Protein AF-A0A8D8I0P1-F1 (afdb_monomer)

Structure (mmCIF, N/CA/C/O backbone):
data_AF-A0A8D8I0P1-F1
#
_entry.id   AF-A0A8D8I0P1-F1
#
loop_
_atom_site.group_PDB
_atom_site.id
_atom_site.type_symbol
_atom_site.label_atom_id
_atom_site.label_alt_id
_atom_site.label_comp_id
_atom_site.label_asym_id
_atom_site.label_entity_id
_atom_site.label_seq_id
_atom_site.pdbx_PDB_ins_code
_atom_site.Cartn_x
_atom_site.Cartn_y
_atom_site.Cartn_z
_atom_site.occupancy
_atom_site.B_iso_or_equiv
_atom_site.auth_seq_id
_atom_site.auth_comp_id
_atom_site.auth_asym_id
_atom_site.auth_atom_id
_atom_site.pdbx_PDB_model_num
ATOM 1 N N . THR A 1 1 ? 0.233 -8.979 -21.780 1.00 25.86 1 THR A N 1
ATOM 2 C CA . THR A 1 1 ? 0.618 -10.343 -22.190 1.00 25.86 1 THR A CA 1
ATOM 3 C C . THR A 1 1 ? 2.067 -10.313 -22.618 1.00 25.86 1 THR A C 1
ATOM 5 O O . THR A 1 1 ? 2.357 -9.641 -23.595 1.00 25.86 1 THR A O 1
ATOM 8 N N . PHE A 1 2 ? 2.980 -10.930 -21.865 1.00 21.83 2 PHE A N 1
ATOM 9 C CA . PHE A 1 2 ? 4.389 -11.030 -22.264 1.00 21.83 2 PHE A CA 1
ATOM 10 C C . PHE A 1 2 ? 4.598 -12.356 -22.991 1.00 21.83 2 PHE A C 1
ATOM 12 O O . PHE A 1 2 ? 4.348 -13.410 -22.410 1.00 21.83 2 PHE A O 1
ATOM 19 N N . LEU A 1 3 ? 5.030 -12.300 -24.251 1.00 21.77 3 LEU A N 1
ATOM 20 C CA . LEU A 1 3 ? 5.411 -13.486 -25.008 1.00 21.77 3 LEU A CA 1
ATOM 21 C C . LEU A 1 3 ? 6.916 -13.708 -24.818 1.00 21.77 3 LEU A C 1
ATOM 23 O O . LEU A 1 3 ? 7.730 -13.036 -25.446 1.00 21.77 3 LEU A O 1
ATOM 27 N N . HIS A 1 4 ? 7.284 -14.612 -23.913 1.00 23.53 4 HIS A N 1
ATOM 28 C CA . HIS A 1 4 ? 8.675 -15.023 -23.736 1.00 23.53 4 HIS A CA 1
ATOM 29 C C . HIS A 1 4 ? 8.948 -16.181 -24.701 1.00 23.53 4 HIS A C 1
ATOM 31 O O . HIS A 1 4 ? 8.500 -17.302 -24.467 1.00 23.53 4 HIS A O 1
ATOM 37 N N . ILE A 1 5 ? 9.654 -15.915 -25.801 1.00 24.59 5 ILE A N 1
ATOM 38 C CA . ILE A 1 5 ? 10.192 -16.980 -26.654 1.00 24.59 5 ILE A CA 1
ATOM 39 C C . ILE A 1 5 ? 11.556 -17.345 -26.078 1.00 24.59 5 ILE A C 1
ATOM 41 O O . ILE A 1 5 ? 12.474 -16.530 -26.084 1.00 24.59 5 ILE A O 1
ATOM 45 N N . GLN A 1 6 ? 11.665 -18.552 -25.530 1.00 25.36 6 GLN A N 1
ATOM 46 C CA . GLN A 1 6 ? 12.906 -19.092 -24.988 1.00 25.36 6 GLN A CA 1
ATOM 47 C C . GLN A 1 6 ? 13.306 -20.290 -25.852 1.00 25.36 6 GLN A C 1
ATOM 49 O O . GLN A 1 6 ? 12.566 -21.272 -25.933 1.00 25.36 6 GLN A O 1
ATOM 54 N N . ALA A 1 7 ? 14.443 -20.187 -26.543 1.00 25.34 7 ALA A N 1
ATOM 55 C CA . ALA A 1 7 ? 14.997 -21.304 -27.300 1.00 25.34 7 ALA A CA 1
ATOM 56 C C . ALA A 1 7 ? 15.425 -22.425 -26.337 1.00 25.34 7 ALA A C 1
ATOM 58 O O . ALA A 1 7 ? 15.881 -22.162 -25.223 1.00 25.34 7 ALA A O 1
ATOM 59 N N . GLN A 1 8 ? 15.233 -23.679 -26.749 1.00 23.50 8 GLN A N 1
ATOM 60 C CA . GLN A 1 8 ? 15.464 -24.841 -25.893 1.00 23.50 8 GLN A CA 1
ATOM 61 C C . GLN A 1 8 ? 16.955 -25.037 -25.599 1.00 23.50 8 GLN A C 1
ATOM 63 O O . GLN A 1 8 ? 17.758 -25.166 -26.520 1.00 23.50 8 GLN A O 1
ATOM 68 N N . SER A 1 9 ? 17.306 -25.167 -24.320 1.00 24.61 9 SER A N 1
ATOM 69 C CA . SER A 1 9 ? 18.590 -25.716 -23.881 1.00 24.61 9 SER A CA 1
ATOM 70 C C . SER A 1 9 ? 18.365 -26.966 -23.024 1.00 24.61 9 SER A C 1
ATOM 72 O O . SER A 1 9 ? 17.527 -27.010 -22.121 1.00 24.61 9 SER A O 1
ATOM 74 N N . THR A 1 10 ? 19.081 -28.032 -23.377 1.00 22.92 10 THR A N 1
ATOM 75 C CA . THR A 1 10 ? 18.874 -29.390 -22.856 1.00 22.92 10 THR A CA 1
ATOM 76 C C . THR A 1 10 ? 19.375 -29.510 -21.418 1.00 22.92 10 THR A C 1
ATOM 78 O O . THR A 1 10 ? 20.553 -29.288 -21.144 1.00 22.92 10 THR A O 1
ATOM 81 N N . VAL A 1 11 ? 18.503 -29.918 -20.491 1.00 22.47 11 VAL A N 1
ATOM 82 C CA . VAL A 1 11 ? 18.870 -30.120 -19.080 1.00 22.47 11 VAL A CA 1
ATOM 83 C C . VAL A 1 11 ? 19.621 -31.441 -18.904 1.00 22.47 11 VAL A C 1
ATOM 85 O O . VAL A 1 11 ? 19.011 -32.510 -18.841 1.00 22.47 11 VAL A O 1
ATOM 88 N N . ILE A 1 12 ? 20.943 -31.367 -18.744 1.00 22.14 12 ILE A N 1
ATOM 89 C CA . ILE A 1 12 ? 21.748 -32.481 -18.229 1.00 22.14 12 ILE A CA 1
ATOM 90 C C . ILE A 1 12 ? 21.640 -32.480 -16.699 1.00 22.14 12 ILE A C 1
ATOM 92 O O . ILE A 1 12 ? 22.060 -31.536 -16.030 1.00 22.14 12 ILE A O 1
ATOM 96 N N . LYS A 1 13 ? 21.066 -33.545 -16.130 1.00 20.58 13 LYS A N 1
ATOM 97 C CA . LYS A 1 13 ? 21.048 -33.768 -14.678 1.00 20.58 13 LYS A CA 1
ATOM 98 C C . LYS A 1 13 ? 22.396 -34.318 -14.216 1.00 20.58 13 LYS A C 1
ATOM 100 O O . LYS A 1 13 ? 22.807 -35.368 -14.697 1.00 20.58 13 LYS A O 1
ATOM 105 N N . PHE A 1 14 ? 22.979 -33.710 -13.186 1.00 21.94 14 PHE A N 1
ATOM 106 C CA . PHE A 1 14 ? 23.920 -34.391 -12.295 1.00 21.94 14 PHE A CA 1
ATOM 107 C C . PHE A 1 14 ? 23.321 -34.516 -10.896 1.00 21.94 14 PHE A C 1
ATOM 109 O O . PHE A 1 14 ? 22.614 -33.628 -10.423 1.00 21.94 14 PHE A O 1
ATOM 116 N N . ASN A 1 15 ? 23.563 -35.663 -10.265 1.00 22.02 15 ASN A N 1
ATOM 117 C CA . ASN A 1 15 ? 22.986 -36.039 -8.982 1.00 22.02 15 ASN A CA 1
ATOM 118 C C . ASN A 1 15 ? 23.996 -36.900 -8.215 1.00 22.02 15 ASN A C 1
ATOM 120 O O . ASN A 1 15 ? 24.141 -38.079 -8.528 1.00 22.02 15 ASN A O 1
ATOM 124 N N . SER A 1 16 ? 24.678 -36.328 -7.222 1.00 24.98 16 SER A N 1
ATOM 125 C CA . SER A 1 16 ? 25.421 -37.100 -6.217 1.00 24.98 16 SER A CA 1
ATOM 126 C C . SER A 1 16 ? 25.769 -36.253 -4.993 1.00 24.98 16 SER A C 1
ATOM 128 O O . SER A 1 16 ? 26.389 -35.197 -5.095 1.00 24.98 16 SER A O 1
ATOM 130 N N . SER A 1 17 ? 25.388 -36.771 -3.832 1.00 22.34 17 SER A N 1
ATOM 131 C CA . SER A 1 17 ? 25.804 -36.367 -2.486 1.00 22.34 17 SER A CA 1
ATOM 132 C C . SER A 1 17 ? 27.313 -36.468 -2.241 1.00 22.34 17 SER A C 1
ATOM 134 O O . SER A 1 17 ? 27.934 -37.373 -2.793 1.00 22.34 17 SER A O 1
ATOM 136 N N . LEU A 1 18 ? 27.840 -35.709 -1.269 1.00 24.84 18 LEU A N 1
ATOM 137 C CA . LEU A 1 18 ? 28.897 -36.172 -0.348 1.00 24.84 18 LEU A CA 1
ATOM 138 C C . LEU A 1 18 ? 28.937 -35.328 0.948 1.00 24.84 18 LEU A C 1
ATOM 140 O O . LEU A 1 18 ? 28.372 -34.238 1.005 1.00 24.84 18 LEU A O 1
ATOM 144 N N . HIS A 1 19 ? 29.531 -35.880 2.011 1.00 23.05 19 HIS A N 1
ATOM 145 C CA . HIS A 1 19 ? 29.572 -35.343 3.384 1.00 23.05 19 HIS A CA 1
ATOM 146 C C . HIS A 1 19 ? 30.983 -34.838 3.770 1.00 23.05 19 HIS A C 1
ATOM 148 O O . HIS A 1 19 ? 31.965 -35.391 3.295 1.00 23.05 19 HIS A O 1
ATOM 154 N N . SER A 1 20 ? 31.027 -33.864 4.694 1.00 23.23 20 SER A N 1
ATOM 155 C CA . SER A 1 20 ? 32.020 -33.621 5.776 1.00 23.23 20 SER A CA 1
ATOM 156 C C . SER A 1 20 ? 33.544 -33.781 5.547 1.00 23.23 20 SER A C 1
ATOM 158 O O . SER A 1 20 ? 33.985 -34.887 5.267 1.00 23.23 20 SER A O 1
ATOM 160 N N . TYR A 1 21 ? 34.358 -32.748 5.879 1.00 22.83 21 TYR A N 1
ATOM 161 C CA . TYR A 1 21 ? 35.331 -32.727 7.020 1.00 22.83 21 TYR A CA 1
ATOM 162 C C . TYR A 1 21 ? 36.442 -31.614 6.991 1.00 22.83 21 TYR A C 1
ATOM 164 O O . TYR A 1 21 ? 36.912 -31.222 5.934 1.00 22.83 21 TYR A O 1
ATOM 172 N N . PHE A 1 22 ? 36.867 -31.176 8.199 1.00 22.25 22 PHE A N 1
ATOM 173 C CA . PHE A 1 22 ? 38.141 -30.544 8.679 1.00 22.25 22 PHE A CA 1
ATOM 174 C C . PHE A 1 22 ? 38.808 -29.257 8.062 1.00 22.25 22 PHE A C 1
ATOM 176 O O . PHE A 1 22 ? 39.552 -29.318 7.095 1.00 22.25 22 PHE A O 1
ATOM 183 N N . THR A 1 23 ? 38.670 -28.117 8.776 1.00 21.75 23 THR A N 1
ATOM 184 C CA . THR A 1 23 ? 39.693 -27.417 9.634 1.00 21.75 23 THR A CA 1
ATOM 185 C C . THR A 1 23 ? 41.040 -26.803 9.122 1.00 21.75 23 THR A C 1
ATOM 187 O O . THR A 1 23 ? 42.012 -27.514 8.913 1.00 21.75 23 THR A O 1
ATOM 190 N N . VAL A 1 24 ? 41.117 -25.451 9.213 1.00 22.03 24 VAL A N 1
ATOM 191 C CA . VAL A 1 24 ? 42.207 -24.515 9.683 1.00 22.03 24 VAL A CA 1
ATOM 192 C C . VAL A 1 24 ? 43.581 -24.360 8.981 1.00 22.03 24 VAL A C 1
ATOM 194 O O . VAL A 1 24 ? 44.411 -25.258 9.008 1.00 22.03 24 VAL A O 1
ATOM 197 N N . LEU A 1 25 ? 43.874 -23.102 8.585 1.00 22.36 25 LEU A N 1
ATOM 198 C CA . LEU A 1 25 ? 45.082 -22.249 8.822 1.00 22.36 25 LEU A CA 1
ATOM 199 C C . LEU A 1 25 ? 44.837 -20.883 8.109 1.00 22.36 25 LEU A C 1
ATOM 201 O O . LEU A 1 25 ? 44.125 -20.871 7.113 1.00 22.36 25 LEU A O 1
ATOM 205 N N . GLY A 1 26 ? 45.323 -19.691 8.493 1.00 20.45 26 GLY A N 1
ATOM 206 C CA . GLY A 1 26 ? 46.114 -19.212 9.640 1.00 20.45 26 GLY A CA 1
ATOM 207 C C . GLY A 1 26 ? 46.966 -17.975 9.247 1.00 20.45 26 GLY A C 1
ATOM 208 O O . GLY A 1 26 ? 47.559 -18.010 8.177 1.00 20.45 26 GLY A O 1
ATOM 209 N N . HIS A 1 27 ? 47.081 -16.947 10.117 1.00 23.41 27 HIS A N 1
ATOM 210 C CA . HIS A 1 27 ? 47.967 -15.743 10.017 1.00 23.41 27 HIS A CA 1
ATOM 211 C C . HIS A 1 27 ? 47.604 -14.617 9.006 1.00 23.41 27 HIS A C 1
ATOM 213 O O . HIS A 1 27 ? 47.076 -14.893 7.939 1.00 23.41 27 HIS A O 1
ATOM 219 N N . MET A 1 28 ? 47.896 -13.318 9.235 1.00 21.41 28 MET A N 1
ATOM 220 C CA . MET A 1 28 ? 48.115 -12.511 10.467 1.00 21.41 28 MET A CA 1
ATOM 221 C C . MET A 1 28 ? 48.076 -10.998 10.127 1.00 21.41 28 MET A C 1
ATOM 223 O O . MET A 1 28 ? 48.542 -10.635 9.055 1.00 21.41 28 MET A O 1
ATOM 227 N N . PHE A 1 29 ? 47.603 -10.145 11.054 1.00 23.00 29 PHE A N 1
ATOM 228 C CA . PHE A 1 29 ? 48.226 -8.890 11.562 1.00 23.00 29 PHE A CA 1
ATOM 229 C C . PHE A 1 29 ? 47.199 -7.858 12.094 1.00 23.00 29 PHE A C 1
ATOM 231 O O . PHE A 1 29 ? 46.253 -7.469 11.419 1.00 23.00 29 PHE A O 1
ATOM 238 N N . ALA A 1 30 ? 47.449 -7.407 13.327 1.00 21.27 30 ALA A N 1
ATOM 239 C CA . ALA A 1 30 ? 46.939 -6.190 13.989 1.00 21.27 30 ALA A CA 1
ATOM 240 C C . ALA A 1 30 ? 48.189 -5.299 14.303 1.00 21.27 30 ALA A C 1
ATOM 242 O O . ALA A 1 30 ? 49.251 -5.689 13.804 1.00 21.27 30 ALA A O 1
ATOM 243 N N . PRO A 1 31 ? 48.207 -4.197 15.107 1.00 31.72 31 PRO A N 1
ATOM 244 C CA . PRO A 1 31 ? 47.252 -3.618 16.086 1.00 31.72 31 PRO A CA 1
ATOM 245 C C . PRO A 1 31 ? 46.871 -2.144 15.731 1.00 31.72 31 PRO A C 1
ATOM 247 O O . PRO A 1 31 ? 47.189 -1.714 14.632 1.00 31.72 31 PRO A O 1
ATOM 250 N N . THR A 1 32 ? 46.121 -1.315 16.479 1.00 22.42 32 THR A N 1
ATOM 251 C CA . THR A 1 32 ? 46.120 -0.850 17.898 1.00 22.42 32 THR A CA 1
ATOM 252 C C . THR A 1 32 ? 44.710 -0.281 18.257 1.00 22.42 32 THR A C 1
ATOM 254 O O . THR A 1 32 ? 43.859 -0.219 17.380 1.00 22.42 32 THR A O 1
ATOM 257 N N . GLU A 1 33 ? 44.301 0.115 19.477 1.00 23.31 33 GLU A N 1
ATOM 258 C CA . GLU A 1 33 ? 44.959 0.317 20.784 1.00 23.31 33 GLU A CA 1
ATOM 259 C C . GLU A 1 33 ? 43.987 0.058 21.978 1.00 23.31 33 GLU A C 1
ATOM 261 O O . GLU A 1 33 ? 42.860 -0.395 21.788 1.00 23.31 33 GLU A O 1
ATOM 266 N N . ARG A 1 34 ? 44.428 0.274 23.230 1.00 23.17 34 ARG A N 1
ATOM 267 C CA . ARG A 1 34 ? 43.769 -0.174 24.483 1.00 23.17 34 ARG A CA 1
ATOM 268 C C . ARG A 1 34 ? 42.999 0.947 25.206 1.00 23.17 34 ARG A C 1
ATOM 270 O O . ARG A 1 34 ? 43.507 2.057 25.276 1.00 23.17 34 ARG A O 1
ATOM 277 N N . ASN A 1 35 ? 41.948 0.602 25.967 1.00 23.92 35 ASN A N 1
ATOM 278 C CA . ASN A 1 35 ? 42.048 0.612 27.444 1.00 23.92 35 ASN A CA 1
ATOM 279 C C . ASN A 1 35 ? 40.880 -0.074 28.182 1.00 23.92 35 ASN A C 1
ATOM 281 O O . ASN A 1 35 ? 39.794 -0.256 27.642 1.00 23.92 35 ASN A O 1
ATOM 285 N N . ARG A 1 36 ? 41.155 -0.513 29.420 1.00 22.45 36 ARG A N 1
ATOM 286 C CA . ARG A 1 36 ? 40.263 -1.277 30.315 1.00 22.45 36 ARG A CA 1
ATOM 287 C C . ARG A 1 36 ? 39.860 -0.440 31.531 1.00 22.45 36 ARG A C 1
ATOM 289 O O . ARG A 1 36 ? 40.709 0.287 32.035 1.00 22.45 36 ARG A O 1
ATOM 296 N N . THR A 1 37 ? 38.724 -0.784 32.144 1.00 23.38 37 THR A N 1
ATOM 297 C CA . THR A 1 37 ? 38.655 -0.867 33.616 1.00 23.38 37 THR A CA 1
ATOM 298 C C . THR A 1 37 ? 37.691 -1.961 34.088 1.00 23.38 37 THR A C 1
ATOM 300 O O . THR A 1 37 ? 36.516 -1.984 33.736 1.00 23.38 37 THR A O 1
ATOM 303 N N . THR A 1 38 ? 38.221 -2.889 34.884 1.00 21.56 38 THR A N 1
ATOM 304 C CA . THR A 1 38 ? 37.504 -3.785 35.814 1.00 21.56 38 THR A CA 1
ATOM 305 C C . THR A 1 38 ? 37.083 -2.973 37.068 1.00 21.56 38 THR A C 1
ATOM 307 O O . THR A 1 38 ? 37.458 -1.811 37.163 1.00 21.56 38 THR A O 1
ATOM 310 N N . GLN A 1 39 ? 36.339 -3.428 38.084 1.00 22.75 39 GLN A N 1
ATOM 311 C CA . GLN A 1 39 ? 36.074 -4.762 38.643 1.00 22.75 39 GLN A CA 1
ATOM 312 C C . GLN A 1 39 ? 34.949 -4.631 39.703 1.00 22.75 39 GLN A C 1
ATOM 314 O O . GLN A 1 39 ? 34.885 -3.587 40.346 1.00 22.75 39 GLN A O 1
ATOM 319 N N . ASN A 1 40 ? 34.130 -5.663 39.954 1.00 22.47 40 ASN A N 1
ATOM 320 C CA . ASN A 1 40 ? 33.977 -6.262 41.299 1.00 22.47 40 ASN A CA 1
ATOM 321 C C . ASN A 1 40 ? 32.930 -7.385 41.361 1.00 22.47 40 ASN A C 1
ATOM 323 O O . ASN A 1 40 ? 31.904 -7.364 40.688 1.00 22.47 40 ASN A O 1
ATOM 327 N N . ILE A 1 41 ? 33.233 -8.373 42.204 1.00 22.77 41 ILE A N 1
ATOM 328 C CA . ILE A 1 41 ? 32.459 -9.584 42.494 1.00 22.77 41 ILE A CA 1
ATOM 329 C C . ILE A 1 41 ? 32.363 -9.679 44.017 1.00 22.77 41 ILE A C 1
ATOM 331 O O . ILE A 1 41 ? 33.403 -9.561 44.660 1.00 22.77 41 ILE A O 1
ATOM 335 N N . GLN A 1 42 ? 31.193 -9.999 44.584 1.00 22.20 42 GLN A N 1
ATOM 336 C CA . GLN A 1 42 ? 31.128 -10.941 45.712 1.00 22.20 42 GLN A CA 1
ATOM 337 C C . GLN A 1 42 ? 29.718 -11.491 45.973 1.00 22.20 42 GLN A C 1
ATOM 339 O O . GLN A 1 42 ? 28.719 -10.787 45.871 1.00 22.20 42 GLN A O 1
ATOM 344 N N . PHE A 1 43 ? 29.683 -12.780 46.315 1.00 24.75 43 PHE A N 1
ATOM 345 C CA . PHE A 1 43 ? 28.529 -13.536 46.805 1.00 24.75 43 PHE A CA 1
ATOM 346 C C . PHE A 1 43 ? 28.635 -13.720 48.324 1.00 24.75 43 PHE A C 1
ATOM 348 O O . PHE A 1 43 ? 29.742 -13.814 48.847 1.00 24.75 43 PHE A O 1
ATOM 355 N N . ASN A 1 44 ? 27.493 -13.904 48.993 1.00 22.66 44 ASN A N 1
ATOM 356 C CA . ASN A 1 44 ? 27.353 -14.618 50.269 1.00 22.66 44 ASN A CA 1
ATOM 357 C C . ASN A 1 44 ? 25.866 -14.993 50.485 1.00 22.66 44 ASN A C 1
ATOM 359 O O . ASN A 1 44 ? 25.013 -14.182 50.143 1.00 22.66 44 ASN A O 1
ATOM 363 N N . SER A 1 45 ? 25.460 -16.113 51.097 1.00 23.16 45 SER A N 1
ATOM 364 C CA . SER A 1 45 ? 25.942 -17.515 51.077 1.00 23.16 45 SER A CA 1
ATOM 365 C C . SER A 1 45 ? 24.980 -18.390 51.925 1.00 23.16 45 SER A C 1
ATOM 367 O O . SER A 1 45 ? 24.493 -17.892 52.929 1.00 23.16 45 SER A O 1
ATOM 369 N N . ILE A 1 46 ? 24.785 -19.685 51.572 1.00 24.02 46 ILE A N 1
ATOM 370 C CA . ILE A 1 46 ? 24.518 -20.837 52.500 1.00 24.02 46 ILE A CA 1
ATOM 371 C C . ILE A 1 46 ? 23.174 -20.811 53.307 1.00 24.02 46 ILE A C 1
ATOM 373 O O . ILE A 1 46 ? 22.801 -19.799 53.869 1.00 24.02 46 ILE A O 1
ATOM 377 N N . SER A 1 47 ? 22.367 -21.867 53.529 1.00 23.41 47 SER A N 1
ATOM 378 C CA . SER A 1 47 ? 22.273 -23.306 53.156 1.00 23.41 47 SER A CA 1
ATOM 379 C C . SER A 1 47 ? 20.857 -23.819 53.559 1.00 23.41 47 SER A C 1
ATOM 381 O O . SER A 1 47 ? 20.240 -23.224 54.437 1.00 23.41 47 SER A O 1
ATOM 383 N N . HIS A 1 48 ? 20.252 -24.858 52.967 1.00 24.41 48 HIS A N 1
ATOM 384 C CA . HIS A 1 48 ? 20.472 -26.277 53.316 1.00 24.41 48 HIS A CA 1
ATOM 385 C C . HIS A 1 48 ? 19.871 -27.242 52.269 1.00 24.41 48 HIS A C 1
ATOM 387 O O . HIS A 1 48 ? 18.795 -27.009 51.726 1.00 24.41 48 HIS A O 1
ATOM 393 N N . HIS A 1 49 ? 20.538 -28.383 52.092 1.00 24.98 49 HIS A N 1
ATOM 394 C CA . HIS A 1 49 ? 20.054 -29.622 51.460 1.00 24.98 49 HIS A CA 1
ATOM 395 C C . HIS A 1 49 ? 20.240 -30.754 52.504 1.00 24.98 49 HIS A C 1
ATOM 397 O O . HIS A 1 49 ? 21.084 -30.580 53.388 1.00 24.98 49 HIS A O 1
ATOM 403 N N . PRO A 1 50 ? 19.494 -31.882 52.464 1.00 32.59 50 PRO A N 1
ATOM 404 C CA . PRO A 1 50 ? 19.892 -32.970 51.561 1.00 32.59 50 PRO A CA 1
ATOM 405 C C . PRO A 1 50 ? 18.757 -33.853 50.984 1.00 32.59 50 PRO A C 1
ATOM 407 O O . PRO A 1 50 ? 17.589 -33.790 51.350 1.00 32.59 50 PRO A O 1
ATOM 410 N N . THR A 1 51 ? 19.177 -34.700 50.048 1.00 24.38 51 THR A N 1
ATOM 411 C CA . THR A 1 51 ? 18.503 -35.826 49.371 1.00 24.38 51 THR A CA 1
ATOM 412 C C . THR A 1 51 ? 17.936 -36.927 50.285 1.00 24.38 51 THR A C 1
ATOM 414 O O . THR A 1 51 ? 18.606 -37.272 51.254 1.00 24.38 51 THR A O 1
ATOM 417 N N . CYS A 1 52 ? 16.869 -37.638 49.863 1.00 20.69 52 CYS A N 1
ATOM 418 C CA . CYS A 1 52 ? 16.990 -39.039 49.389 1.00 20.69 52 CYS A CA 1
ATOM 419 C C . CYS A 1 52 ? 15.721 -39.623 48.706 1.00 20.69 52 CYS A C 1
ATOM 421 O O . CYS A 1 52 ? 14.623 -39.091 48.787 1.00 20.69 52 CYS A O 1
ATOM 423 N N . LEU A 1 53 ? 15.961 -40.738 48.017 1.00 22.83 53 LEU A N 1
ATOM 424 C CA . LEU A 1 53 ? 15.183 -41.562 47.084 1.00 22.83 53 LEU A CA 1
ATOM 425 C C . LEU A 1 53 ? 13.926 -42.324 47.591 1.00 22.83 53 LEU A C 1
ATOM 427 O O . LEU A 1 53 ? 13.778 -42.612 48.772 1.00 22.83 53 LEU A O 1
ATOM 431 N N . LEU A 1 54 ? 13.169 -42.830 46.594 1.00 22.09 54 LEU A N 1
ATOM 432 C CA . LEU A 1 54 ? 12.301 -44.035 46.567 1.00 22.09 54 LEU A CA 1
ATOM 433 C C . LEU A 1 54 ? 10.913 -44.018 47.252 1.00 22.09 54 LEU A C 1
ATOM 435 O O . LEU A 1 54 ? 10.788 -44.247 48.450 1.00 22.09 54 LEU A O 1
ATOM 439 N N . ARG A 1 55 ? 9.853 -44.090 46.425 1.00 22.86 55 ARG A N 1
ATOM 440 C CA . ARG A 1 55 ? 9.223 -45.387 46.066 1.00 22.86 55 ARG A CA 1
ATOM 441 C C . ARG A 1 55 ? 8.254 -45.281 44.881 1.00 22.86 55 ARG A C 1
ATOM 443 O O . ARG A 1 55 ? 7.271 -44.552 44.925 1.00 22.86 55 ARG A O 1
ATOM 450 N N . SER A 1 56 ? 8.497 -46.098 43.861 1.00 22.59 56 SER A N 1
ATOM 451 C CA . SER A 1 56 ? 7.471 -46.553 42.923 1.00 22.59 56 SER A CA 1
ATOM 452 C C . SER A 1 56 ? 6.673 -47.706 43.542 1.00 22.59 56 SER A C 1
ATOM 454 O O . SER A 1 56 ? 7.189 -48.453 44.376 1.00 22.59 56 SER A O 1
ATOM 456 N N . THR A 1 57 ? 5.432 -47.904 43.096 1.00 24.23 57 THR A N 1
ATOM 457 C CA . THR A 1 57 ? 4.777 -49.216 43.169 1.00 24.23 57 THR A CA 1
ATOM 458 C C . THR A 1 57 ? 4.552 -49.713 41.750 1.00 24.23 57 THR A C 1
ATOM 460 O O . THR A 1 57 ? 3.849 -49.095 40.958 1.00 24.23 57 THR A O 1
ATOM 463 N N . ALA A 1 58 ? 5.198 -50.826 41.424 1.00 22.42 58 ALA A N 1
ATOM 464 C CA . ALA A 1 58 ? 4.916 -51.608 40.234 1.00 22.42 58 ALA A CA 1
ATOM 465 C C . ALA A 1 58 ? 4.297 -52.932 40.683 1.00 22.42 58 ALA A C 1
ATOM 467 O O . ALA A 1 58 ? 4.739 -53.511 41.675 1.00 22.42 58 ALA A O 1
ATOM 468 N N . TRP A 1 59 ? 3.325 -53.428 39.925 1.00 21.08 59 TRP A N 1
ATOM 469 C CA . TRP A 1 59 ? 3.023 -54.853 39.880 1.00 21.08 59 TRP A CA 1
ATOM 470 C C . TRP A 1 59 ? 3.201 -55.309 38.438 1.00 21.08 59 TRP A C 1
ATOM 472 O O . TRP A 1 59 ? 2.520 -54.839 37.530 1.00 21.08 59 TRP A O 1
ATOM 482 N N . SER A 1 60 ? 4.172 -56.195 38.251 1.00 20.00 60 SER A N 1
ATOM 483 C CA . SER A 1 60 ? 4.476 -56.882 37.004 1.00 20.00 60 SER A CA 1
ATOM 484 C C . SER A 1 60 ? 4.445 -58.372 37.305 1.00 20.00 60 SER A C 1
ATOM 486 O O . SER A 1 60 ? 5.101 -58.816 38.248 1.00 20.00 60 SER A O 1
ATOM 488 N N . VAL A 1 61 ? 3.706 -59.134 36.504 1.00 21.58 61 VAL A N 1
ATOM 489 C CA . VAL A 1 61 ? 3.930 -60.571 36.338 1.00 21.58 61 VAL A CA 1
ATOM 490 C C . VAL A 1 61 ? 3.945 -60.843 34.840 1.00 21.58 61 VAL A C 1
ATOM 492 O O . VAL A 1 61 ? 3.139 -60.304 34.082 1.00 21.58 61 VAL A O 1
ATOM 495 N N . GLU A 1 62 ? 4.921 -61.633 34.418 1.00 22.36 62 GLU A N 1
ATOM 496 C CA . GLU A 1 62 ? 5.378 -61.726 33.039 1.00 22.36 62 GLU A CA 1
ATOM 497 C C . GLU A 1 62 ? 4.988 -63.072 32.388 1.00 22.36 62 GLU A C 1
ATOM 499 O O . GLU A 1 62 ? 4.741 -64.072 33.062 1.00 22.36 62 GLU A O 1
ATOM 504 N N . THR A 1 63 ? 5.088 -63.106 31.055 1.00 22.58 63 THR A N 1
ATOM 505 C CA . THR A 1 63 ? 5.335 -64.272 30.177 1.00 22.58 63 THR A CA 1
ATOM 506 C C . THR A 1 63 ? 4.175 -64.953 29.422 1.00 22.58 63 THR A C 1
ATOM 508 O O . THR A 1 63 ? 3.085 -65.202 29.924 1.00 22.58 63 THR A O 1
ATOM 511 N N . LYS A 1 64 ? 4.552 -65.367 28.195 1.00 22.14 64 LYS A N 1
ATOM 512 C CA . LYS A 1 64 ? 4.008 -66.429 27.315 1.00 22.14 64 LYS A CA 1
ATOM 513 C C . LYS A 1 64 ? 2.777 -66.150 26.432 1.00 22.14 64 LYS A C 1
ATOM 515 O O . LYS A 1 64 ? 1.635 -66.459 26.744 1.00 22.14 64 LYS A O 1
ATOM 520 N N . THR A 1 65 ? 3.106 -65.705 25.216 1.00 22.92 65 THR A N 1
ATOM 521 C CA . THR A 1 65 ? 2.682 -66.292 23.924 1.00 22.92 65 THR A CA 1
ATOM 522 C C . THR A 1 65 ? 1.488 -67.262 23.894 1.00 22.92 65 THR A C 1
ATOM 524 O O . THR A 1 65 ? 1.588 -68.397 24.354 1.00 22.92 65 THR A O 1
ATOM 527 N N . ARG A 1 66 ? 0.481 -66.924 23.071 1.00 22.59 66 ARG A N 1
ATOM 528 C CA . ARG A 1 66 ? -0.167 -67.871 22.135 1.00 22.59 66 ARG A CA 1
ATOM 529 C C . ARG A 1 66 ? -0.874 -67.143 20.984 1.00 22.59 66 ARG A C 1
ATOM 531 O O . ARG A 1 66 ? -1.751 -66.318 21.208 1.00 22.59 66 ARG A O 1
ATOM 538 N N . ARG A 1 67 ? -0.523 -67.495 19.740 1.00 21.78 67 ARG A N 1
ATOM 539 C CA . ARG A 1 67 ? -1.402 -67.281 18.576 1.00 21.78 67 ARG A CA 1
ATOM 540 C C . ARG A 1 67 ? -2.570 -68.259 18.689 1.00 21.78 67 ARG A C 1
ATOM 542 O O . ARG A 1 67 ? -2.322 -69.441 18.917 1.00 21.78 67 ARG A O 1
ATOM 549 N N . ILE A 1 68 ? -3.794 -67.810 18.427 1.00 23.44 68 ILE A N 1
ATOM 550 C CA . ILE A 1 68 ? -4.909 -68.693 18.069 1.00 23.44 68 ILE A CA 1
ATOM 551 C C . ILE A 1 68 ? -5.569 -68.118 16.815 1.00 23.44 68 ILE A C 1
ATOM 553 O O . ILE A 1 68 ? -6.027 -66.979 16.807 1.00 23.44 68 ILE A O 1
ATOM 557 N N . TYR A 1 69 ? -5.575 -68.911 15.745 1.00 21.28 69 TYR A N 1
ATOM 558 C CA . TYR A 1 69 ? -6.395 -68.670 14.561 1.00 21.28 69 TYR A CA 1
ATOM 559 C C . TYR A 1 69 ? -7.842 -69.055 14.869 1.00 21.28 69 TYR A C 1
ATOM 561 O O . TYR A 1 69 ? -8.060 -70.124 15.429 1.00 21.28 69 TYR A O 1
ATOM 569 N N . TYR A 1 70 ? -8.816 -68.282 14.385 1.00 22.25 70 TYR A N 1
ATOM 570 C CA . TYR A 1 70 ? -10.117 -68.841 14.014 1.00 22.25 70 TYR A CA 1
ATOM 571 C C . TYR A 1 70 ? -10.672 -68.153 12.765 1.00 22.25 70 TYR A C 1
ATOM 573 O O . TYR A 1 70 ? -10.765 -66.930 12.687 1.00 22.25 70 TYR A O 1
ATOM 581 N N . GLN A 1 71 ? -11.036 -68.969 11.777 1.00 20.91 71 GLN A N 1
ATOM 582 C CA . GLN A 1 71 ? -11.596 -68.561 10.492 1.00 20.91 71 GLN A CA 1
ATOM 583 C C . GLN A 1 71 ? -12.742 -69.523 10.148 1.00 20.91 71 GLN A C 1
ATOM 585 O O . GLN A 1 71 ? -12.477 -70.628 9.685 1.00 20.91 71 GLN A O 1
ATOM 590 N N . ALA A 1 72 ? -14.008 -69.125 10.337 1.00 22.44 72 ALA A N 1
ATOM 591 C CA . ALA A 1 72 ? -15.153 -69.846 9.762 1.00 22.44 72 ALA A CA 1
ATOM 592 C C . ALA A 1 72 ? -16.468 -69.029 9.715 1.00 22.44 72 ALA A C 1
ATOM 594 O O . ALA A 1 72 ? -17.087 -68.751 10.732 1.00 22.44 72 ALA A O 1
ATOM 595 N N . LYS A 1 73 ? -16.904 -68.720 8.486 1.00 23.25 73 LYS A N 1
ATOM 596 C CA . LYS A 1 73 ? -18.261 -68.951 7.930 1.00 23.25 73 LYS A CA 1
ATOM 597 C C . LYS A 1 73 ? -19.526 -68.559 8.751 1.00 23.25 73 LYS A C 1
ATOM 599 O O . LYS A 1 73 ? -20.061 -69.365 9.496 1.00 23.25 73 LYS A O 1
ATOM 604 N N . ARG A 1 74 ? -20.057 -67.359 8.439 1.00 24.66 74 ARG A N 1
ATOM 605 C CA . ARG A 1 74 ? -21.415 -67.017 7.897 1.00 24.66 74 ARG A CA 1
ATOM 606 C C . ARG A 1 74 ? -22.600 -68.017 8.038 1.00 24.66 74 ARG A C 1
ATOM 608 O O . ARG A 1 74 ? -22.374 -69.204 7.829 1.00 24.66 74 ARG A O 1
ATOM 615 N N . PRO A 1 75 ? -23.870 -67.538 7.917 1.00 38.25 75 PRO A N 1
ATOM 616 C CA . PRO A 1 75 ? -24.463 -66.230 8.266 1.00 38.25 75 PRO A CA 1
ATOM 617 C C . PRO A 1 75 ? -25.745 -66.503 9.127 1.00 38.25 75 PRO A C 1
ATOM 619 O O . PRO A 1 75 ? -25.513 -67.123 10.160 1.00 38.25 75 PRO A O 1
ATOM 622 N N . PRO A 1 76 ? -27.046 -66.217 8.804 1.00 35.16 76 PRO A N 1
ATOM 623 C CA . PRO A 1 76 ? -27.751 -65.271 7.901 1.00 35.16 76 PRO A CA 1
ATOM 624 C C . PRO A 1 76 ? -28.356 -64.040 8.638 1.00 35.16 76 PRO A C 1
ATOM 626 O O . PRO A 1 76 ? -28.287 -63.952 9.856 1.00 35.16 76 PRO A O 1
ATOM 629 N N . GLY A 1 77 ? -28.985 -63.096 7.909 1.00 24.70 77 GLY A N 1
ATOM 630 C CA . GLY A 1 77 ? -29.721 -61.959 8.515 1.00 24.70 77 GLY A CA 1
ATOM 631 C C . GLY A 1 77 ? -29.934 -60.718 7.624 1.00 24.70 77 GLY A C 1
ATOM 632 O O . GLY A 1 77 ? -29.582 -59.623 8.031 1.00 24.70 77 GLY A O 1
ATOM 633 N N . LYS A 1 78 ? -30.441 -60.906 6.392 1.00 23.22 78 LYS A N 1
ATOM 634 C CA . LYS A 1 78 ? -30.851 -59.899 5.371 1.00 23.22 78 LYS A CA 1
ATOM 635 C C . LYS A 1 78 ? -30.428 -58.417 5.559 1.00 23.22 78 LYS A C 1
ATOM 637 O O . LYS A 1 78 ? -31.089 -57.657 6.257 1.00 23.22 78 LYS A O 1
ATOM 642 N N . VAL A 1 79 ? -29.497 -57.964 4.713 1.00 20.59 79 VAL A N 1
ATOM 643 C CA . VAL A 1 79 ? -29.426 -56.570 4.221 1.00 20.59 79 VAL A CA 1
ATOM 644 C C . VAL A 1 79 ? -29.722 -56.590 2.720 1.00 20.59 79 VAL A C 1
ATOM 646 O O . VAL A 1 79 ? -29.219 -57.463 2.012 1.00 20.59 79 VAL A O 1
ATOM 649 N N . SER A 1 80 ? -30.539 -55.653 2.232 1.00 20.08 80 SER A N 1
ATOM 650 C CA . SER A 1 80 ? -30.855 -55.506 0.804 1.00 20.08 80 SER A CA 1
ATOM 651 C C . SER A 1 80 ? -30.309 -54.188 0.252 1.00 20.08 80 SER A C 1
ATOM 653 O O . SER A 1 80 ? -30.283 -53.177 0.945 1.00 20.08 80 SER A O 1
ATOM 655 N N . VAL A 1 81 ? -29.828 -54.233 -0.990 1.00 19.94 81 VAL A N 1
ATOM 656 C CA . VAL A 1 81 ? -29.099 -53.162 -1.686 1.00 19.94 81 VAL A CA 1
ATOM 657 C C . VAL A 1 81 ? -29.765 -52.938 -3.042 1.00 19.94 81 VAL A C 1
ATOM 659 O O . VAL A 1 81 ? -30.040 -53.938 -3.708 1.00 19.94 81 VAL A O 1
ATOM 662 N N . LYS A 1 82 ? -29.933 -51.679 -3.494 1.00 19.67 82 LYS A N 1
ATOM 663 C CA . LYS A 1 82 ? -29.544 -51.222 -4.854 1.00 19.67 82 LYS A CA 1
ATOM 664 C C . LYS A 1 82 ? -29.843 -49.744 -5.155 1.00 19.67 82 LYS A C 1
ATOM 666 O O . LYS A 1 82 ? -30.740 -49.137 -4.589 1.00 19.67 82 LYS A O 1
ATOM 671 N N . PHE A 1 83 ? -29.045 -49.221 -6.087 1.00 22.97 83 PHE A N 1
ATOM 672 C CA . PHE A 1 83 ? -29.051 -47.867 -6.652 1.00 22.97 83 PHE A CA 1
ATOM 673 C C . PHE A 1 83 ? -30.047 -47.703 -7.814 1.00 22.97 83 PHE A C 1
ATOM 675 O O . PHE A 1 83 ? -30.314 -48.677 -8.524 1.00 22.97 83 PHE A O 1
ATOM 682 N N . ARG A 1 84 ? -30.418 -46.449 -8.131 1.00 19.88 84 ARG A N 1
ATOM 683 C CA . ARG A 1 84 ? -30.532 -45.970 -9.527 1.00 19.88 84 ARG A CA 1
ATOM 684 C C . ARG A 1 84 ? -30.514 -44.437 -9.646 1.00 19.88 84 ARG A C 1
ATOM 686 O O . ARG A 1 84 ? -31.117 -43.753 -8.831 1.00 19.88 84 ARG A O 1
ATOM 693 N N . GLU A 1 85 ? -29.860 -43.927 -10.690 1.00 24.34 85 GLU A N 1
ATOM 694 C CA . GLU A 1 85 ? -29.924 -42.524 -11.138 1.00 24.34 85 GLU A CA 1
ATOM 695 C C . GLU A 1 85 ? -31.133 -42.260 -12.052 1.00 24.34 85 GLU A C 1
ATOM 697 O O . GLU A 1 85 ? -31.538 -43.157 -12.801 1.00 24.34 85 GLU A O 1
ATOM 702 N N . ARG A 1 86 ? -31.597 -40.998 -12.107 1.00 20.27 86 ARG A N 1
ATOM 703 C CA . ARG A 1 86 ? -31.791 -40.244 -13.368 1.00 20.27 86 ARG A CA 1
ATOM 704 C C . ARG A 1 86 ? -32.038 -38.743 -13.133 1.00 20.27 86 ARG A C 1
ATOM 706 O O . ARG A 1 86 ? -32.518 -38.341 -12.081 1.00 20.27 86 ARG A O 1
ATOM 713 N N . GLN A 1 87 ? -31.685 -37.942 -14.140 1.00 24.45 87 GLN A N 1
ATOM 714 C CA . GLN A 1 87 ? -31.883 -36.487 -14.227 1.00 24.45 87 GLN A CA 1
ATOM 715 C C . GLN A 1 87 ? -33.337 -36.114 -14.573 1.00 24.45 87 GLN A C 1
ATOM 717 O O . GLN A 1 87 ? -33.983 -36.893 -15.267 1.00 24.45 87 GLN A O 1
ATOM 722 N N . THR A 1 88 ? -33.755 -34.879 -14.250 1.00 21.28 88 THR A N 1
ATOM 723 C CA . THR A 1 88 ? -34.401 -33.927 -15.196 1.00 21.28 88 THR A CA 1
ATOM 724 C C . THR A 1 88 ? -34.464 -32.508 -14.607 1.00 21.28 88 THR A C 1
ATOM 726 O O . THR A 1 88 ? -34.565 -32.345 -13.395 1.00 21.28 88 THR A O 1
ATOM 729 N N . VAL A 1 89 ? -34.426 -31.495 -15.479 1.00 22.27 89 VAL A N 1
ATOM 730 C CA . VAL A 1 89 ? -34.624 -30.055 -15.188 1.00 22.27 89 VAL A CA 1
ATOM 731 C C . VAL A 1 89 ? -36.064 -29.664 -15.570 1.00 22.27 89 VAL A C 1
ATOM 733 O O . VAL A 1 89 ? -36.635 -30.314 -16.449 1.00 22.27 89 VAL A O 1
ATOM 736 N N . PRO A 1 90 ? -36.653 -28.611 -14.975 1.00 22.55 90 PRO A N 1
ATOM 737 C CA . PRO A 1 90 ? -37.224 -27.578 -15.849 1.00 22.55 90 PRO A CA 1
ATOM 738 C C . PRO A 1 90 ? -36.937 -26.127 -15.411 1.00 22.55 90 PRO A C 1
ATOM 740 O O . PRO A 1 90 ? -36.623 -25.831 -14.262 1.00 22.55 90 PRO A O 1
ATOM 743 N N . VAL A 1 91 ? -37.072 -25.230 -16.387 1.00 21.89 91 VAL A N 1
ATOM 744 C CA . VAL A 1 91 ? -37.025 -23.759 -16.302 1.00 21.89 91 VAL A CA 1
ATOM 745 C C . VAL A 1 91 ? -38.466 -23.229 -16.353 1.00 21.89 91 VAL A C 1
ATOM 747 O O . VAL A 1 91 ? -39.235 -23.825 -17.099 1.00 21.89 91 VAL A O 1
ATOM 750 N N . LEU A 1 92 ? -38.819 -22.128 -15.656 1.00 21.62 92 LEU A N 1
ATOM 751 C CA . LEU A 1 92 ? -39.649 -21.014 -16.190 1.00 21.62 92 LEU A CA 1
ATOM 752 C C . LEU A 1 92 ? -39.900 -19.844 -15.189 1.00 21.62 92 LEU A C 1
ATOM 754 O O . LEU A 1 92 ? -40.273 -20.074 -14.047 1.00 21.62 92 LEU A O 1
ATOM 758 N N . LEU A 1 93 ? -39.717 -18.619 -15.708 1.00 21.42 93 LEU A N 1
ATOM 759 C CA . LEU A 1 93 ? -40.435 -17.325 -15.547 1.00 21.42 93 LEU A CA 1
ATOM 760 C C . LEU A 1 93 ? -40.989 -16.769 -14.199 1.00 21.42 93 LEU A C 1
ATOM 762 O O . LEU A 1 93 ? -41.806 -17.382 -13.529 1.00 21.42 93 LEU A O 1
ATOM 766 N N . GLU A 1 94 ? -40.596 -15.503 -13.954 1.00 21.19 94 GLU A N 1
ATOM 767 C CA . GLU A 1 94 ? -41.369 -14.277 -13.597 1.00 21.19 94 GLU A CA 1
ATOM 768 C C . GLU A 1 94 ? -42.546 -14.260 -12.586 1.00 21.19 94 GLU A C 1
ATOM 770 O O . GLU A 1 94 ? -43.449 -15.086 -12.622 1.00 21.19 94 GLU A O 1
ATOM 775 N N . GLY A 1 95 ? -42.641 -13.154 -11.818 1.00 21.52 95 GLY A N 1
ATOM 776 C CA . GLY A 1 95 ? -43.935 -12.591 -11.370 1.00 21.52 95 GLY A CA 1
ATOM 777 C C . GLY A 1 95 ? -44.070 -12.197 -9.885 1.00 21.52 95 GLY A C 1
ATOM 778 O O . GLY A 1 95 ? -44.061 -13.043 -9.001 1.00 21.52 95 GLY A O 1
ATOM 779 N N . ILE A 1 96 ? -44.284 -10.902 -9.617 1.00 24.55 96 ILE A N 1
ATOM 780 C CA . ILE A 1 96 ? -44.708 -10.297 -8.327 1.00 24.55 96 ILE A CA 1
ATOM 781 C C . ILE A 1 96 ? -46.257 -10.193 -8.361 1.00 24.55 96 ILE A C 1
ATOM 783 O O . ILE A 1 96 ? -46.747 -9.771 -9.412 1.00 24.55 96 ILE A O 1
ATOM 787 N N . PRO A 1 97 ? -47.051 -10.565 -7.315 1.00 27.20 97 PRO A N 1
ATOM 788 C CA . PRO A 1 97 ? -47.304 -9.644 -6.187 1.00 27.20 97 PRO A CA 1
ATOM 789 C C . PRO A 1 97 ? -47.607 -10.217 -4.772 1.00 27.20 97 PRO A C 1
ATOM 791 O O . PRO A 1 97 ? -48.292 -11.212 -4.582 1.00 27.20 97 PRO A O 1
ATOM 794 N N . THR A 1 98 ? -47.107 -9.462 -3.786 1.00 22.20 98 THR A N 1
ATOM 795 C CA . THR A 1 98 ? -47.628 -9.076 -2.449 1.00 22.20 98 THR A CA 1
ATOM 796 C C . THR A 1 98 ? -48.754 -9.830 -1.691 1.00 22.20 98 THR A C 1
ATOM 798 O O . THR A 1 98 ? -49.802 -10.137 -2.239 1.00 22.20 98 THR A O 1
ATOM 801 N N . VAL A 1 99 ? -48.596 -9.803 -0.346 1.00 20.22 99 VAL A N 1
ATOM 802 C CA . VAL A 1 99 ? -49.614 -9.646 0.744 1.00 20.22 99 VAL A CA 1
ATOM 803 C C . VAL A 1 99 ? -50.032 -10.869 1.611 1.00 20.22 99 VAL A C 1
ATOM 805 O O . VAL A 1 99 ? -50.826 -11.708 1.217 1.00 20.22 99 VAL A O 1
ATOM 808 N N . TRP A 1 100 ? -49.519 -10.847 2.859 1.00 20.95 100 TRP A N 1
ATOM 809 C CA . TRP A 1 100 ? -50.080 -11.257 4.173 1.00 20.95 100 TRP A CA 1
ATOM 810 C C . TRP A 1 100 ? -50.891 -12.565 4.358 1.00 20.95 100 TRP A C 1
ATOM 812 O O . TRP A 1 100 ? -52.028 -12.656 3.912 1.00 20.95 100 TRP A O 1
ATOM 822 N N . LEU A 1 101 ? -50.436 -13.439 5.278 1.00 20.20 101 LEU A N 1
ATOM 823 C CA . LEU A 1 101 ? -51.033 -13.610 6.629 1.00 20.20 101 LEU A CA 1
ATOM 824 C C . LEU A 1 101 ? -50.239 -14.600 7.517 1.00 20.20 101 LEU A C 1
ATOM 826 O O . LEU A 1 101 ? -49.350 -15.305 7.050 1.00 20.20 101 LEU A O 1
ATOM 830 N N . VAL A 1 102 ? -50.530 -14.597 8.824 1.00 20.38 102 VAL A N 1
ATOM 831 C CA . VAL A 1 102 ? -49.809 -15.318 9.897 1.00 20.38 102 VAL A CA 1
ATOM 832 C C . VAL A 1 102 ? -50.698 -16.424 10.499 1.00 20.38 102 VAL A C 1
ATOM 834 O O . VAL A 1 102 ? -51.921 -16.316 10.431 1.00 20.38 102 VAL A O 1
ATOM 837 N N . SER A 1 103 ? -50.080 -17.377 11.222 1.00 21.67 103 SER A N 1
ATOM 838 C CA . SER A 1 103 ? -50.654 -18.204 12.319 1.00 21.67 103 SER A CA 1
ATOM 839 C C . SER A 1 103 ? -50.958 -19.700 11.977 1.00 21.67 103 SER A C 1
ATOM 841 O O . SER A 1 103 ? -50.719 -20.100 10.841 1.00 21.67 103 SER A O 1
ATOM 843 N N . PRO A 1 104 ? -51.256 -20.602 12.952 1.00 29.81 104 PRO A N 1
ATOM 844 C CA . PRO A 1 104 ? -50.201 -21.467 13.523 1.00 29.81 104 PRO A CA 1
ATOM 845 C C . PRO A 1 104 ? -50.610 -22.949 13.781 1.00 29.81 104 PRO A C 1
ATOM 847 O O . PRO A 1 104 ? -51.790 -23.277 13.741 1.00 29.81 104 PRO A O 1
ATOM 850 N N . ALA A 1 105 ? -49.660 -23.820 14.174 1.00 23.05 105 ALA A N 1
ATOM 851 C CA . ALA A 1 105 ? -49.833 -24.858 15.225 1.00 23.05 105 ALA A CA 1
ATOM 852 C C . ALA A 1 105 ? -48.502 -25.621 15.500 1.00 23.05 105 ALA A C 1
ATOM 854 O O . ALA A 1 105 ? -47.856 -26.028 14.543 1.00 23.05 105 ALA A O 1
ATOM 855 N N . THR A 1 106 ? -47.926 -25.663 16.721 1.00 24.80 106 THR A N 1
ATOM 856 C CA . THR A 1 106 ? -48.161 -26.609 17.865 1.00 24.80 106 THR A CA 1
ATOM 857 C C . THR A 1 106 ? -47.575 -28.033 17.592 1.00 24.80 106 THR A C 1
ATOM 859 O O . THR A 1 106 ? -47.610 -28.473 16.455 1.00 24.80 106 THR A O 1
ATOM 862 N N . ILE A 1 107 ? -46.980 -28.847 18.493 1.00 24.78 107 ILE A N 1
ATOM 863 C CA . ILE A 1 107 ? -46.979 -29.016 19.974 1.00 24.78 107 ILE A CA 1
ATOM 864 C C . ILE A 1 107 ? -45.630 -29.680 20.417 1.00 24.78 107 ILE A C 1
ATOM 866 O O . ILE A 1 107 ? -45.103 -30.482 19.654 1.00 24.78 107 ILE A O 1
ATOM 870 N N . LEU A 1 108 ? -44.959 -29.373 21.547 1.00 26.06 108 LEU A N 1
ATOM 871 C CA . LEU A 1 108 ? -45.003 -29.965 22.924 1.00 26.06 108 LEU A CA 1
ATOM 872 C C . LEU A 1 108 ? -43.730 -29.443 23.674 1.00 26.06 108 LEU A C 1
ATOM 874 O O . LEU A 1 108 ? -42.727 -29.225 23.004 1.00 26.06 108 LEU A O 1
ATOM 878 N N . ARG A 1 109 ? -43.607 -29.271 25.006 1.00 24.64 109 ARG A N 1
ATOM 879 C CA . ARG A 1 109 ? -44.498 -29.481 26.171 1.00 24.64 109 ARG A CA 1
ATOM 880 C C . ARG A 1 109 ? -44.022 -28.659 27.397 1.00 24.64 109 ARG A C 1
ATOM 882 O O . ARG A 1 109 ? -42.835 -28.398 27.533 1.00 24.64 109 ARG A O 1
ATOM 889 N N . ASN A 1 110 ? -44.946 -28.441 28.340 1.00 24.20 110 ASN A N 1
ATOM 890 C CA . ASN A 1 110 ? -44.743 -28.212 29.785 1.00 24.20 110 ASN A CA 1
ATOM 891 C C . ASN A 1 110 ? -44.076 -26.909 30.287 1.00 24.20 110 ASN A C 1
ATOM 893 O O . ASN A 1 110 ? -42.919 -26.912 30.695 1.00 24.20 110 ASN A O 1
ATOM 897 N N . GLN A 1 111 ? -44.905 -25.889 30.528 1.00 26.62 111 GLN A N 1
ATOM 898 C CA . GLN A 1 111 ? -45.066 -25.319 31.878 1.00 26.62 111 GLN A CA 1
ATOM 899 C C . GLN A 1 111 ? -46.509 -24.807 32.040 1.00 26.62 111 GLN A C 1
ATOM 901 O O . GLN A 1 111 ? -47.038 -24.165 31.135 1.00 26.62 111 GLN A O 1
ATOM 906 N N . GLN A 1 112 ? -47.167 -25.137 33.156 1.00 22.48 112 GLN A N 1
ATOM 907 C CA . GLN A 1 112 ? -48.480 -24.582 33.506 1.00 22.48 112 GLN A CA 1
ATOM 908 C C . GLN A 1 112 ? -48.300 -23.197 34.129 1.00 22.48 112 GLN A C 1
ATOM 910 O O . GLN A 1 112 ? -47.517 -23.047 35.065 1.00 22.48 112 GLN A O 1
ATOM 915 N N . VAL A 1 113 ? -49.085 -22.225 33.668 1.00 23.09 113 VAL A N 1
ATOM 916 C CA . VAL A 1 113 ? -49.407 -21.007 34.419 1.00 23.09 113 VAL A CA 1
ATOM 917 C C . VAL A 1 113 ? -50.905 -20.777 34.257 1.00 23.09 113 VAL A C 1
ATOM 919 O O . VAL A 1 113 ? -51.381 -20.546 33.147 1.00 23.09 113 VAL A O 1
ATOM 922 N N . GLU A 1 114 ? -51.653 -20.878 35.353 1.00 21.91 114 GLU A N 1
ATOM 923 C CA . GLU A 1 114 ? -53.045 -20.434 35.394 1.00 21.91 114 GLU A CA 1
ATOM 924 C C . GLU A 1 114 ? -53.087 -18.902 35.398 1.00 21.91 114 GLU A C 1
ATOM 926 O O . GLU A 1 114 ? -52.373 -18.254 36.163 1.00 21.91 114 GLU A O 1
ATOM 931 N N . LEU A 1 115 ? -53.944 -18.318 34.560 1.00 21.64 115 LEU A N 1
ATOM 932 C CA . LEU A 1 115 ? -54.251 -16.889 34.580 1.00 21.64 115 LEU A CA 1
ATOM 933 C C . LEU A 1 115 ? -55.705 -16.696 35.009 1.00 21.64 115 LEU A C 1
ATOM 935 O O . LEU A 1 115 ? -56.619 -16.703 34.187 1.00 21.64 115 LEU A O 1
ATOM 939 N N . LEU A 1 116 ? -55.905 -16.499 36.312 1.00 22.36 116 LEU A N 1
ATOM 940 C CA . LEU A 1 116 ? -57.148 -15.960 36.853 1.00 22.36 116 LEU A CA 1
ATOM 941 C C . LEU A 1 116 ? -57.114 -14.432 36.736 1.00 22.36 116 LEU A C 1
ATOM 943 O O . LEU A 1 116 ? -56.353 -13.765 37.432 1.00 22.36 116 LEU A O 1
ATOM 947 N N . PHE A 1 117 ? -57.963 -13.877 35.873 1.00 21.12 117 PHE A N 1
ATOM 948 C CA . PHE A 1 117 ? -58.294 -12.454 35.905 1.00 21.12 117 PHE A CA 1
ATOM 949 C C . PHE A 1 117 ? -59.496 -12.232 36.820 1.00 21.12 117 PHE A C 1
ATOM 951 O O . PHE A 1 117 ? -60.537 -12.859 36.629 1.00 21.12 117 PHE A O 1
ATOM 958 N N . ASN A 1 118 ? -59.399 -11.268 37.734 1.00 24.06 118 ASN A N 1
ATOM 959 C CA . ASN A 1 118 ? -60.583 -10.605 38.267 1.00 24.06 118 ASN A CA 1
ATOM 960 C C . ASN A 1 118 ? -60.339 -9.096 38.420 1.00 24.06 118 ASN A C 1
ATOM 962 O O . ASN A 1 118 ? -59.197 -8.645 38.511 1.00 24.06 118 ASN A O 1
ATOM 966 N N . LYS A 1 119 ? -61.420 -8.318 38.366 1.00 29.34 119 LYS A N 1
ATOM 967 C CA . LYS A 1 119 ? -61.412 -6.855 38.464 1.00 29.34 119 LYS A CA 1
ATOM 968 C C . LYS A 1 119 ? -61.522 -6.392 39.925 1.00 29.34 119 LYS A C 1
ATOM 970 O O . LYS A 1 119 ? -61.939 -7.148 40.790 1.00 29.34 119 LYS A O 1
ATOM 975 N N . GLU A 1 120 ? -61.283 -5.087 40.083 1.00 26.98 120 GLU A N 1
ATOM 976 C CA . GLU A 1 120 ? -61.698 -4.187 41.177 1.00 26.98 120 GLU A CA 1
ATOM 977 C C . GLU A 1 120 ? -60.660 -3.789 42.253 1.00 26.98 120 GLU A C 1
ATOM 979 O O . GLU A 1 120 ? -60.051 -4.613 42.918 1.00 26.98 120 GLU A O 1
ATOM 984 N N . LYS A 1 121 ? -60.538 -2.454 42.383 1.00 24.62 121 LYS A N 1
ATOM 985 C CA . LYS A 1 121 ? -60.239 -1.591 43.548 1.00 24.62 121 LYS A CA 1
ATOM 986 C C . LYS A 1 121 ? -59.102 -1.923 44.543 1.00 24.62 121 LYS A C 1
ATOM 988 O O . LYS A 1 121 ? -59.135 -2.901 45.268 1.00 24.62 121 LYS A O 1
ATOM 993 N N . LEU A 1 122 ? -58.208 -0.928 44.663 1.00 25.36 122 LEU A N 1
ATOM 994 C CA . LEU A 1 122 ? -57.730 -0.279 45.904 1.00 25.36 122 LEU A CA 1
ATOM 995 C C . LEU A 1 122 ? -57.649 -1.122 47.195 1.00 25.36 122 LEU A C 1
ATOM 997 O O . LEU A 1 122 ? -58.674 -1.346 47.823 1.00 25.36 122 LEU A O 1
ATOM 1001 N N . GLU A 1 123 ? -56.427 -1.350 47.696 1.00 22.80 123 GLU A N 1
ATOM 1002 C CA . GLU A 1 123 ? -55.960 -0.780 48.980 1.00 22.80 123 GLU A CA 1
ATOM 1003 C C . GLU A 1 123 ? -54.452 -1.018 49.216 1.00 22.80 123 GLU A C 1
ATOM 1005 O O . GLU A 1 123 ? -53.836 -1.891 48.605 1.00 22.80 123 GLU A O 1
ATOM 1010 N N . PHE A 1 124 ? -53.837 -0.200 50.078 1.00 24.97 124 PHE A N 1
ATOM 1011 C CA . PHE A 1 124 ? -52.416 -0.282 50.443 1.00 24.97 124 PHE A CA 1
ATOM 1012 C C . PHE A 1 124 ? -52.277 -0.990 51.800 1.00 24.97 124 PHE A C 1
ATOM 1014 O O . PHE A 1 124 ? -52.713 -0.454 52.816 1.00 24.97 124 PHE A O 1
ATOM 1021 N N . VAL A 1 125 ? -51.625 -2.158 51.843 1.00 24.73 125 VAL A N 1
ATOM 1022 C CA . VAL A 1 125 ? -51.320 -2.873 53.098 1.00 24.73 125 VAL A CA 1
ATOM 1023 C C . VAL A 1 125 ? -49.834 -3.259 53.124 1.00 24.73 125 VAL A C 1
ATOM 1025 O O . VAL A 1 125 ? -49.395 -4.022 52.260 1.00 24.73 125 VAL A O 1
ATOM 1028 N N . PRO A 1 126 ? -49.025 -2.768 54.083 1.00 24.28 126 PRO A N 1
ATOM 1029 C CA . PRO A 1 126 ? -47.609 -3.112 54.163 1.00 24.28 126 PRO A CA 1
ATOM 1030 C C . PRO A 1 126 ? -47.414 -4.480 54.836 1.00 24.28 126 PRO A C 1
ATOM 1032 O O . PRO A 1 126 ? -47.392 -4.592 56.060 1.00 24.28 126 PRO A O 1
ATOM 1035 N N . ALA A 1 127 ? -47.239 -5.534 54.036 1.00 25.72 127 ALA A N 1
ATOM 1036 C CA . ALA A 1 127 ? -46.888 -6.864 54.534 1.00 25.72 127 ALA A CA 1
ATOM 1037 C C . ALA A 1 127 ? -45.365 -7.011 54.729 1.00 25.72 127 ALA A C 1
ATOM 1039 O O . ALA A 1 127 ? -44.583 -6.955 53.779 1.00 25.72 127 ALA A O 1
ATOM 1040 N N . THR A 1 128 ? -44.936 -7.233 55.972 1.00 30.33 128 THR A N 1
ATOM 1041 C CA . THR A 1 128 ? -43.523 -7.335 56.369 1.00 30.33 128 THR A CA 1
ATOM 1042 C C . THR A 1 128 ? -42.873 -8.638 55.874 1.00 30.33 128 THR A C 1
ATOM 1044 O O . THR A 1 128 ? -43.064 -9.702 56.465 1.00 30.33 128 THR A O 1
ATOM 1047 N N . ILE A 1 129 ? -42.058 -8.575 54.816 1.00 29.33 129 ILE A N 1
ATOM 1048 C CA . ILE A 1 129 ? -41.341 -9.746 54.278 1.00 29.33 129 ILE A CA 1
ATOM 1049 C C . ILE A 1 129 ? -39.995 -9.942 54.996 1.00 29.33 129 ILE A C 1
ATOM 1051 O O . ILE A 1 129 ? -39.147 -9.051 55.032 1.00 29.33 129 ILE A O 1
ATOM 1055 N N . LYS A 1 130 ? -39.780 -11.143 55.553 1.00 28.91 130 LYS A N 1
ATOM 1056 C CA . LYS A 1 130 ? -38.510 -11.557 56.180 1.00 28.91 130 LYS A CA 1
ATOM 1057 C C . LYS A 1 130 ? -37.421 -11.806 55.116 1.00 28.91 130 LYS A C 1
ATOM 1059 O O . LYS A 1 130 ? -37.725 -12.395 54.079 1.00 28.91 130 LYS A O 1
ATOM 1064 N N . PRO A 1 131 ? -36.146 -11.457 55.368 1.00 30.48 131 PRO A N 1
ATOM 1065 C CA . PRO A 1 131 ? -35.098 -11.546 54.354 1.00 30.48 131 PRO A CA 1
ATOM 1066 C C . PRO A 1 131 ? -34.555 -12.975 54.193 1.00 30.48 131 PRO A C 1
ATOM 1068 O O . PRO A 1 131 ? -33.825 -13.466 55.054 1.00 30.48 131 PRO A O 1
ATOM 1071 N N . ARG A 1 132 ? -34.831 -13.625 53.054 1.00 32.34 132 ARG A N 1
ATOM 1072 C CA . ARG A 1 132 ? -34.034 -14.758 52.541 1.00 32.34 132 ARG A CA 1
ATOM 1073 C C . ARG A 1 132 ? -33.924 -14.716 51.011 1.00 32.34 132 ARG A C 1
ATOM 1075 O O . ARG A 1 132 ? -34.893 -14.418 50.330 1.00 32.34 132 ARG A O 1
ATOM 1082 N N . ALA A 1 133 ? -32.734 -15.070 50.516 1.00 28.89 133 ALA A N 1
ATOM 1083 C CA . ALA A 1 133 ? -32.380 -15.280 49.105 1.00 28.89 133 ALA A CA 1
ATOM 1084 C C . ALA A 1 133 ? -32.454 -14.062 48.151 1.00 28.89 133 ALA A C 1
ATOM 1086 O O . ALA A 1 133 ? -33.190 -14.070 47.166 1.00 28.89 133 ALA A O 1
ATOM 1087 N N . ILE A 1 134 ? -31.553 -13.084 48.330 1.00 32.25 134 ILE A N 1
ATOM 1088 C CA . ILE A 1 134 ? -31.123 -12.216 47.214 1.00 32.25 134 ILE A CA 1
ATOM 1089 C C . ILE A 1 134 ? -30.244 -13.058 46.272 1.00 32.25 134 ILE A C 1
ATOM 1091 O O . ILE A 1 134 ? -29.019 -13.068 46.374 1.00 32.25 134 ILE A O 1
ATOM 1095 N N . SER A 1 135 ? -30.875 -13.800 45.360 1.00 32.31 135 SER A N 1
ATOM 1096 C CA . SER A 1 135 ? -30.187 -14.535 44.292 1.00 32.31 135 SER A CA 1
ATOM 1097 C C . SER A 1 135 ? -30.186 -13.723 42.996 1.00 32.31 135 SER A C 1
ATOM 1099 O O . SER A 1 135 ? -31.029 -13.879 42.126 1.00 32.31 135 SER A O 1
ATOM 1101 N N . CYS A 1 136 ? -29.210 -12.817 42.905 1.00 30.81 136 CYS A N 1
ATOM 1102 C CA . CYS A 1 136 ? -28.665 -12.258 41.664 1.00 30.81 136 CYS A CA 1
ATOM 1103 C C . CYS A 1 136 ? -29.660 -12.011 40.503 1.00 30.81 136 CYS A C 1
ATOM 1105 O O . CYS A 1 136 ? -29.468 -12.502 39.389 1.00 30.81 136 CYS A O 1
ATOM 1107 N N . LEU A 1 137 ? -30.646 -11.131 40.716 1.00 28.36 137 LEU A N 1
ATOM 1108 C CA . LEU A 1 137 ? -31.190 -10.318 39.623 1.00 28.36 137 LEU A CA 1
ATOM 1109 C C . LEU A 1 137 ? -30.074 -9.382 39.144 1.00 28.36 137 LEU A C 1
ATOM 1111 O O . LEU A 1 137 ? -29.967 -8.226 39.555 1.00 28.36 137 LEU A O 1
ATOM 1115 N N . ARG A 1 138 ? -29.180 -9.918 38.307 1.00 30.42 138 ARG A N 1
ATOM 1116 C CA . ARG A 1 138 ? -28.126 -9.152 37.650 1.00 30.42 138 ARG A CA 1
ATOM 1117 C C . ARG A 1 138 ? -28.799 -8.291 36.590 1.00 30.42 138 ARG A C 1
ATOM 1119 O O . ARG A 1 138 ? -28.883 -8.673 35.427 1.00 30.42 138 ARG A O 1
ATOM 1126 N N . VAL A 1 139 ? -29.299 -7.131 37.014 1.00 27.72 139 VAL A N 1
ATOM 1127 C CA . VAL A 1 139 ? -29.659 -6.045 36.105 1.00 27.72 139 VAL A CA 1
ATOM 1128 C C . VAL A 1 139 ? -28.388 -5.711 35.339 1.00 27.72 139 VAL A C 1
ATOM 1130 O O . VAL A 1 139 ? -27.485 -5.051 35.853 1.00 27.72 139 VAL A O 1
ATOM 1133 N N . CYS A 1 140 ? -28.291 -6.237 34.121 1.00 31.89 140 CYS A N 1
ATOM 1134 C CA . CYS A 1 140 ? -27.249 -5.881 33.180 1.00 31.89 140 CYS A CA 1
ATOM 1135 C C . CYS A 1 140 ? -27.503 -4.440 32.743 1.00 31.89 140 CYS A C 1
ATOM 1137 O O . CYS A 1 140 ? -28.056 -4.196 31.673 1.00 31.89 140 CYS A O 1
ATOM 1139 N N . TYR A 1 141 ? -27.077 -3.487 33.577 1.00 34.47 141 TYR A N 1
ATOM 1140 C CA . TYR A 1 141 ? -26.704 -2.168 33.097 1.00 34.47 141 TYR A CA 1
ATOM 1141 C C . TYR A 1 141 ? -25.728 -2.405 31.950 1.00 34.47 141 TYR A C 1
ATOM 1143 O O . TYR A 1 141 ? -24.600 -2.861 32.166 1.00 34.47 141 TYR A O 1
ATOM 1151 N N . ALA A 1 142 ? -26.190 -2.159 30.725 1.00 42.41 142 ALA A N 1
ATOM 1152 C CA . ALA A 1 142 ? -25.304 -2.064 29.587 1.00 42.41 142 ALA A CA 1
ATOM 1153 C C . ALA A 1 142 ? -24.314 -0.954 29.935 1.00 42.41 142 ALA A C 1
ATOM 1155 O O . ALA A 1 142 ? -24.714 0.204 30.072 1.00 42.41 142 ALA A O 1
ATOM 1156 N N . ARG A 1 143 ? -23.047 -1.318 30.163 1.00 52.41 143 ARG A N 1
ATOM 1157 C CA . ARG A 1 143 ? -21.993 -0.322 30.323 1.00 52.41 143 ARG A CA 1
ATOM 1158 C C . ARG A 1 143 ? -21.961 0.462 29.020 1.00 52.41 143 ARG A C 1
ATOM 1160 O O . ARG A 1 143 ? -21.695 -0.087 27.955 1.00 52.41 143 ARG A O 1
ATOM 1167 N N . THR A 1 144 ? -22.355 1.723 29.106 1.00 55.81 144 THR A N 1
ATOM 1168 C CA . THR A 1 144 ? -22.148 2.691 28.038 1.00 55.81 144 THR A CA 1
ATOM 1169 C C . THR A 1 144 ? -20.649 2.861 27.873 1.00 55.81 144 THR A C 1
ATOM 1171 O O . THR A 1 144 ? -19.975 3.046 28.889 1.00 55.81 144 THR A O 1
ATOM 1174 N N . MET A 1 145 ? -20.153 2.821 26.632 1.00 69.00 145 MET A N 1
ATOM 1175 C CA . MET A 1 145 ? -18.743 3.062 26.321 1.00 69.00 145 MET A CA 1
ATOM 1176 C C . MET A 1 145 ? -18.191 4.225 27.141 1.00 69.00 145 MET A C 1
ATOM 1178 O O . MET A 1 145 ? -18.763 5.319 27.123 1.00 69.00 145 MET A O 1
ATOM 1182 N N . ASP A 1 146 ? -17.074 3.984 27.820 1.00 79.44 146 ASP A N 1
ATOM 1183 C CA . ASP A 1 146 ? -16.371 4.990 28.605 1.00 79.44 146 ASP A CA 1
ATOM 1184 C C . ASP A 1 146 ? -15.821 6.079 27.667 1.00 79.44 146 ASP A C 1
ATOM 1186 O O . ASP A 1 146 ? -14.758 5.944 27.058 1.00 79.44 146 ASP A O 1
ATOM 1190 N N . GLN A 1 147 ? -16.597 7.155 27.509 1.00 78.81 147 GLN A N 1
ATOM 1191 C CA . GLN A 1 147 ? -16.266 8.276 26.627 1.00 78.81 147 GLN A CA 1
ATOM 1192 C C . GLN A 1 147 ? -14.967 8.969 27.048 1.00 78.81 147 GLN A C 1
ATOM 1194 O O . GLN A 1 147 ? -14.255 9.491 26.191 1.00 78.81 147 GLN A O 1
ATOM 1199 N N . THR A 1 148 ? -14.625 8.936 28.339 1.00 88.12 148 THR A N 1
ATOM 1200 C CA . THR A 1 148 ? -13.362 9.477 28.847 1.00 88.12 148 THR A CA 1
ATOM 1201 C C . THR A 1 148 ? -12.200 8.650 28.309 1.00 88.12 148 THR A C 1
ATOM 1203 O O . THR A 1 148 ? -11.343 9.203 27.624 1.00 88.12 148 THR A O 1
ATOM 1206 N N . LYS A 1 149 ? -12.228 7.319 28.473 1.00 90.81 149 LYS A N 1
ATOM 1207 C CA . LYS A 1 149 ? -11.202 6.425 27.898 1.00 90.81 149 LYS A CA 1
ATOM 1208 C C . LYS A 1 149 ? -11.125 6.490 26.377 1.00 90.81 149 LYS A C 1
ATOM 1210 O O . LYS A 1 149 ? -10.039 6.382 25.814 1.00 90.81 149 LYS A O 1
ATOM 1215 N N . LEU A 1 150 ? -12.260 6.664 25.698 1.00 88.62 150 LEU A N 1
ATOM 1216 C CA . LEU A 1 150 ? -12.292 6.808 24.243 1.00 88.62 150 LEU A CA 1
ATOM 1217 C C . LEU A 1 150 ? -11.574 8.094 23.796 1.00 88.62 150 LEU A C 1
ATOM 1219 O O . LEU A 1 150 ? -10.777 8.055 22.857 1.00 88.62 150 LEU A O 1
ATOM 1223 N N . LYS A 1 151 ? -11.804 9.222 24.487 1.00 90.62 151 LYS A N 1
ATOM 1224 C CA . LYS A 1 151 ? -11.065 10.475 24.260 1.00 90.62 151 LYS A CA 1
ATOM 1225 C C . LYS A 1 151 ? -9.582 10.338 24.620 1.00 90.62 151 LYS A C 1
ATOM 1227 O O . LYS A 1 151 ? -8.739 10.708 23.808 1.00 90.62 151 LYS A O 1
ATOM 1232 N N . GLU A 1 152 ? -9.256 9.759 25.776 1.00 95.81 152 GLU A N 1
ATOM 1233 C CA . GLU A 1 152 ? -7.875 9.512 26.219 1.00 95.81 152 GLU A CA 1
ATOM 1234 C C . GLU A 1 152 ? -7.094 8.657 25.216 1.00 95.81 152 GLU A C 1
ATOM 1236 O O . GLU A 1 152 ? -5.975 9.018 24.855 1.00 95.81 152 GLU A O 1
ATOM 1241 N N . LEU A 1 153 ? -7.686 7.577 24.689 1.00 96.06 153 LEU A N 1
ATOM 1242 C CA . LEU A 1 153 ? -7.062 6.773 23.637 1.00 96.06 153 LEU A CA 1
ATOM 1243 C C . LEU A 1 153 ? -6.848 7.591 22.353 1.00 96.06 153 LEU A C 1
ATOM 1245 O O . LEU A 1 153 ? -5.782 7.492 21.749 1.00 96.06 153 LEU A O 1
ATOM 1249 N N . GLY A 1 154 ? -7.812 8.425 21.952 1.00 93.44 154 GLY A N 1
ATOM 1250 C CA . GLY A 1 154 ? -7.667 9.328 20.803 1.00 93.44 154 GLY A CA 1
ATOM 1251 C C . GLY A 1 154 ? -6.486 10.298 20.950 1.00 93.44 154 GLY A C 1
ATOM 1252 O O . GLY A 1 154 ? -5.682 10.440 20.026 1.00 93.44 154 GLY A O 1
ATOM 1253 N N . LEU A 1 155 ? -6.324 10.902 22.133 1.00 95.81 155 LEU A N 1
ATOM 1254 C CA . LEU A 1 155 ? -5.166 11.741 22.465 1.00 95.81 155 LEU A CA 1
ATOM 1255 C C . LEU A 1 155 ? -3.866 10.927 22.474 1.00 95.81 155 LEU A C 1
ATOM 1257 O O . LEU A 1 155 ? -2.863 11.346 21.893 1.00 95.81 155 LEU A O 1
ATOM 1261 N N . ARG A 1 156 ? -3.887 9.732 23.067 1.00 96.94 156 ARG A N 1
ATOM 1262 C CA . ARG A 1 156 ? -2.714 8.863 23.179 1.00 96.94 156 ARG A CA 1
ATOM 1263 C C . ARG A 1 156 ? -2.206 8.386 21.818 1.00 96.94 156 ARG A C 1
ATOM 1265 O O . ARG A 1 156 ? -0.997 8.346 21.603 1.00 96.94 156 ARG A O 1
ATOM 1272 N N . LEU A 1 157 ? -3.109 8.086 20.880 1.00 96.62 157 LEU A N 1
ATOM 1273 C CA . LEU A 1 157 ? -2.777 7.758 19.488 1.00 96.62 157 LEU A CA 1
ATOM 1274 C C . LEU A 1 157 ? -2.065 8.919 18.772 1.00 96.62 157 LEU A C 1
ATOM 1276 O O . LEU A 1 157 ? -1.174 8.681 17.956 1.00 96.62 157 LEU A O 1
ATOM 1280 N N . PHE A 1 158 ? -2.408 10.170 19.086 1.00 95.38 158 PHE A N 1
ATOM 1281 C CA . PHE A 1 158 ? -1.693 11.338 18.571 1.00 95.38 158 PHE A CA 1
ATOM 1282 C C . PHE A 1 158 ? -0.294 11.479 19.198 1.00 95.38 158 PHE A C 1
ATOM 1284 O O . PHE A 1 158 ? 0.686 11.617 18.468 1.00 95.38 158 PHE A O 1
ATOM 1291 N N . GLU A 1 159 ? -0.166 11.346 20.523 1.00 95.81 159 GLU A N 1
ATOM 1292 C CA . GLU A 1 159 ? 1.124 11.432 21.237 1.00 95.81 159 GLU A CA 1
ATOM 1293 C C . GLU A 1 159 ? 2.168 10.421 20.742 1.00 95.81 159 GLU A C 1
ATOM 1295 O O . GLU A 1 159 ? 3.330 10.768 20.528 1.00 95.81 159 GLU A O 1
ATOM 1300 N N . ILE A 1 160 ? 1.760 9.169 20.510 1.00 96.06 160 ILE A N 1
ATOM 1301 C CA . ILE A 1 160 ? 2.648 8.120 19.978 1.00 96.06 160 ILE A CA 1
ATOM 1302 C C . ILE A 1 160 ? 2.882 8.243 18.463 1.00 96.06 160 ILE A C 1
ATOM 1304 O O . ILE A 1 160 ? 3.472 7.355 17.850 1.00 96.06 160 ILE A O 1
ATOM 1308 N N . ASN A 1 161 ? 2.433 9.341 17.845 1.00 93.81 161 ASN A N 1
ATOM 1309 C CA . ASN A 1 161 ? 2.531 9.609 16.413 1.00 93.81 161 ASN A CA 1
ATOM 1310 C C . ASN A 1 161 ? 1.812 8.564 15.529 1.00 93.81 161 ASN A C 1
ATOM 1312 O O . ASN A 1 161 ? 2.197 8.361 14.376 1.00 93.81 161 ASN A O 1
ATOM 1316 N N . ALA A 1 162 ? 0.756 7.913 16.027 1.00 93.88 162 ALA A N 1
ATOM 1317 C CA . ALA A 1 162 ? -0.104 7.047 15.214 1.00 93.88 162 ALA A CA 1
ATOM 1318 C C . ALA A 1 162 ? -1.074 7.857 14.329 1.00 93.88 162 ALA A C 1
ATOM 1320 O O . ALA A 1 162 ? -1.555 7.346 13.319 1.00 93.88 162 ALA A O 1
ATOM 1321 N N . PHE A 1 163 ? -1.319 9.126 14.665 1.00 91.56 163 PHE A N 1
ATOM 1322 C CA . PHE A 1 163 ? -2.025 10.108 13.839 1.00 91.56 163 PHE A CA 1
ATOM 1323 C C . PHE A 1 163 ? -1.138 11.347 13.650 1.00 91.56 163 PHE A C 1
ATOM 1325 O O . PHE A 1 163 ? -0.594 11.869 14.620 1.00 91.56 163 PHE A O 1
ATOM 1332 N N . LYS A 1 164 ? -0.944 11.790 12.401 1.00 89.19 164 LYS A N 1
ATOM 1333 C CA . LYS A 1 164 ? -0.006 12.861 12.024 1.00 89.19 164 LYS A CA 1
ATOM 1334 C C . LYS A 1 164 ? -0.656 13.877 11.086 1.00 89.19 164 LYS A C 1
ATOM 1336 O O . LYS A 1 164 ? -1.394 13.491 10.179 1.00 89.19 164 LYS A O 1
ATOM 1341 N N . PHE A 1 165 ? -0.270 15.144 11.230 1.00 87.31 165 PHE A N 1
ATOM 1342 C CA . PHE A 1 165 ? -0.565 16.229 10.286 1.00 87.31 165 PHE A CA 1
ATOM 1343 C C . PHE A 1 165 ? 0.688 16.601 9.486 1.00 87.31 165 PHE A C 1
ATOM 1345 O O . PHE A 1 165 ? 1.806 16.462 9.981 1.00 87.31 165 PHE A O 1
ATOM 1352 N N . GLY A 1 166 ? 0.506 17.038 8.242 1.00 83.56 166 GLY A N 1
ATOM 1353 C CA . GLY A 1 166 ? 1.599 17.340 7.315 1.00 83.56 166 GLY A CA 1
ATOM 1354 C C . GLY A 1 166 ? 1.220 17.044 5.865 1.00 83.56 166 GLY A C 1
ATOM 1355 O O . GLY A 1 166 ? 0.102 16.624 5.588 1.00 83.56 166 GLY A O 1
ATOM 1356 N N . ASP A 1 167 ? 2.144 17.257 4.930 1.00 80.44 167 ASP A N 1
ATOM 1357 C CA . ASP A 1 167 ? 1.893 17.046 3.500 1.00 80.44 167 ASP A CA 1
ATOM 1358 C C . ASP A 1 167 ? 2.275 15.617 3.063 1.00 80.44 167 ASP A C 1
ATOM 1360 O O . ASP A 1 167 ? 3.415 15.338 2.684 1.00 80.44 167 ASP A O 1
ATOM 1364 N N . PHE A 1 168 ? 1.334 14.672 3.165 1.00 80.56 168 PHE A N 1
ATOM 1365 C CA . PHE A 1 168 ? 1.599 13.248 2.927 1.00 80.56 168 PHE A CA 1
ATOM 1366 C C . PHE A 1 168 ? 1.159 12.789 1.538 1.00 80.56 168 PHE A C 1
ATOM 1368 O O . PHE A 1 168 ? -0.029 12.613 1.261 1.00 80.56 168 PHE A O 1
ATOM 1375 N N . LYS A 1 169 ? 2.125 12.493 0.668 1.00 71.00 169 LYS A N 1
ATOM 1376 C CA . LYS A 1 169 ? 1.860 11.940 -0.665 1.00 71.00 169 LYS A CA 1
ATOM 1377 C C . LYS A 1 169 ? 1.301 10.513 -0.590 1.00 71.00 169 LYS A C 1
ATOM 1379 O O . LYS A 1 169 ? 2.019 9.576 -0.245 1.00 71.00 169 LYS A O 1
ATOM 1384 N N . MET A 1 170 ? 0.034 10.324 -0.959 1.00 66.62 170 MET A N 1
ATOM 1385 C CA . MET A 1 170 ? -0.601 9.002 -0.971 1.00 66.62 170 MET A CA 1
ATOM 1386 C C . MET A 1 170 ? -0.166 8.155 -2.179 1.00 66.62 170 MET A C 1
ATOM 1388 O O . MET A 1 170 ? 0.277 8.669 -3.207 1.00 66.62 170 MET A O 1
ATOM 1392 N N . LYS A 1 171 ? -0.386 6.833 -2.099 1.00 49.88 171 LYS A N 1
ATOM 1393 C CA . LYS A 1 171 ? -0.148 5.868 -3.198 1.00 49.88 171 LYS A CA 1
ATOM 1394 C C . LYS A 1 171 ? -0.868 6.246 -4.506 1.00 49.88 171 LYS A C 1
ATOM 1396 O O . LYS A 1 171 ? -0.391 5.922 -5.588 1.00 49.88 171 LYS A O 1
ATOM 1401 N N . VAL A 1 172 ? -1.994 6.951 -4.396 1.00 50.00 172 VAL A N 1
ATOM 1402 C CA . VAL A 1 172 ? -2.819 7.459 -5.507 1.00 50.00 172 VAL A CA 1
ATOM 1403 C C . VAL A 1 172 ? -2.390 8.845 -6.018 1.00 50.00 172 VAL A C 1
ATOM 1405 O O . VAL A 1 172 ? -3.106 9.465 -6.792 1.00 50.00 172 VAL A O 1
ATOM 1408 N N . GLY A 1 173 ? -1.226 9.352 -5.600 1.00 54.75 173 GLY A N 1
ATOM 1409 C CA . GLY A 1 173 ? -0.626 10.589 -6.113 1.00 54.75 173 GLY A CA 1
ATOM 1410 C C . GLY A 1 173 ? -1.165 11.887 -5.507 1.00 54.75 173 GLY A C 1
ATOM 1411 O O . GLY A 1 173 ? -0.457 12.889 -5.554 1.00 54.75 173 GLY A O 1
ATOM 1412 N N . ILE A 1 174 ? -2.357 11.864 -4.904 1.00 64.94 174 ILE A N 1
ATOM 1413 C CA . ILE A 1 174 ? -2.924 12.994 -4.157 1.00 64.94 174 ILE A CA 1
ATOM 1414 C C . ILE A 1 174 ? -2.208 13.148 -2.808 1.00 64.94 174 ILE A C 1
ATOM 1416 O O . ILE A 1 174 ? -1.927 12.162 -2.121 1.00 64.94 174 ILE A O 1
ATOM 1420 N N . ASN A 1 175 ? -1.929 14.392 -2.426 1.00 75.44 175 ASN A N 1
ATOM 1421 C CA . ASN A 1 175 ? -1.413 14.729 -1.107 1.00 75.44 175 ASN A CA 1
ATOM 1422 C C . ASN A 1 175 ? -2.552 14.802 -0.077 1.00 75.44 175 ASN A C 1
ATOM 1424 O O . ASN A 1 175 ? -3.622 15.344 -0.348 1.00 75.44 175 ASN A O 1
ATOM 1428 N N . SER A 1 176 ? -2.312 14.246 1.106 1.00 81.69 176 SER A N 1
ATOM 1429 C CA . SER A 1 176 ? -3.242 14.186 2.232 1.00 81.69 176 SER A CA 1
ATOM 1430 C C . SER A 1 176 ? -2.689 15.042 3.376 1.00 81.69 176 SER A C 1
ATOM 1432 O O . SER A 1 176 ? -1.549 14.797 3.769 1.00 81.69 176 SER A O 1
ATOM 1434 N N . PRO A 1 177 ? -3.463 15.984 3.954 1.00 85.19 177 PRO A N 1
ATOM 1435 C CA . PRO A 1 177 ? -3.031 16.804 5.096 1.00 85.19 177 PRO A CA 1
ATOM 1436 C C . PRO A 1 177 ? -2.881 15.994 6.399 1.00 85.19 177 PRO A C 1
ATOM 1438 O O . PRO A 1 177 ? -2.395 16.501 7.410 1.00 85.19 177 PRO A O 1
ATOM 1441 N N . VAL A 1 178 ? -3.340 14.738 6.374 1.00 88.94 178 VAL A N 1
ATOM 1442 C CA . VAL A 1 178 ? -3.363 13.789 7.488 1.00 88.94 178 VAL A CA 1
ATOM 1443 C C . VAL A 1 178 ? -2.841 12.416 7.076 1.00 88.94 178 VAL A C 1
ATOM 1445 O O . VAL A 1 178 ? -3.082 11.950 5.957 1.00 88.94 178 VAL A O 1
ATOM 1448 N N . TYR A 1 179 ? -2.184 11.729 8.004 1.00 89.06 179 TYR A N 1
ATOM 1449 C CA . TYR A 1 179 ? -1.748 10.345 7.845 1.00 89.06 179 TYR A CA 1
ATOM 1450 C C . TYR A 1 179 ? -1.936 9.559 9.143 1.00 89.06 179 TYR A C 1
ATOM 1452 O O . TYR A 1 179 ? -1.699 10.076 10.233 1.00 89.06 179 TYR A O 1
ATOM 1460 N N . PHE A 1 180 ? -2.342 8.298 9.006 1.00 91.12 180 PHE A N 1
ATOM 1461 C CA . PHE A 1 180 ? -2.489 7.357 10.111 1.00 91.12 180 PHE A CA 1
ATOM 1462 C C . PHE A 1 180 ? -1.480 6.224 9.952 1.00 91.12 180 PHE A C 1
ATOM 1464 O O . PHE A 1 180 ? -1.302 5.693 8.856 1.00 91.12 180 PHE A O 1
ATOM 1471 N N . ASP A 1 181 ? -0.836 5.857 11.054 1.00 92.94 181 ASP A N 1
ATOM 1472 C CA . ASP A 1 181 ? 0.137 4.776 11.131 1.00 92.94 181 ASP A CA 1
ATOM 1473 C C . ASP A 1 181 ? -0.090 3.932 12.387 1.00 92.94 181 ASP A C 1
ATOM 1475 O O . ASP A 1 181 ? 0.699 3.946 13.334 1.00 92.94 181 ASP A O 1
ATOM 1479 N N . LEU A 1 182 ? -1.183 3.166 12.398 1.00 95.25 182 LEU A N 1
ATOM 1480 C CA . LEU A 1 182 ? -1.501 2.288 13.523 1.00 95.25 182 LEU A CA 1
ATOM 1481 C C . LEU A 1 182 ? -0.500 1.131 13.694 1.00 95.25 182 LEU A C 1
ATOM 1483 O O . LEU A 1 182 ? -0.591 0.402 14.671 1.00 95.25 182 LEU A O 1
ATOM 1487 N N . ARG A 1 183 ? 0.517 0.973 12.832 1.00 95.12 183 ARG A N 1
ATOM 1488 C CA . ARG A 1 183 ? 1.589 -0.017 13.054 1.00 95.12 183 ARG A CA 1
ATOM 1489 C C . ARG A 1 183 ? 2.445 0.328 14.268 1.00 95.12 183 ARG A C 1
ATOM 1491 O O . ARG A 1 183 ? 3.017 -0.575 14.865 1.00 95.12 183 ARG A O 1
ATOM 1498 N N . VAL A 1 184 ? 2.517 1.605 14.652 1.00 95.94 184 VAL A N 1
ATOM 1499 C CA . VAL A 1 184 ? 3.320 2.049 15.801 1.00 95.94 184 VAL A CA 1
ATOM 1500 C C . VAL A 1 184 ? 2.777 1.527 17.140 1.00 95.94 184 VAL A C 1
ATOM 1502 O O . VAL A 1 184 ? 3.545 1.359 18.083 1.00 95.94 184 VAL A O 1
ATOM 1505 N N . ILE A 1 185 ? 1.477 1.206 17.225 1.00 96.81 185 ILE A N 1
ATOM 1506 C CA . ILE A 1 185 ? 0.817 0.812 18.483 1.00 96.81 185 ILE A CA 1
ATOM 1507 C C . ILE A 1 185 ? 1.361 -0.500 19.062 1.00 96.81 185 ILE A C 1
ATOM 1509 O O . ILE A 1 185 ? 1.246 -0.724 20.261 1.00 96.81 185 ILE A O 1
ATOM 1513 N N . VAL A 1 186 ? 1.981 -1.363 18.245 1.00 96.56 186 VAL A N 1
ATOM 1514 C CA . VAL A 1 186 ? 2.566 -2.631 18.722 1.00 96.56 186 VAL A CA 1
ATOM 1515 C C . VAL A 1 186 ? 3.742 -2.407 19.680 1.00 96.56 186 VAL A C 1
ATOM 1517 O O . VAL A 1 186 ? 4.065 -3.295 20.463 1.00 96.56 186 VAL A O 1
ATOM 1520 N N . SER A 1 187 ? 4.341 -1.212 19.656 1.00 97.44 187 SER A N 1
ATOM 1521 C CA . SER A 1 187 ? 5.370 -0.765 20.603 1.00 97.44 187 SER A CA 1
ATOM 1522 C C . SER A 1 187 ? 4.799 -0.268 21.941 1.00 97.44 187 SER A C 1
ATOM 1524 O O . SER A 1 187 ? 5.572 0.063 22.836 1.00 97.44 187 SER A O 1
ATOM 1526 N N . TYR A 1 188 ? 3.469 -0.206 22.087 1.00 97.75 188 TYR A N 1
ATOM 1527 C CA . TYR A 1 188 ? 2.758 0.356 23.242 1.00 97.75 188 TYR A CA 1
ATOM 1528 C C . TYR A 1 188 ? 1.691 -0.635 23.757 1.00 97.75 188 TYR A C 1
ATOM 1530 O O . TYR A 1 188 ? 0.518 -0.561 23.369 1.00 97.75 188 TYR A O 1
ATOM 1538 N N . PRO A 1 189 ? 2.072 -1.609 24.612 1.00 97.19 189 PRO A N 1
ATOM 1539 C CA . PRO A 1 189 ? 1.157 -2.640 25.113 1.00 97.19 189 PRO A CA 1
ATOM 1540 C C . PRO A 1 189 ? -0.062 -2.091 25.874 1.00 97.19 189 PRO A C 1
ATOM 1542 O O . PRO A 1 189 ? -1.138 -2.683 25.816 1.00 97.19 189 PRO A O 1
ATOM 1545 N N . ASP A 1 190 ? 0.090 -0.945 26.542 1.00 96.31 190 ASP A N 1
ATOM 1546 C CA . ASP A 1 190 ? -0.968 -0.172 27.203 1.00 96.31 190 ASP A CA 1
ATOM 1547 C C . ASP A 1 190 ? -2.050 0.285 26.211 1.00 96.31 190 ASP A C 1
ATOM 1549 O O . ASP A 1 190 ? -3.246 0.057 26.422 1.00 96.31 190 ASP A O 1
ATOM 1553 N N . VAL A 1 191 ? -1.620 0.856 25.084 1.00 97.19 191 VAL A N 1
ATOM 1554 C CA . VAL A 1 191 ? -2.489 1.318 23.994 1.00 97.19 191 VAL A CA 1
ATOM 1555 C C . VAL A 1 191 ? -3.188 0.131 23.339 1.00 97.19 191 VAL A C 1
ATOM 1557 O O . VAL A 1 191 ? -4.399 0.164 23.140 1.00 97.19 191 VAL A O 1
ATOM 1560 N N . MET A 1 192 ? -2.455 -0.951 23.069 1.00 97.75 192 MET A N 1
ATOM 1561 C CA . MET A 1 192 ? -2.996 -2.184 22.489 1.00 97.75 192 MET A CA 1
ATOM 1562 C C . MET A 1 192 ? -4.037 -2.872 23.383 1.00 97.75 192 MET A C 1
ATOM 1564 O O . MET A 1 192 ? -5.078 -3.326 22.892 1.00 97.75 192 MET A O 1
ATOM 1568 N N . ASN A 1 193 ? -3.806 -2.924 24.698 1.00 96.75 193 ASN A N 1
ATOM 1569 C CA . ASN A 1 193 ? -4.780 -3.478 25.635 1.00 96.75 193 ASN A CA 1
ATOM 1570 C C . ASN A 1 193 ? -6.046 -2.608 25.713 1.00 96.75 193 ASN A C 1
ATOM 1572 O O . ASN A 1 193 ? -7.151 -3.131 25.590 1.00 96.75 193 ASN A O 1
ATOM 1576 N N . THR A 1 194 ? -5.882 -1.287 25.834 1.00 96.88 194 THR A N 1
ATOM 1577 C CA . THR A 1 194 ? -6.996 -0.324 25.907 1.00 96.88 194 THR A CA 1
ATOM 1578 C C . THR A 1 194 ? -7.834 -0.333 24.625 1.00 96.88 194 THR A C 1
ATOM 1580 O O . THR A 1 194 ? -9.058 -0.426 24.680 1.00 96.88 194 THR A O 1
ATOM 1583 N N . LEU A 1 195 ? -7.183 -0.318 23.458 1.00 97.19 195 LEU A N 1
ATOM 1584 C CA . LEU A 1 195 ? -7.841 -0.379 22.154 1.00 97.19 195 LEU A CA 1
ATOM 1585 C C . LEU A 1 195 ? -8.648 -1.671 21.982 1.00 97.19 195 LEU A C 1
ATOM 1587 O O . LEU A 1 195 ? -9.807 -1.623 21.579 1.00 97.19 195 LEU A O 1
ATOM 1591 N N . SER A 1 196 ? -8.062 -2.828 22.299 1.00 96.69 196 SER A N 1
ATOM 1592 C CA . SER A 1 196 ? -8.767 -4.109 22.166 1.00 96.69 196 SER A CA 1
ATOM 1593 C C . SER A 1 196 ? -9.914 -4.264 23.171 1.00 96.69 196 SER A C 1
ATOM 1595 O O . SER A 1 196 ? -10.919 -4.893 22.842 1.00 96.69 196 SER A O 1
ATOM 1597 N N . GLU A 1 197 ? -9.834 -3.651 24.355 1.00 95.62 197 GLU A N 1
ATOM 1598 C CA . GLU A 1 197 ? -10.959 -3.563 25.297 1.00 95.62 197 GLU A CA 1
ATOM 1599 C C . GLU A 1 197 ? -12.101 -2.711 24.750 1.00 95.62 197 GLU A C 1
ATOM 1601 O O . GLU A 1 197 ? -13.224 -3.214 24.659 1.00 95.62 197 GLU A O 1
ATOM 1606 N N . LEU A 1 198 ? -11.812 -1.484 24.303 1.00 94.88 198 LEU A N 1
ATOM 1607 C CA . LEU A 1 198 ? -12.813 -0.584 23.725 1.00 94.88 198 LEU A CA 1
ATOM 1608 C C . LEU A 1 198 ? -13.446 -1.183 22.460 1.00 94.88 198 LEU A C 1
ATOM 1610 O O . LEU A 1 198 ? -14.661 -1.150 22.326 1.00 94.88 198 LEU A O 1
ATOM 1614 N N . LEU A 1 199 ? -12.683 -1.825 21.568 1.00 95.50 199 LEU A N 1
ATOM 1615 C CA . LEU A 1 199 ? -13.254 -2.531 20.409 1.00 95.50 199 LEU A CA 1
ATOM 1616 C C . LEU A 1 199 ? -14.183 -3.679 20.832 1.00 95.50 199 LEU A C 1
ATOM 1618 O O . LEU A 1 199 ? -15.267 -3.838 20.274 1.00 95.50 199 LEU A O 1
ATOM 1622 N N . THR A 1 200 ? -13.800 -4.466 21.841 1.00 94.44 200 THR A N 1
ATOM 1623 C CA . THR A 1 200 ? -14.629 -5.589 22.314 1.00 94.44 200 THR A CA 1
ATOM 1624 C C . THR A 1 200 ? -15.903 -5.097 23.021 1.00 94.44 200 THR A C 1
ATOM 1626 O O . THR A 1 200 ? -16.954 -5.730 22.908 1.00 94.44 200 THR A O 1
ATOM 1629 N N . GLU A 1 201 ? -15.849 -3.968 23.735 1.00 91.50 201 GLU A N 1
ATOM 1630 C CA . GLU A 1 201 ? -17.025 -3.297 24.306 1.00 91.50 201 GLU A CA 1
ATOM 1631 C C . GLU A 1 201 ? -17.918 -2.687 23.213 1.00 91.50 201 GLU A C 1
ATOM 1633 O O . GLU A 1 201 ? -19.129 -2.912 23.225 1.00 91.50 201 GLU A O 1
ATOM 1638 N N . TYR A 1 202 ? -17.321 -2.032 22.213 1.00 91.50 202 TYR A N 1
ATOM 1639 C CA . TYR A 1 202 ? -18.015 -1.416 21.080 1.00 91.50 202 TYR A CA 1
ATOM 1640 C C . TYR A 1 202 ? -18.872 -2.436 20.333 1.00 91.50 202 TYR A C 1
ATOM 1642 O O . TYR A 1 202 ? -20.077 -2.233 20.205 1.00 91.50 202 TYR A O 1
ATOM 1650 N N . ILE A 1 203 ? -18.285 -3.575 19.940 1.00 92.88 203 ILE A N 1
ATOM 1651 C CA . ILE A 1 203 ? -18.978 -4.657 19.219 1.00 92.88 203 ILE A CA 1
ATOM 1652 C C . ILE A 1 203 ? -20.208 -5.156 19.996 1.00 92.88 203 ILE A C 1
ATOM 1654 O O . ILE A 1 203 ? -21.276 -5.360 19.413 1.00 92.88 203 ILE A O 1
ATOM 1658 N N . ARG A 1 204 ? -20.085 -5.307 21.324 1.00 90.75 204 ARG A N 1
ATOM 1659 C CA . ARG A 1 204 ? -21.205 -5.701 22.197 1.00 90.75 204 ARG A CA 1
ATOM 1660 C C . ARG A 1 204 ? -22.282 -4.616 22.261 1.00 90.75 204 ARG A C 1
ATOM 1662 O O . ARG A 1 204 ? -23.465 -4.947 22.209 1.00 90.75 204 ARG A O 1
ATOM 1669 N N . GLN A 1 205 ? -21.893 -3.343 22.356 1.00 87.31 205 GLN A N 1
ATOM 1670 C CA . GLN A 1 205 ? -22.821 -2.212 22.431 1.00 87.31 205 GLN A CA 1
ATOM 1671 C C . GLN A 1 205 ? -23.647 -2.059 21.146 1.00 87.31 205 GLN A C 1
ATOM 1673 O O . GLN A 1 205 ? -24.869 -1.931 21.227 1.00 87.31 205 GLN A O 1
ATOM 1678 N N . ILE A 1 206 ? -23.008 -2.126 19.974 1.00 87.88 206 ILE A N 1
ATOM 1679 C CA . ILE A 1 206 ? -23.685 -2.049 18.665 1.00 87.88 206 ILE A CA 1
ATOM 1680 C C . ILE A 1 206 ? -24.418 -3.347 18.285 1.00 87.88 206 ILE A C 1
ATOM 1682 O O . ILE A 1 206 ? -25.074 -3.404 17.249 1.00 87.88 206 ILE A O 1
ATOM 1686 N N . ARG A 1 207 ? -24.331 -4.388 19.129 1.00 91.12 207 ARG A N 1
ATOM 1687 C CA . ARG A 1 207 ? -24.954 -5.711 18.944 1.00 91.12 207 ARG A CA 1
ATOM 1688 C C . ARG A 1 207 ? -24.549 -6.405 17.637 1.00 91.12 207 ARG A C 1
ATOM 1690 O O . ARG A 1 207 ? -25.325 -7.184 17.085 1.00 91.12 207 ARG A O 1
ATOM 1697 N N . VAL A 1 208 ? -23.329 -6.154 17.160 1.00 90.06 208 VAL A N 1
ATOM 1698 C CA . VAL A 1 208 ? -22.772 -6.885 16.018 1.00 90.06 208 VAL A CA 1
ATOM 1699 C C . VAL A 1 208 ? -22.406 -8.294 16.464 1.00 90.06 208 VAL A C 1
ATOM 1701 O O . VAL A 1 208 ? -21.651 -8.509 17.413 1.00 90.06 208 VAL A O 1
ATOM 1704 N N . ASP A 1 209 ? -22.955 -9.269 15.753 1.00 89.62 209 ASP A N 1
ATOM 1705 C CA . ASP A 1 209 ? -22.624 -10.673 15.933 1.00 89.62 209 ASP A CA 1
ATOM 1706 C C . ASP A 1 209 ? -21.206 -10.955 15.408 1.00 89.62 209 ASP A C 1
ATOM 1708 O O . ASP A 1 209 ? -20.958 -10.918 14.200 1.00 89.62 209 ASP A O 1
ATOM 1712 N N . MET A 1 210 ? -20.298 -11.271 16.339 1.00 86.88 210 MET A N 1
ATOM 1713 C CA . MET A 1 210 ? -18.906 -11.661 16.076 1.00 86.88 210 MET A CA 1
ATOM 1714 C C . MET A 1 210 ? -18.765 -12.952 15.254 1.00 86.88 210 MET A C 1
ATOM 1716 O O . MET A 1 210 ? -17.664 -13.267 14.809 1.00 86.88 210 MET A O 1
ATOM 1720 N N . GLY A 1 211 ? -19.844 -13.715 15.062 1.00 85.81 211 GLY A N 1
ATOM 1721 C CA . GLY A 1 211 ? -19.832 -14.970 14.326 1.00 85.81 211 GLY A CA 1
ATOM 1722 C C . GLY A 1 211 ? -19.064 -16.078 15.049 1.00 85.81 211 GLY A C 1
ATOM 1723 O O . GLY A 1 211 ? -18.968 -16.117 16.282 1.00 85.81 211 GLY A O 1
ATOM 1724 N N . VAL A 1 212 ? -18.527 -17.008 14.261 1.00 91.56 212 VAL A N 1
ATOM 1725 C CA . VAL A 1 212 ? -17.668 -18.102 14.732 1.00 91.56 212 VAL A CA 1
ATOM 1726 C C . VAL A 1 212 ? -16.209 -17.645 14.779 1.00 91.56 212 VAL A C 1
ATOM 1728 O O . VAL A 1 212 ? -15.526 -17.925 15.760 1.00 91.56 212 VAL A O 1
ATOM 1731 N N . HIS A 1 213 ? -15.758 -16.907 13.757 1.00 96.94 213 HIS A N 1
ATOM 1732 C CA . HIS A 1 213 ? -14.350 -16.543 13.559 1.00 96.94 213 HIS A CA 1
ATOM 1733 C C . HIS A 1 213 ? -14.121 -15.034 13.480 1.00 96.94 213 HIS A C 1
ATOM 1735 O O . HIS A 1 213 ? -14.942 -14.301 12.935 1.00 96.94 213 HIS A O 1
ATOM 1741 N N . LEU A 1 214 ? -12.939 -14.577 13.887 1.00 97.50 214 LEU A N 1
ATOM 1742 C CA . LEU A 1 214 ? -12.425 -13.242 13.556 1.00 97.50 214 LEU A CA 1
ATOM 1743 C C . LEU A 1 214 ? -11.370 -13.338 12.446 1.00 97.50 214 LEU A C 1
ATOM 1745 O O . LEU A 1 214 ? -10.584 -14.282 12.440 1.00 97.50 214 LEU A O 1
ATOM 1749 N N . CYS A 1 215 ? -11.287 -12.359 11.545 1.00 98.12 215 CYS A N 1
ATOM 1750 C CA . CYS A 1 215 ? -10.176 -12.242 10.594 1.00 98.12 215 CYS A CA 1
ATOM 1751 C C . CYS A 1 215 ? -9.647 -10.805 10.561 1.00 98.12 215 CYS A C 1
ATOM 1753 O O . CYS A 1 215 ? -10.354 -9.882 10.160 1.00 98.12 215 CYS A O 1
ATOM 1755 N N . GLY A 1 216 ? -8.386 -10.617 10.955 1.00 97.75 216 GLY A N 1
ATOM 1756 C CA . GLY A 1 216 ? -7.692 -9.340 10.787 1.00 97.75 216 GLY A CA 1
ATOM 1757 C C . GLY A 1 216 ? -7.249 -9.138 9.337 1.00 97.75 216 GLY A C 1
ATOM 1758 O O . GLY A 1 216 ? -6.715 -10.064 8.720 1.00 97.75 216 GLY A O 1
ATOM 1759 N N . VAL A 1 217 ? -7.433 -7.938 8.789 1.00 97.31 217 VAL A N 1
ATOM 1760 C CA . VAL A 1 217 ? -6.883 -7.589 7.472 1.00 97.31 217 VAL A CA 1
ATOM 1761 C C . VAL A 1 217 ? -5.346 -7.445 7.560 1.00 97.31 217 VAL A C 1
ATOM 1763 O O . VAL A 1 217 ? -4.828 -6.808 8.485 1.00 97.31 217 VAL A O 1
ATOM 1766 N N . PRO A 1 218 ? -4.561 -8.040 6.636 1.00 94.88 218 PRO A N 1
ATOM 1767 C CA . PRO A 1 218 ? -3.102 -7.982 6.723 1.00 94.88 218 PRO A CA 1
ATOM 1768 C C . PRO A 1 218 ? -2.525 -6.579 6.438 1.00 94.88 218 PRO A C 1
ATOM 1770 O O . PRO A 1 218 ? -2.793 -5.993 5.392 1.00 94.88 218 PRO A O 1
ATOM 1773 N N . TYR A 1 219 ? -1.631 -6.015 7.256 1.00 94.19 219 TYR A N 1
ATOM 1774 C CA . TYR A 1 219 ? -0.917 -6.626 8.388 1.00 94.19 219 TYR A CA 1
ATOM 1775 C C . TYR A 1 219 ? -1.250 -6.004 9.750 1.00 94.19 219 TYR A C 1
ATOM 1777 O O . TYR A 1 219 ? -1.212 -6.714 10.753 1.00 94.19 219 TYR A O 1
ATOM 1785 N N . THR A 1 220 ? -1.562 -4.705 9.807 1.00 95.81 220 THR A N 1
ATOM 1786 C CA . THR A 1 220 ? -1.691 -3.956 11.069 1.00 95.81 220 THR A CA 1
ATOM 1787 C C . THR A 1 220 ? -2.838 -4.446 11.948 1.00 95.81 220 THR A C 1
ATOM 1789 O O . THR A 1 220 ? -2.732 -4.401 13.171 1.00 95.81 220 THR A O 1
ATOM 1792 N N . ALA A 1 221 ? -3.922 -4.945 11.349 1.00 97.69 221 ALA A N 1
ATOM 1793 C CA . ALA A 1 221 ? -5.073 -5.426 12.100 1.00 97.69 221 ALA A CA 1
ATOM 1794 C C . ALA A 1 221 ? -4.879 -6.839 12.679 1.00 97.69 221 ALA A C 1
ATOM 1796 O O . ALA A 1 221 ? -5.662 -7.247 13.532 1.00 97.69 221 ALA A O 1
ATOM 1797 N N . LEU A 1 222 ? -3.838 -7.590 12.286 1.00 97.50 222 LEU A N 1
ATOM 1798 C CA . LEU A 1 222 ? -3.609 -8.955 12.787 1.00 97.50 222 LEU A CA 1
ATOM 1799 C C . LEU A 1 222 ? -3.323 -8.998 14.308 1.00 97.50 222 LEU A C 1
ATOM 1801 O O . LEU A 1 222 ? -3.985 -9.779 14.996 1.00 97.50 222 LEU A O 1
ATOM 1805 N N . PRO A 1 223 ? -2.436 -8.157 14.889 1.00 98.06 223 PRO A N 1
ATOM 1806 C CA . PRO A 1 223 ? -2.283 -8.065 16.344 1.00 98.06 223 PRO A CA 1
ATOM 1807 C C . PRO A 1 223 ? -3.565 -7.623 17.065 1.00 98.06 223 PRO A C 1
ATOM 1809 O O . PRO A 1 223 ? -3.881 -8.149 18.130 1.00 98.06 223 PRO A O 1
ATOM 1812 N N . ILE A 1 224 ? -4.327 -6.693 16.478 1.00 98.06 224 ILE A N 1
ATOM 1813 C CA . ILE A 1 224 ? -5.582 -6.182 17.052 1.00 98.06 224 ILE A CA 1
ATOM 1814 C C . ILE A 1 224 ? -6.630 -7.305 17.103 1.00 98.06 224 ILE A C 1
ATOM 1816 O O . ILE A 1 224 ? -7.194 -7.584 18.161 1.00 98.06 224 ILE A O 1
ATOM 1820 N N . ALA A 1 225 ? -6.829 -8.011 15.986 1.00 98.00 225 ALA A N 1
ATOM 1821 C CA . ALA A 1 225 ? -7.710 -9.171 15.887 1.00 98.00 225 ALA A CA 1
ATOM 1822 C C . ALA A 1 225 ? -7.300 -10.296 16.849 1.00 98.00 225 ALA A C 1
ATOM 1824 O O . ALA A 1 225 ? -8.170 -10.930 17.442 1.00 98.00 225 ALA A O 1
ATOM 1825 N N . THR A 1 226 ? -5.994 -10.496 17.066 1.00 98.25 226 THR A N 1
ATOM 1826 C CA . THR A 1 226 ? -5.472 -11.486 18.024 1.00 98.25 226 THR A CA 1
ATOM 1827 C C . THR A 1 226 ? -5.877 -11.140 19.459 1.00 98.25 226 THR A C 1
ATOM 1829 O O . THR A 1 226 ? -6.327 -12.011 20.200 1.00 98.25 226 THR A O 1
ATOM 1832 N N . LEU A 1 227 ? -5.783 -9.867 19.860 1.00 98.00 227 LEU A N 1
ATOM 1833 C CA . LEU A 1 227 ? -6.203 -9.446 21.201 1.00 98.00 227 LEU A CA 1
ATOM 1834 C C . LEU A 1 227 ? -7.723 -9.526 21.396 1.00 98.00 227 LEU A C 1
ATOM 1836 O O . LEU A 1 227 ? -8.171 -9.959 22.457 1.00 98.00 227 LEU A O 1
ATOM 1840 N N . ILE A 1 228 ? -8.521 -9.168 20.383 1.00 97.44 228 ILE A N 1
ATOM 1841 C CA . ILE A 1 228 ? -9.986 -9.321 20.432 1.00 97.44 228 ILE A CA 1
ATOM 1842 C C . ILE A 1 228 ? -10.366 -10.811 20.476 1.00 97.44 228 ILE A C 1
ATOM 1844 O O . ILE A 1 228 ? -11.217 -11.187 21.273 1.00 97.44 228 ILE A O 1
ATOM 1848 N N . SER A 1 229 ? -9.699 -11.669 19.694 1.00 97.44 229 SER A N 1
ATOM 1849 C CA . SER A 1 229 ? -9.870 -13.133 19.706 1.00 97.44 229 SER A CA 1
ATOM 1850 C C . SER A 1 229 ? -9.693 -13.716 21.111 1.00 97.44 229 SER A C 1
ATOM 1852 O O . SER A 1 229 ? -10.567 -14.444 21.584 1.00 97.44 229 SER A O 1
ATOM 1854 N N . ILE A 1 230 ? -8.629 -13.317 21.817 1.00 97.25 230 ILE A N 1
ATOM 1855 C CA . ILE A 1 230 ? -8.364 -13.720 23.206 1.00 97.25 230 ILE A CA 1
ATOM 1856 C C . ILE A 1 230 ? -9.418 -13.145 24.171 1.00 97.25 230 ILE A C 1
ATOM 1858 O O . ILE A 1 230 ? -9.940 -13.874 25.011 1.00 97.25 230 ILE A O 1
ATOM 1862 N N . LYS A 1 231 ? -9.770 -11.854 24.064 1.00 94.44 231 LYS A N 1
ATOM 1863 C CA . LYS A 1 231 ? -10.746 -11.193 24.962 1.00 94.44 231 LYS A CA 1
ATOM 1864 C C . LYS A 1 231 ? -12.206 -11.616 24.728 1.00 94.44 231 LYS A C 1
ATOM 1866 O O . LYS A 1 231 ? -13.048 -11.390 25.602 1.00 94.44 231 LYS A O 1
ATOM 1871 N N . ALA A 1 232 ? -12.523 -12.179 23.564 1.00 93.38 232 ALA A N 1
ATOM 1872 C CA . ALA A 1 232 ? -13.862 -12.632 23.184 1.00 93.38 232 ALA A CA 1
ATOM 1873 C C . ALA A 1 232 ? -14.037 -14.163 23.219 1.00 93.38 232 ALA A C 1
ATOM 1875 O O . ALA A 1 232 ? -15.163 -14.620 23.031 1.00 93.38 232 ALA A O 1
ATOM 1876 N N . ASP A 1 233 ? -12.958 -14.924 23.443 1.00 95.19 233 ASP A N 1
ATOM 1877 C CA . ASP A 1 233 ? -12.897 -16.387 23.291 1.00 95.19 233 ASP A CA 1
ATOM 1878 C C . ASP A 1 233 ? -13.428 -16.853 21.921 1.00 95.19 233 ASP A C 1
ATOM 1880 O O . ASP A 1 233 ? -14.373 -17.637 21.790 1.00 95.19 233 ASP A O 1
ATOM 1884 N N . LYS A 1 234 ? -12.854 -16.272 20.859 1.00 95.38 234 LYS A N 1
ATOM 1885 C CA . LYS A 1 234 ? -13.241 -16.529 19.464 1.00 95.38 234 LYS A CA 1
ATOM 1886 C C . LYS A 1 234 ? -12.047 -16.995 18.636 1.00 95.38 234 LYS A C 1
ATOM 1888 O O . LYS A 1 234 ? -11.044 -16.280 18.608 1.00 95.38 234 LYS A O 1
ATOM 1893 N 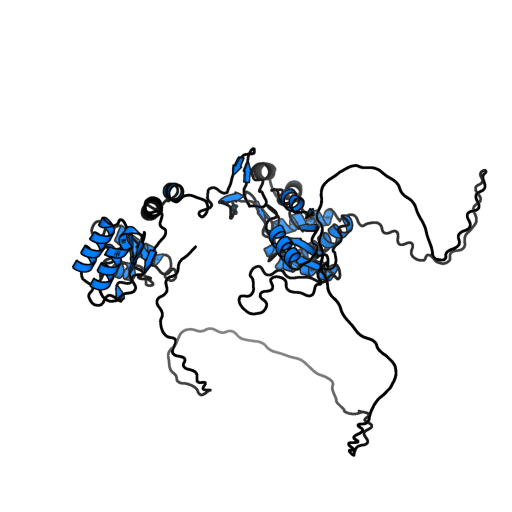N . PRO A 1 235 ? -12.137 -18.130 17.917 1.00 97.31 235 PRO A N 1
ATOM 1894 C CA . PRO A 1 235 ? -11.137 -18.531 16.932 1.00 97.31 235 PRO A CA 1
ATOM 1895 C C . PRO A 1 235 ? -10.801 -17.415 15.933 1.00 97.31 235 PRO A C 1
ATOM 1897 O O . PRO A 1 235 ? -11.666 -16.632 15.536 1.00 97.31 235 PRO A O 1
ATOM 1900 N N . MET A 1 236 ? -9.539 -17.358 15.506 1.00 97.44 236 MET A N 1
ATOM 1901 C CA . MET A 1 236 ? -9.066 -16.392 14.515 1.00 97.44 236 MET A CA 1
ATOM 1902 C C . MET A 1 236 ? -8.589 -17.101 13.245 1.00 97.44 236 MET A C 1
ATOM 1904 O O . MET A 1 236 ? -7.885 -18.110 13.311 1.00 97.44 236 MET A O 1
ATOM 1908 N N . LEU A 1 237 ? -8.945 -16.537 12.094 1.00 97.56 237 LEU A N 1
ATOM 1909 C CA . LEU A 1 237 ? -8.409 -16.880 10.783 1.00 97.56 237 LEU A CA 1
ATOM 1910 C C . LEU A 1 237 ? -7.371 -15.834 10.364 1.00 97.56 237 LEU A C 1
ATOM 1912 O O . LEU A 1 237 ? -7.480 -14.653 10.701 1.00 97.56 237 LEU A O 1
ATOM 1916 N N . ILE A 1 238 ? -6.364 -16.264 9.607 1.00 96.50 238 ILE A N 1
ATOM 1917 C CA . ILE A 1 238 ? -5.339 -15.378 9.048 1.00 96.50 238 ILE A CA 1
ATOM 1918 C C . ILE A 1 238 ? -5.415 -15.452 7.528 1.00 96.50 238 ILE A C 1
ATOM 1920 O O . ILE A 1 238 ? -5.013 -16.445 6.919 1.00 96.50 238 ILE A O 1
ATOM 1924 N N . ARG A 1 239 ? -5.876 -14.367 6.902 1.00 94.25 239 ARG A N 1
ATOM 1925 C CA . ARG A 1 239 ? -5.678 -14.148 5.469 1.00 94.25 239 ARG A CA 1
ATOM 1926 C C . ARG A 1 239 ? -4.198 -13.883 5.195 1.00 94.25 239 ARG A C 1
ATOM 1928 O O . ARG A 1 239 ? -3.566 -13.060 5.853 1.00 94.25 239 ARG A O 1
ATOM 1935 N N . ARG A 1 240 ? -3.633 -14.539 4.186 1.00 88.50 240 ARG A N 1
ATOM 1936 C CA . ARG A 1 240 ? -2.293 -14.253 3.661 1.00 88.50 240 ARG A CA 1
ATOM 1937 C C . ARG A 1 240 ? -2.414 -13.280 2.493 1.00 88.50 240 ARG A C 1
ATOM 1939 O O . ARG A 1 240 ? -3.249 -13.464 1.618 1.00 88.50 240 ARG A O 1
ATOM 1946 N N . LYS A 1 241 ? -1.549 -12.262 2.457 1.00 82.06 241 LYS A N 1
ATOM 1947 C CA . LYS A 1 241 ? -1.528 -11.259 1.377 1.00 82.06 241 LYS A CA 1
ATOM 1948 C C . LYS A 1 241 ? -1.124 -11.839 0.014 1.00 82.06 241 LYS A C 1
ATOM 1950 O O . LYS A 1 241 ? -1.482 -11.291 -1.021 1.00 82.06 241 LYS A O 1
ATOM 1955 N N . GLU A 1 242 ? -0.370 -12.934 0.027 1.00 80.00 242 GLU A N 1
ATOM 1956 C CA . GLU A 1 242 ? 0.154 -13.610 -1.160 1.00 80.00 242 GLU A CA 1
ATOM 1957 C C . GLU A 1 242 ? -0.049 -15.123 -1.019 1.00 80.00 242 GLU A C 1
ATOM 1959 O O . GLU A 1 242 ? 0.243 -15.710 0.032 1.00 80.00 242 GLU A O 1
ATOM 1964 N N . ALA A 1 243 ? -0.530 -15.781 -2.076 1.00 71.88 243 ALA A N 1
ATOM 1965 C CA . ALA A 1 243 ? -0.682 -17.233 -2.105 1.00 71.88 243 ALA A CA 1
ATOM 1966 C C . ALA A 1 243 ? 0.677 -17.941 -1.954 1.00 71.88 243 ALA A C 1
ATOM 1968 O O . ALA A 1 243 ? 1.719 -17.445 -2.380 1.00 71.88 243 ALA A O 1
ATOM 1969 N N . LYS A 1 244 ? 0.679 -19.125 -1.336 1.00 64.56 244 LYS A N 1
ATOM 1970 C CA . LYS A 1 244 ? 1.869 -19.989 -1.285 1.00 64.56 244 LYS A CA 1
ATOM 1971 C C . LYS A 1 244 ? 2.213 -20.441 -2.711 1.00 64.56 244 LYS A C 1
ATOM 1973 O O . LYS A 1 244 ? 1.360 -21.005 -3.394 1.00 64.56 244 LYS A O 1
ATOM 1978 N N . THR A 1 245 ? 3.459 -20.248 -3.143 1.00 57.25 245 THR A N 1
ATOM 1979 C CA . THR A 1 245 ? 3.956 -20.735 -4.446 1.00 57.25 245 THR A CA 1
ATOM 1980 C C . THR A 1 245 ? 4.087 -22.263 -4.498 1.00 57.25 245 THR A C 1
ATOM 1982 O O . THR A 1 245 ? 4.079 -22.840 -5.582 1.00 57.25 245 THR A O 1
ATOM 1985 N N . TYR A 1 246 ? 4.138 -22.925 -3.338 1.00 54.22 246 TYR A N 1
ATOM 1986 C CA . TYR A 1 246 ? 4.266 -24.375 -3.163 1.00 54.22 246 TYR A CA 1
ATOM 1987 C C . TYR A 1 246 ? 3.279 -24.916 -2.110 1.00 54.22 246 TYR A C 1
ATOM 1989 O O . TYR A 1 246 ? 2.990 -24.260 -1.109 1.00 54.22 246 TYR A O 1
ATOM 1997 N N . GLY A 1 247 ? 2.768 -26.134 -2.312 1.00 63.34 247 GLY A N 1
ATOM 1998 C CA . GLY A 1 247 ? 1.760 -26.762 -1.444 1.00 63.34 247 GLY A CA 1
ATOM 1999 C C . GLY A 1 247 ? 0.315 -26.466 -1.867 1.00 63.34 247 GLY A C 1
ATOM 2000 O O . GLY A 1 247 ? 0.037 -26.234 -3.039 1.00 63.34 247 GLY A O 1
ATOM 2001 N N . THR A 1 248 ? -0.620 -26.470 -0.912 1.00 60.25 248 THR A N 1
ATOM 2002 C CA . THR A 1 248 ? -2.084 -26.391 -1.138 1.00 60.25 248 THR A CA 1
ATOM 2003 C C . THR A 1 248 ? -2.605 -25.038 -1.645 1.00 60.25 248 THR A C 1
ATOM 2005 O O . THR A 1 248 ? -3.813 -24.880 -1.784 1.00 60.25 248 THR A O 1
ATOM 2008 N N . LYS A 1 249 ? -1.727 -24.054 -1.898 1.00 71.06 249 LYS A N 1
ATOM 2009 C CA . LYS A 1 249 ? -2.028 -22.687 -2.385 1.00 71.06 249 LYS A CA 1
ATOM 2010 C C . LYS A 1 249 ? -3.036 -21.855 -1.567 1.00 71.06 249 LYS A C 1
ATOM 2012 O O . LYS A 1 249 ? -3.333 -20.736 -1.972 1.00 71.06 249 LYS A O 1
ATOM 2017 N N . LYS A 1 250 ? -3.506 -22.344 -0.412 1.00 79.44 250 LYS A N 1
ATOM 2018 C CA . LYS A 1 250 ? -4.507 -21.667 0.428 1.00 79.44 250 LYS A CA 1
ATOM 2019 C C . LYS A 1 250 ? -4.106 -20.234 0.801 1.00 79.44 250 LYS A C 1
ATOM 2021 O O . LYS A 1 250 ? -2.956 -19.970 1.172 1.00 79.44 250 LYS A O 1
ATOM 2026 N N . LEU A 1 251 ? -5.085 -19.333 0.714 1.00 87.44 251 LEU A N 1
ATOM 2027 C CA . LEU A 1 251 ? -4.979 -17.934 1.139 1.00 87.44 251 LEU A CA 1
ATOM 2028 C C . LEU A 1 251 ? -5.400 -17.739 2.600 1.00 87.44 251 LEU A C 1
ATOM 2030 O O . LEU A 1 251 ? -4.860 -16.856 3.260 1.00 87.44 251 LEU A O 1
ATOM 2034 N N . ILE A 1 252 ? -6.309 -18.572 3.114 1.00 93.88 252 ILE A N 1
ATOM 2035 C CA . ILE A 1 252 ? -6.800 -18.512 4.495 1.00 93.88 252 ILE A CA 1
ATOM 2036 C C . ILE A 1 252 ? -6.147 -19.622 5.330 1.00 93.88 252 ILE A C 1
ATOM 2038 O O . ILE A 1 252 ? -6.229 -20.804 4.989 1.00 93.88 252 ILE A O 1
ATOM 2042 N N . GLU A 1 253 ? -5.498 -19.238 6.427 1.00 93.50 253 GLU A N 1
ATOM 2043 C CA . GLU A 1 253 ? -4.949 -20.139 7.446 1.00 93.50 253 GLU A CA 1
ATOM 2044 C C . GLU A 1 253 ? -5.875 -20.166 8.674 1.00 93.50 253 GLU A C 1
ATOM 2046 O O . GLU A 1 253 ? -6.435 -19.139 9.066 1.00 93.50 253 GLU A O 1
ATOM 2051 N N . GLY A 1 254 ? -6.012 -21.337 9.298 1.00 93.00 254 GLY A N 1
ATOM 2052 C CA . GLY A 1 254 ? -6.921 -21.584 10.423 1.00 93.00 254 GLY A CA 1
ATOM 2053 C C . GLY A 1 254 ? -7.862 -22.765 10.160 1.00 93.00 254 GLY A C 1
ATOM 2054 O O . GLY A 1 254 ? -7.767 -23.431 9.127 1.00 93.00 254 GLY A O 1
ATOM 2055 N N . LYS A 1 255 ? -8.762 -23.052 11.108 1.00 94.62 255 LYS A N 1
ATOM 2056 C CA . LYS A 1 255 ? -9.761 -24.127 10.995 1.00 94.62 255 LYS A CA 1
ATOM 2057 C C . LYS A 1 255 ? -11.161 -23.525 10.925 1.00 94.62 255 LYS A C 1
ATOM 2059 O O . LYS A 1 255 ? -11.603 -22.919 11.892 1.00 94.62 255 LYS A O 1
ATOM 2064 N N . PHE A 1 256 ? -11.852 -23.758 9.816 1.00 96.44 256 PHE A N 1
ATOM 2065 C CA . PHE A 1 256 ? -13.212 -23.293 9.554 1.00 96.44 256 PHE A CA 1
ATOM 2066 C C . PHE A 1 256 ? -13.992 -24.328 8.735 1.00 96.44 256 PHE A C 1
ATOM 2068 O O . PHE A 1 256 ? -13.400 -25.238 8.148 1.00 96.44 256 PHE A O 1
ATOM 2075 N N . ASN A 1 257 ? -15.310 -24.165 8.685 1.00 96.62 257 ASN A N 1
ATOM 2076 C CA . ASN A 1 257 ? -16.232 -24.897 7.825 1.00 96.62 257 ASN A CA 1
ATOM 2077 C C . ASN A 1 257 ? -16.936 -23.916 6.873 1.00 96.62 257 ASN A C 1
ATOM 2079 O O . ASN A 1 257 ? -17.076 -22.731 7.177 1.00 96.62 257 ASN A O 1
ATOM 2083 N N . ALA A 1 258 ? -17.423 -24.410 5.734 1.00 95.44 258 ALA A N 1
ATOM 2084 C CA . ALA A 1 258 ? -18.295 -23.618 4.871 1.00 95.44 258 ALA A CA 1
ATOM 2085 C C . ALA A 1 258 ? -19.600 -23.267 5.612 1.00 95.44 258 ALA A C 1
ATOM 2087 O O . ALA A 1 258 ? -20.166 -24.107 6.311 1.00 95.44 258 ALA A O 1
ATOM 2088 N N . GLY A 1 259 ? -20.065 -22.028 5.462 1.00 96.31 259 GLY A N 1
ATOM 2089 C CA . GLY A 1 259 ? -21.191 -21.470 6.213 1.00 96.31 259 GLY A CA 1
ATOM 2090 C C . GLY A 1 259 ? -20.819 -20.848 7.565 1.00 96.31 259 GLY A C 1
ATOM 2091 O O . GLY A 1 259 ? -21.638 -20.111 8.114 1.00 96.31 259 GLY A O 1
ATOM 2092 N N . ASP A 1 260 ? -19.604 -21.066 8.090 1.00 97.88 260 ASP A N 1
ATOM 2093 C CA . ASP A 1 260 ? -19.156 -20.375 9.304 1.00 97.88 260 ASP A CA 1
ATOM 2094 C C . ASP A 1 260 ? -19.144 -18.854 9.066 1.00 97.88 260 ASP A C 1
ATOM 2096 O O . ASP A 1 260 ? -18.652 -18.361 8.045 1.00 97.88 260 ASP A O 1
ATOM 2100 N N . LYS A 1 261 ? -19.660 -18.091 10.033 1.00 97.94 261 LYS A N 1
ATOM 2101 C CA . LYS A 1 261 ? -19.649 -16.627 9.973 1.00 97.94 261 LYS A CA 1
ATOM 2102 C C . LYS A 1 261 ? -18.326 -16.063 10.487 1.00 97.94 261 LYS A C 1
ATOM 2104 O O . LYS A 1 261 ? -17.858 -16.475 11.551 1.00 97.94 261 LYS A O 1
ATOM 2109 N N . CYS A 1 262 ? -17.762 -15.093 9.770 1.00 98.12 262 CYS A N 1
ATOM 2110 C CA . CYS A 1 262 ? -16.526 -14.413 10.134 1.00 98.12 262 CYS A CA 1
ATOM 2111 C C . CYS A 1 262 ? -16.697 -12.884 10.192 1.00 98.12 262 CYS A C 1
ATOM 2113 O O . CYS A 1 262 ? -17.252 -12.281 9.272 1.00 98.12 262 CYS A O 1
ATOM 2115 N N . LEU A 1 263 ? -16.213 -12.270 11.276 1.00 98.31 263 LEU A N 1
ATOM 2116 C CA . LEU A 1 263 ? -16.148 -10.819 11.467 1.00 98.31 263 LEU A CA 1
ATOM 2117 C C . LEU A 1 263 ? -14.776 -10.286 11.023 1.00 98.31 263 LEU A C 1
ATOM 2119 O O . LEU A 1 263 ? -13.740 -10.795 11.460 1.00 98.31 263 LEU A O 1
ATOM 2123 N N . ILE A 1 264 ? -14.762 -9.239 10.195 1.00 98.50 264 ILE A N 1
ATOM 2124 C CA . ILE A 1 264 ? -13.516 -8.572 9.786 1.00 98.50 264 ILE A CA 1
ATOM 2125 C C . ILE A 1 264 ? -13.077 -7.566 10.849 1.00 98.50 264 ILE A C 1
ATOM 2127 O O . ILE A 1 264 ? -13.901 -6.805 11.350 1.00 98.50 264 ILE A O 1
ATOM 2131 N N . ILE A 1 265 ? -11.778 -7.527 11.143 1.00 98.38 265 ILE A N 1
ATOM 2132 C CA . ILE A 1 265 ? -11.130 -6.480 11.943 1.00 98.38 265 ILE A CA 1
ATOM 2133 C C . ILE A 1 265 ? -10.129 -5.738 11.044 1.00 98.38 265 ILE A C 1
ATOM 2135 O O . ILE A 1 265 ? -9.276 -6.377 10.425 1.00 98.38 265 ILE A O 1
ATOM 2139 N N . GLU A 1 266 ? -10.211 -4.411 10.980 1.00 97.88 266 GLU A N 1
ATOM 2140 C CA . GLU A 1 266 ? -9.349 -3.542 10.162 1.00 97.88 266 GLU A CA 1
ATOM 2141 C C . GLU A 1 266 ? -8.770 -2.379 10.990 1.00 97.88 266 GLU A C 1
ATOM 2143 O O . GLU A 1 266 ? -9.382 -1.930 11.963 1.00 97.88 266 GLU A O 1
ATOM 2148 N N . ASP A 1 267 ? -7.587 -1.881 10.615 1.00 97.31 267 ASP A N 1
ATOM 2149 C CA . ASP A 1 267 ? -6.940 -0.760 11.302 1.00 97.31 267 ASP A CA 1
ATOM 2150 C C . ASP A 1 267 ? -7.507 0.595 10.837 1.00 97.31 267 ASP A C 1
ATOM 2152 O O . ASP A 1 267 ? -8.150 1.299 11.618 1.00 97.31 267 ASP A O 1
ATOM 2156 N N . VAL A 1 268 ? -7.320 0.960 9.567 1.00 95.62 268 VAL A N 1
ATOM 2157 C CA . VAL A 1 268 ? -7.703 2.269 9.025 1.00 95.62 268 VAL A CA 1
ATOM 2158 C C . VAL A 1 268 ? -8.348 2.125 7.653 1.00 95.62 268 VAL A C 1
ATOM 2160 O O . VAL A 1 268 ? -7.723 1.664 6.696 1.00 95.62 268 VAL A O 1
ATOM 2163 N N . VAL A 1 269 ? -9.574 2.626 7.510 1.00 93.00 269 VAL A N 1
ATOM 2164 C CA . VAL A 1 269 ? -10.284 2.631 6.227 1.00 93.00 269 VAL A CA 1
ATOM 2165 C C . VAL A 1 269 ? -10.156 3.971 5.502 1.00 93.00 269 VAL A C 1
ATOM 2167 O O . VAL A 1 269 ? -10.190 5.048 6.089 1.00 93.00 269 VAL A O 1
ATOM 2170 N N . THR A 1 270 ? -10.001 3.878 4.178 1.00 89.88 270 THR A N 1
ATOM 2171 C CA . THR A 1 270 ? -10.172 4.980 3.215 1.00 89.88 270 THR A CA 1
ATOM 2172 C C . THR A 1 270 ? -11.336 4.669 2.275 1.00 89.88 270 THR A C 1
ATOM 2174 O O . THR A 1 270 ? -12.446 5.132 2.504 1.00 89.88 270 THR A O 1
ATOM 2177 N N . SER A 1 271 ? -11.097 3.829 1.261 1.00 87.81 271 SER A N 1
ATOM 2178 C CA . SER A 1 271 ? -12.115 3.350 0.317 1.00 87.81 271 SER A CA 1
ATOM 2179 C C . SER A 1 271 ? -12.754 2.013 0.702 1.00 87.81 271 SER A C 1
ATOM 2181 O O . SER A 1 271 ? -13.708 1.593 0.062 1.00 87.81 271 SER A O 1
ATOM 2183 N N . GLY A 1 272 ? -12.215 1.300 1.693 1.00 91.56 272 GLY A N 1
ATOM 2184 C CA . GLY A 1 272 ? -12.681 -0.040 2.080 1.00 91.56 272 GLY A CA 1
ATOM 2185 C C . GLY A 1 272 ? -12.162 -1.18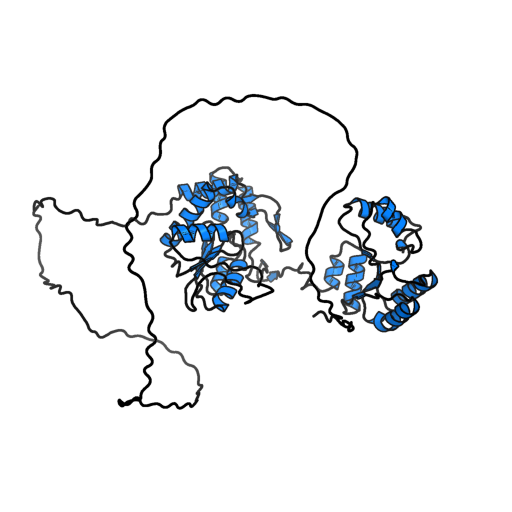9 1.201 1.00 91.56 272 GLY A C 1
ATOM 2186 O O . GLY A 1 272 ? -12.437 -2.345 1.503 1.00 91.56 272 GLY A O 1
ATOM 2187 N N . SER A 1 273 ? -11.366 -0.915 0.158 1.00 90.12 273 SER A N 1
ATOM 2188 C CA . SER A 1 273 ? -10.829 -1.950 -0.754 1.00 90.12 273 SER A CA 1
ATOM 2189 C C . SER A 1 273 ? -10.110 -3.113 -0.044 1.00 90.12 273 SER A C 1
ATOM 2191 O O . SER A 1 273 ? -10.385 -4.265 -0.357 1.00 90.12 273 SER A O 1
ATOM 2193 N N . SER A 1 274 ? -9.279 -2.849 0.971 1.00 93.56 274 SER A N 1
ATOM 2194 C CA . SER A 1 274 ? -8.594 -3.892 1.762 1.00 93.56 274 SER A CA 1
ATOM 2195 C C . SER A 1 274 ? -9.555 -4.850 2.490 1.00 93.56 274 SER A C 1
ATOM 2197 O O . SER A 1 274 ? -9.283 -6.054 2.592 1.00 93.56 274 SER A O 1
ATOM 2199 N N . ILE A 1 275 ? -10.694 -4.328 2.964 1.00 95.69 275 ILE A N 1
ATOM 2200 C CA . ILE A 1 275 ? -11.781 -5.120 3.551 1.00 95.69 275 ILE A CA 1
ATOM 2201 C C . ILE A 1 275 ? -12.430 -5.956 2.450 1.00 95.69 275 ILE A C 1
ATOM 2203 O O . ILE A 1 275 ? -12.549 -7.164 2.618 1.00 95.69 275 ILE A O 1
ATOM 2207 N N . LEU A 1 276 ? -12.788 -5.353 1.312 1.00 94.81 276 LEU A N 1
ATOM 2208 C CA . LEU A 1 276 ? -13.432 -6.053 0.193 1.00 94.81 276 LEU A CA 1
ATOM 2209 C C . LEU A 1 276 ? -12.570 -7.189 -0.372 1.00 94.81 276 LEU A C 1
ATOM 2211 O O . LEU A 1 276 ? -13.069 -8.297 -0.551 1.00 94.81 276 LEU A O 1
ATOM 2215 N N . ASP A 1 277 ? -11.269 -6.968 -0.558 1.00 93.81 277 ASP A N 1
ATOM 2216 C CA . ASP A 1 277 ? -10.318 -8.011 -0.955 1.00 93.81 277 ASP A CA 1
ATOM 2217 C C . ASP A 1 277 ? -10.311 -9.181 0.049 1.00 93.81 277 ASP A C 1
ATOM 2219 O O . ASP A 1 277 ? -10.220 -10.346 -0.332 1.00 93.81 277 ASP A O 1
ATOM 2223 N N . THR A 1 278 ? -10.418 -8.879 1.347 1.00 95.75 278 THR A N 1
ATOM 2224 C CA . THR A 1 278 ? -10.440 -9.884 2.425 1.00 95.75 278 THR A CA 1
ATOM 2225 C C . THR A 1 278 ? -11.767 -10.638 2.469 1.00 95.75 278 THR A C 1
ATOM 2227 O O . THR A 1 278 ? -11.784 -11.860 2.607 1.00 95.75 278 THR A O 1
ATOM 2230 N N . VAL A 1 279 ? -12.877 -9.923 2.294 1.00 96.56 279 VAL A N 1
ATOM 2231 C CA . VAL A 1 279 ? -14.237 -10.461 2.191 1.00 96.56 279 VAL A CA 1
ATOM 2232 C C . VAL A 1 279 ? -14.351 -11.411 1.000 1.00 96.56 279 VAL A C 1
ATOM 2234 O O . VAL A 1 279 ? -14.928 -12.485 1.145 1.00 96.56 279 VAL A O 1
ATOM 2237 N N . ASN A 1 280 ? -13.786 -11.048 -0.153 1.00 95.56 280 ASN A N 1
ATOM 2238 C CA . ASN A 1 280 ? -13.819 -11.864 -1.366 1.00 95.56 280 ASN A CA 1
ATOM 2239 C C . ASN A 1 280 ? -13.064 -13.189 -1.186 1.00 95.56 280 ASN A C 1
ATOM 2241 O O . ASN A 1 280 ? -13.617 -14.239 -1.509 1.00 95.56 280 ASN A O 1
ATOM 2245 N N . ASP A 1 281 ? -11.860 -13.165 -0.603 1.00 95.38 281 ASP A N 1
ATOM 2246 C CA . ASP A 1 281 ? -11.089 -14.388 -0.334 1.00 95.38 281 ASP A CA 1
ATOM 2247 C C . ASP A 1 281 ? -11.802 -15.312 0.675 1.00 95.38 281 ASP A C 1
ATOM 2249 O O . ASP A 1 281 ? -11.860 -16.524 0.475 1.00 95.38 281 ASP A O 1
ATOM 2253 N N . LEU A 1 282 ? -12.398 -14.754 1.738 1.00 96.44 282 LEU A N 1
ATOM 2254 C CA . LEU A 1 282 ? -13.144 -15.532 2.739 1.00 96.44 282 LEU A CA 1
ATOM 2255 C C . LEU A 1 282 ? -14.447 -16.115 2.161 1.00 96.44 282 LEU A C 1
ATOM 2257 O O . LEU A 1 282 ? -14.736 -17.295 2.363 1.00 96.44 282 LEU A O 1
ATOM 2261 N N . ARG A 1 283 ? -15.217 -15.321 1.401 1.00 97.12 283 ARG A N 1
ATOM 2262 C CA . ARG A 1 283 ? -16.430 -15.790 0.704 1.00 97.12 283 ARG A CA 1
ATOM 2263 C C . ARG A 1 283 ? -16.098 -16.854 -0.350 1.00 97.12 283 ARG A C 1
ATOM 2265 O O . ARG A 1 283 ? -16.871 -17.794 -0.512 1.00 97.12 283 ARG A O 1
ATOM 2272 N N . GLY A 1 284 ? -14.939 -16.760 -1.009 1.00 95.00 284 GLY A N 1
ATOM 2273 C CA . GLY A 1 284 ? -14.436 -17.767 -1.952 1.00 95.00 284 GLY A CA 1
ATOM 2274 C C . GLY A 1 284 ? -14.142 -19.134 -1.317 1.00 95.00 284 GLY A C 1
ATOM 2275 O O . GLY A 1 284 ? -14.341 -20.160 -1.961 1.00 95.00 284 GLY A O 1
ATOM 2276 N N . GLU A 1 285 ? -13.749 -19.164 -0.041 1.00 94.94 285 GLU A N 1
ATOM 2277 C CA . GLU A 1 285 ? -13.598 -20.390 0.766 1.00 94.94 285 GLU A CA 1
ATOM 2278 C C . GLU A 1 285 ? -14.919 -20.811 1.464 1.00 94.94 285 GLU A C 1
ATOM 2280 O O . GLU A 1 285 ? -14.943 -21.749 2.262 1.00 94.94 285 GLU A O 1
ATOM 2285 N N . GLY A 1 286 ? -16.040 -20.140 1.162 1.00 96.00 286 GLY A N 1
ATOM 2286 C CA . GLY A 1 286 ? -17.380 -20.480 1.651 1.00 96.00 286 GLY A CA 1
ATOM 2287 C C . GLY A 1 286 ? -17.761 -19.895 3.016 1.00 96.00 286 GLY A C 1
ATOM 2288 O O . GLY A 1 286 ? -18.759 -20.333 3.590 1.00 96.00 286 GLY A O 1
ATOM 2289 N N . LEU A 1 287 ? -17.006 -18.931 3.555 1.00 97.75 287 LEU A N 1
ATOM 2290 C CA . LEU A 1 287 ? -17.351 -18.242 4.806 1.00 97.75 287 LEU A CA 1
ATOM 2291 C C . LEU A 1 287 ? -18.393 -17.133 4.587 1.00 97.75 287 LEU A C 1
ATOM 2293 O O . LEU A 1 287 ? -18.407 -16.448 3.562 1.00 97.75 287 LEU A O 1
ATOM 2297 N N . VAL A 1 288 ? -19.236 -16.903 5.594 1.00 97.81 288 VAL A N 1
ATOM 2298 C CA . VAL A 1 288 ? -20.227 -15.819 5.594 1.00 97.81 288 VAL A CA 1
ATOM 2299 C C . VAL A 1 288 ? -19.624 -14.576 6.245 1.00 97.81 288 VAL A C 1
ATOM 2301 O O . VAL A 1 288 ? -19.265 -14.597 7.418 1.00 97.81 288 VAL A O 1
ATOM 2304 N N . VAL A 1 289 ? -19.548 -13.468 5.507 1.00 97.94 289 VAL A N 1
ATOM 2305 C CA . VAL A 1 289 ? -19.036 -12.184 6.014 1.00 97.94 289 VAL A CA 1
ATOM 2306 C C . VAL A 1 289 ? -20.073 -11.092 5.768 1.00 97.94 289 VAL A C 1
ATOM 2308 O O . VAL A 1 289 ? -20.441 -10.851 4.616 1.00 97.94 289 VAL A O 1
ATOM 2311 N N . THR A 1 290 ? -20.548 -10.458 6.844 1.00 97.25 290 THR A N 1
ATOM 2312 C CA . THR A 1 290 ? -21.623 -9.440 6.820 1.00 97.25 290 THR A CA 1
ATOM 2313 C C . THR A 1 290 ? -21.258 -8.125 7.501 1.00 97.25 290 THR A C 1
ATOM 2315 O O . THR A 1 290 ? -21.943 -7.128 7.286 1.00 97.25 290 THR A O 1
ATOM 2318 N N . ASP A 1 291 ? -20.217 -8.115 8.334 1.00 97.88 291 ASP A N 1
ATOM 2319 C CA . ASP A 1 291 ? -19.845 -6.975 9.170 1.00 97.88 291 ASP A CA 1
ATOM 2320 C C . ASP A 1 291 ? -18.315 -6.842 9.246 1.00 97.88 291 ASP A C 1
ATOM 2322 O O . ASP A 1 291 ? -17.585 -7.840 9.212 1.00 97.88 291 ASP A O 1
ATOM 2326 N N . ALA A 1 292 ? -17.840 -5.605 9.368 1.00 98.06 292 ALA A N 1
ATOM 2327 C CA . ALA A 1 292 ? -16.442 -5.254 9.573 1.00 98.06 292 ALA A CA 1
ATOM 2328 C C . ALA A 1 292 ? -16.314 -4.208 10.686 1.00 98.06 292 ALA A C 1
ATOM 2330 O O . ALA A 1 292 ? -17.066 -3.235 10.715 1.00 98.06 292 ALA A O 1
ATOM 2331 N N . ILE A 1 293 ? -15.350 -4.399 11.585 1.00 98.06 293 ILE A N 1
ATOM 2332 C CA . ILE A 1 293 ? -15.013 -3.466 12.662 1.00 98.06 293 ILE A CA 1
ATOM 2333 C C . ILE A 1 293 ? -13.697 -2.781 12.323 1.00 98.06 293 ILE A C 1
ATOM 2335 O O . ILE A 1 293 ? -12.711 -3.447 12.009 1.00 98.06 293 ILE A O 1
ATOM 2339 N N . VAL A 1 294 ? -13.678 -1.457 12.415 1.00 97.69 294 VAL A N 1
ATOM 2340 C CA . VAL A 1 294 ? -12.542 -0.616 12.025 1.00 97.69 294 VAL A CA 1
ATOM 2341 C C . VAL A 1 294 ? -12.104 0.233 13.212 1.00 97.69 294 VAL A C 1
ATOM 2343 O O . VAL A 1 294 ? -12.951 0.750 13.942 1.00 97.69 294 VAL A O 1
ATOM 2346 N N . VAL A 1 295 ? -10.797 0.426 13.410 1.00 97.56 295 VAL A N 1
ATOM 2347 C CA . VAL A 1 295 ? -10.327 1.373 14.436 1.00 97.56 295 VAL A CA 1
ATOM 2348 C C . VAL A 1 295 ? -10.593 2.813 14.007 1.00 97.56 295 VAL A C 1
ATOM 2350 O O . VAL A 1 295 ? -11.203 3.554 14.771 1.00 97.56 295 VAL A O 1
ATOM 2353 N N . VAL A 1 296 ? -10.185 3.202 12.794 1.00 96.12 296 VAL A N 1
ATOM 2354 C CA . VAL A 1 296 ? -10.407 4.555 12.253 1.00 96.12 296 VAL A CA 1
ATOM 2355 C C . VAL A 1 296 ? -11.033 4.513 10.857 1.00 96.12 296 VAL A C 1
ATOM 2357 O O . VAL A 1 296 ? -10.411 4.023 9.914 1.00 96.12 296 VAL A O 1
ATOM 2360 N N . ASP A 1 297 ? -12.219 5.099 10.688 1.00 93.25 297 ASP A N 1
ATOM 2361 C CA . ASP A 1 297 ? -12.706 5.508 9.365 1.00 93.25 297 ASP A CA 1
ATOM 2362 C C . ASP A 1 297 ? -12.212 6.926 9.038 1.00 93.25 297 ASP A C 1
ATOM 2364 O O . ASP A 1 297 ? -12.359 7.853 9.836 1.00 93.25 297 ASP A O 1
ATOM 2368 N N . ARG A 1 298 ? -11.623 7.108 7.852 1.00 92.12 298 ARG A N 1
ATOM 2369 C CA . ARG A 1 298 ? -11.243 8.430 7.332 1.00 92.12 298 ARG A CA 1
ATOM 2370 C C . ARG A 1 298 ? -12.398 9.189 6.673 1.00 92.12 298 ARG A C 1
ATOM 2372 O O . ARG A 1 298 ? -12.171 10.312 6.235 1.00 92.12 298 ARG A O 1
ATOM 2379 N N . GLU A 1 299 ? -13.585 8.589 6.579 1.00 87.31 299 GLU A N 1
ATOM 2380 C CA . GLU A 1 299 ? -14.804 9.181 6.005 1.00 87.31 299 GLU A CA 1
ATOM 2381 C C . GLU A 1 299 ? -14.651 9.504 4.504 1.00 87.31 299 GLU A C 1
ATOM 2383 O O . GLU A 1 299 ? -15.180 10.489 3.996 1.00 87.31 299 GLU A O 1
ATOM 2388 N N . GLN A 1 300 ? -13.899 8.670 3.772 1.00 86.81 300 GLN A N 1
ATOM 2389 C CA . GLN A 1 300 ? -13.558 8.859 2.348 1.00 86.81 300 GLN A CA 1
ATOM 2390 C C . GLN A 1 300 ? -14.201 7.807 1.420 1.00 86.81 300 GLN A C 1
ATOM 2392 O O . GLN A 1 300 ? -13.597 7.403 0.425 1.00 86.81 300 GLN A O 1
ATOM 2397 N N . GLY A 1 301 ? -15.423 7.371 1.741 1.00 86.25 301 GLY A N 1
ATOM 2398 C CA . GLY A 1 301 ? -16.233 6.442 0.937 1.00 86.25 301 GLY A CA 1
ATOM 2399 C C . GLY A 1 301 ? -16.273 4.995 1.446 1.00 86.25 301 GLY A C 1
ATOM 2400 O O . GLY A 1 301 ? -17.066 4.201 0.945 1.00 86.25 301 GLY A O 1
ATOM 2401 N N . GLY A 1 302 ? -15.466 4.653 2.458 1.00 89.75 302 GLY A N 1
ATOM 2402 C CA . GLY A 1 302 ? -15.369 3.313 3.049 1.00 89.75 302 GLY A CA 1
ATOM 2403 C C . GLY A 1 302 ? -16.712 2.651 3.359 1.00 89.75 302 GLY A C 1
ATOM 2404 O O . GLY A 1 302 ? -16.974 1.577 2.821 1.00 89.75 302 GLY A O 1
ATOM 2405 N N . VAL A 1 303 ? -17.567 3.320 4.148 1.00 89.12 303 VAL A N 1
ATOM 2406 C CA . VAL A 1 303 ? -18.913 2.838 4.526 1.00 89.12 303 VAL A CA 1
ATOM 2407 C C . VAL A 1 303 ? -19.710 2.408 3.289 1.00 89.12 303 VAL A C 1
ATOM 2409 O O . VAL A 1 303 ? -20.039 1.229 3.153 1.00 89.12 303 VAL A O 1
ATOM 2412 N N . GLN A 1 304 ? -19.944 3.341 2.358 1.00 90.06 304 GLN A N 1
ATOM 2413 C CA . GLN A 1 304 ? -20.753 3.117 1.157 1.00 90.06 304 GLN A CA 1
ATOM 2414 C C . GLN A 1 304 ? -20.195 1.969 0.303 1.00 90.06 304 GLN A C 1
ATOM 2416 O O . GLN A 1 304 ? -20.926 1.047 -0.046 1.00 90.06 304 GLN A O 1
ATOM 2421 N N . ASN A 1 305 ? -18.891 1.981 0.014 1.00 89.94 305 ASN A N 1
ATOM 2422 C CA . ASN A 1 305 ? -18.248 0.963 -0.822 1.00 89.94 305 ASN A CA 1
ATOM 2423 C C . ASN A 1 305 ? -18.362 -0.455 -0.227 1.00 89.94 305 ASN A C 1
ATOM 2425 O O . ASN A 1 305 ? -18.480 -1.438 -0.965 1.00 89.94 305 ASN A O 1
ATOM 2429 N N . THR A 1 306 ? -18.298 -0.579 1.105 1.00 92.00 306 THR A N 1
ATOM 2430 C CA . THR A 1 306 ? -18.488 -1.867 1.788 1.00 92.00 306 THR A CA 1
ATOM 2431 C C . THR A 1 306 ? -19.951 -2.299 1.821 1.00 92.00 306 THR A C 1
ATOM 2433 O O . THR A 1 306 ? -20.244 -3.471 1.569 1.00 92.00 306 THR A O 1
ATOM 2436 N N . GLU A 1 307 ? -20.874 -1.360 2.036 1.00 93.44 307 GLU A N 1
ATOM 2437 C CA . GLU A 1 307 ? -22.311 -1.626 2.095 1.00 93.44 307 GLU A CA 1
ATOM 2438 C C . GLU A 1 307 ? -22.872 -2.053 0.729 1.00 93.44 307 GLU A C 1
ATOM 2440 O O . GLU A 1 307 ? -23.600 -3.043 0.656 1.00 93.44 307 GLU A O 1
ATOM 2445 N N . GLU A 1 308 ? -22.421 -1.426 -0.365 1.00 92.56 308 GLU A N 1
ATOM 2446 C CA . GLU A 1 308 ? -22.699 -1.843 -1.753 1.00 92.56 308 GLU A CA 1
ATOM 2447 C C . GLU A 1 308 ? -22.268 -3.298 -2.041 1.00 92.56 308 GLU A C 1
ATOM 2449 O O . GLU A 1 308 ? -22.837 -3.961 -2.907 1.00 92.56 308 GLU A O 1
ATOM 2454 N N . SER A 1 309 ? -21.298 -3.827 -1.285 1.00 91.19 309 SER A N 1
ATOM 2455 C CA . SER A 1 309 ? -20.822 -5.219 -1.370 1.00 91.19 309 SER A CA 1
ATOM 2456 C C . SER A 1 309 ? -21.453 -6.152 -0.316 1.00 91.19 309 SER A C 1
ATOM 2458 O O . SER A 1 309 ? -20.996 -7.287 -0.114 1.00 91.19 309 SER A O 1
ATOM 2460 N N . GLY A 1 310 ? -22.488 -5.686 0.388 1.00 94.88 310 GLY A N 1
ATOM 2461 C CA . GLY A 1 310 ? -23.194 -6.430 1.432 1.00 94.88 310 GLY A CA 1
ATOM 2462 C C . GLY A 1 310 ? -22.383 -6.626 2.717 1.00 94.88 310 GLY A C 1
ATOM 2463 O O . GLY A 1 310 ? -22.481 -7.687 3.337 1.00 94.88 310 GLY A O 1
ATOM 2464 N N . VAL A 1 311 ? -21.540 -5.658 3.092 1.00 96.88 311 VAL A N 1
ATOM 2465 C CA . VAL A 1 311 ? -20.755 -5.665 4.338 1.00 96.88 311 VAL A CA 1
ATOM 2466 C C . VAL A 1 311 ? -20.977 -4.356 5.088 1.00 96.88 311 VAL A C 1
ATOM 2468 O O . VAL A 1 311 ? -20.606 -3.293 4.604 1.00 96.88 311 VAL A O 1
ATOM 2471 N N . ARG A 1 312 ? -21.553 -4.417 6.290 1.00 96.94 312 ARG A N 1
ATOM 2472 C CA . ARG A 1 312 ? -21.714 -3.231 7.145 1.00 96.94 312 ARG A CA 1
ATOM 2473 C C . ARG A 1 312 ? -20.402 -2.907 7.847 1.00 96.94 312 ARG A C 1
ATOM 2475 O O . ARG A 1 312 ? -19.831 -3.771 8.511 1.00 96.94 312 ARG A O 1
ATOM 2482 N N . MET A 1 313 ? -19.945 -1.668 7.735 1.00 95.00 313 MET A N 1
ATOM 2483 C CA . MET A 1 313 ? -18.733 -1.200 8.400 1.00 95.00 313 MET A CA 1
ATOM 2484 C C . MET A 1 313 ? -19.078 -0.398 9.655 1.00 95.00 313 MET A C 1
ATOM 2486 O O . MET A 1 313 ? -19.902 0.510 9.602 1.00 95.00 313 MET A O 1
ATOM 2490 N N . HIS A 1 314 ? -18.419 -0.713 10.770 1.00 94.62 314 HIS A N 1
ATOM 2491 C CA . HIS A 1 314 ? -18.613 -0.056 12.064 1.00 94.62 314 HIS A CA 1
ATOM 2492 C C . HIS A 1 314 ? -17.257 0.428 12.589 1.00 94.62 314 HIS A C 1
ATOM 2494 O O . HIS A 1 314 ? -16.339 -0.376 12.762 1.00 94.62 314 HIS A O 1
ATOM 2500 N N . SER A 1 315 ? -17.103 1.728 12.831 1.00 94.50 315 SER A N 1
ATOM 2501 C CA . SER A 1 315 ? -15.821 2.348 13.197 1.00 94.50 315 SER A CA 1
ATOM 2502 C C . SER A 1 315 ? -15.800 2.843 14.643 1.00 94.50 315 SER A C 1
ATOM 2504 O O . SER A 1 315 ? -16.693 3.587 15.046 1.00 94.50 315 SER A O 1
ATOM 2506 N N . LEU A 1 316 ? -14.749 2.506 15.400 1.00 93.00 316 LEU A N 1
ATOM 2507 C CA . LEU A 1 316 ? -14.547 3.019 16.763 1.00 93.00 316 LEU A CA 1
ATOM 2508 C C . LEU A 1 316 ? -14.298 4.536 16.773 1.00 93.00 316 LEU A C 1
ATOM 2510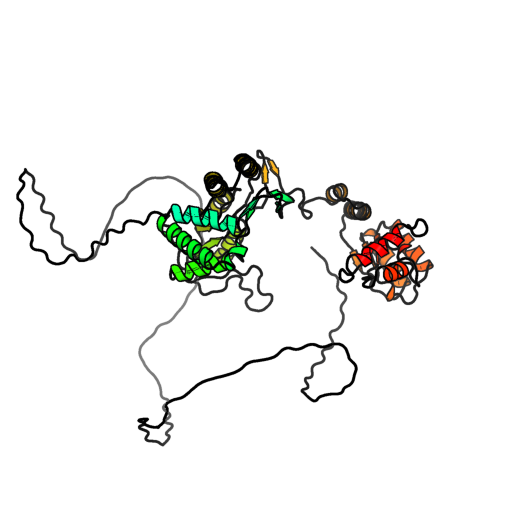 O O . LEU A 1 316 ? -14.833 5.248 17.619 1.00 93.00 316 LEU A O 1
ATOM 2514 N N . PHE A 1 317 ? -13.505 5.019 15.816 1.00 91.44 317 PHE A N 1
ATOM 2515 C CA . PHE A 1 317 ? -13.242 6.433 15.582 1.00 91.44 317 PHE A CA 1
ATOM 2516 C C . PHE A 1 317 ? -13.583 6.816 14.142 1.00 91.44 317 PHE A C 1
ATOM 2518 O O . PHE A 1 317 ? -13.258 6.086 13.205 1.00 91.44 317 PHE A O 1
ATOM 2525 N N . THR A 1 318 ? -14.138 8.010 13.960 1.00 89.88 318 THR A N 1
ATOM 2526 C CA . THR A 1 318 ? -14.067 8.736 12.688 1.00 89.88 318 THR A CA 1
ATOM 2527 C C . THR A 1 318 ? -12.919 9.748 12.734 1.00 89.88 318 THR A C 1
ATOM 2529 O O . THR A 1 318 ? -12.492 10.185 13.811 1.00 89.88 318 THR A O 1
ATOM 2532 N N . LEU A 1 319 ? -12.413 10.155 11.571 1.00 89.25 319 LEU A N 1
ATOM 2533 C CA . LEU A 1 319 ? -11.442 11.244 11.469 1.00 89.25 319 LEU A CA 1
ATOM 2534 C C . LEU A 1 319 ? -12.033 12.559 12.009 1.00 89.25 319 LEU A C 1
ATOM 2536 O O . LEU A 1 319 ? -11.362 13.245 12.776 1.00 89.25 319 LEU A O 1
ATOM 2540 N N . SER A 1 320 ? -13.294 12.869 11.703 1.00 84.56 320 SER A N 1
ATOM 2541 C CA . SER A 1 320 ? -14.040 14.005 12.260 1.00 84.56 320 SER A CA 1
ATOM 2542 C C . SER A 1 320 ? -14.049 14.023 13.796 1.00 84.56 320 SER A C 1
ATOM 2544 O O . SER A 1 320 ? -13.742 15.055 14.397 1.00 84.56 320 SER A O 1
ATOM 2546 N N . TYR A 1 321 ? -14.300 12.880 14.443 1.00 87.00 321 TYR A N 1
ATOM 2547 C CA . TYR A 1 321 ? -14.259 12.749 15.901 1.00 87.00 321 TYR A CA 1
ATOM 2548 C C . TYR A 1 321 ? -12.853 13.007 16.461 1.00 87.00 321 TYR A C 1
ATOM 2550 O O . TYR A 1 321 ? -12.697 13.780 17.407 1.00 87.00 321 TYR A O 1
ATOM 2558 N N . LEU A 1 322 ? -11.813 12.407 15.866 1.00 88.88 322 LEU A N 1
ATOM 2559 C CA . LEU A 1 322 ? -10.428 12.586 16.324 1.00 88.88 322 LEU A CA 1
ATOM 2560 C C . LEU A 1 322 ? -9.939 14.033 16.165 1.00 88.88 322 LEU A C 1
ATOM 2562 O O . LEU A 1 322 ? -9.221 14.527 17.032 1.00 88.88 322 LEU A O 1
ATOM 2566 N N . LEU A 1 323 ? -10.354 14.732 15.103 1.00 87.44 323 LEU A N 1
ATOM 2567 C CA . LEU A 1 323 ? -10.086 16.164 14.940 1.00 87.44 323 LEU A CA 1
ATOM 2568 C C . LEU A 1 323 ? -10.721 16.982 16.070 1.00 87.44 323 LEU A C 1
ATOM 2570 O O . LEU A 1 323 ? -10.036 17.809 16.668 1.00 87.44 323 LEU A O 1
ATOM 2574 N N . ASN A 1 324 ? -11.988 16.721 16.406 1.00 83.56 324 ASN A N 1
ATOM 2575 C CA . ASN A 1 324 ? -12.664 17.427 17.493 1.00 83.56 324 ASN A CA 1
ATOM 2576 C C . ASN A 1 324 ? -11.996 17.168 18.858 1.00 83.56 324 ASN A C 1
ATOM 2578 O O . ASN A 1 324 ? -11.741 18.110 19.601 1.00 83.56 324 ASN A O 1
ATOM 2582 N N . VAL A 1 325 ? -11.624 15.919 19.165 1.00 86.44 325 VAL A N 1
ATOM 2583 C CA . VAL A 1 325 ? -10.911 15.578 20.415 1.00 86.44 325 VAL A CA 1
ATOM 2584 C C . VAL A 1 325 ? -9.559 16.297 20.524 1.00 86.44 325 VAL A C 1
ATOM 2586 O O . VAL A 1 325 ? -9.199 16.770 21.602 1.00 86.44 325 VAL A O 1
ATOM 2589 N N . LEU A 1 326 ? -8.810 16.425 19.423 1.00 90.94 326 LEU A N 1
ATOM 2590 C CA . LEU A 1 326 ? -7.544 17.166 19.422 1.00 90.94 326 LEU A CA 1
ATOM 2591 C C . LEU A 1 326 ? -7.731 18.684 19.514 1.00 90.94 326 LEU A C 1
ATOM 2593 O O . LEU A 1 326 ? -6.890 19.348 20.123 1.00 90.94 326 LEU A O 1
ATOM 2597 N N . LEU A 1 327 ? -8.801 19.230 18.933 1.00 88.12 327 LEU A N 1
ATOM 2598 C CA . LEU A 1 327 ? -9.150 20.646 19.041 1.00 88.12 327 LEU A CA 1
ATOM 2599 C C . LEU A 1 327 ? -9.545 21.001 20.483 1.00 88.12 327 LEU A C 1
ATOM 2601 O O . LEU A 1 327 ? -8.967 21.917 21.063 1.00 88.12 327 LEU A O 1
ATOM 2605 N N . GLU A 1 328 ? -10.447 20.223 21.095 1.00 87.94 328 GLU A N 1
ATOM 2606 C CA . GLU A 1 328 ? -10.849 20.363 22.505 1.00 87.94 328 GLU A CA 1
ATOM 2607 C C . GLU A 1 328 ? -9.644 20.300 23.463 1.00 87.94 328 GLU A C 1
ATOM 2609 O O . GLU A 1 328 ? -9.591 21.030 24.450 1.00 87.94 328 GLU A O 1
ATOM 2614 N N . ALA A 1 329 ? -8.650 19.457 23.162 1.00 93.00 329 ALA A N 1
ATOM 2615 C CA . ALA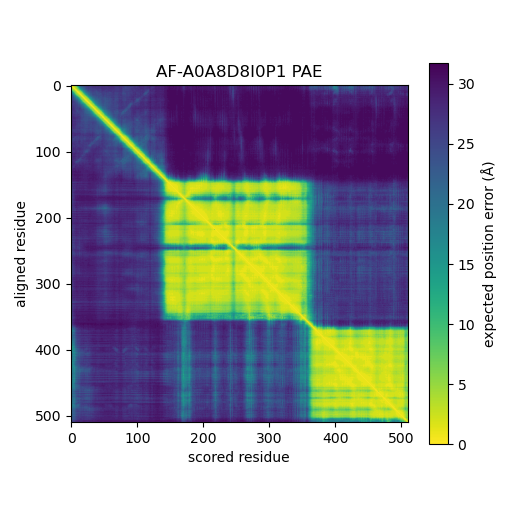 A 1 329 ? -7.426 19.314 23.951 1.00 93.00 329 ALA A CA 1
ATOM 2616 C C . ALA A 1 329 ? -6.303 20.312 23.585 1.00 93.00 329 ALA A C 1
ATOM 2618 O O . ALA A 1 329 ? -5.168 20.155 24.055 1.00 93.00 329 ALA A O 1
ATOM 2619 N N . GLY A 1 330 ? -6.566 21.298 22.718 1.00 93.75 330 GLY A N 1
ATOM 2620 C CA . GLY A 1 330 ? -5.585 22.305 22.296 1.00 93.75 330 GLY A CA 1
ATOM 2621 C C . GLY A 1 330 ? -4.346 21.725 21.599 1.00 93.75 330 GLY A C 1
ATOM 2622 O O . GLY A 1 330 ? -3.263 22.298 21.686 1.00 93.75 330 GLY A O 1
ATOM 2623 N N . ARG A 1 331 ? -4.470 20.554 20.959 1.00 92.88 331 ARG A N 1
ATOM 2624 C CA . ARG A 1 331 ? -3.383 19.874 20.230 1.00 92.88 331 ARG A CA 1
ATOM 2625 C C . ARG A 1 331 ? -3.291 20.294 18.763 1.00 92.88 331 ARG A C 1
ATOM 2627 O O . ARG A 1 331 ? -2.244 20.098 18.151 1.00 92.88 331 ARG A O 1
ATOM 2634 N N . ILE A 1 332 ? -4.365 20.859 18.210 1.00 90.88 332 ILE A N 1
ATOM 2635 C CA . ILE A 1 332 ? -4.424 21.428 16.858 1.00 90.88 332 ILE A CA 1
ATOM 2636 C C . ILE A 1 332 ? -5.223 22.732 16.848 1.00 90.88 332 ILE A C 1
ATOM 2638 O O . ILE A 1 332 ? -6.056 22.971 17.717 1.00 90.88 332 ILE A O 1
ATOM 2642 N N . GLU A 1 333 ? -4.987 23.554 15.829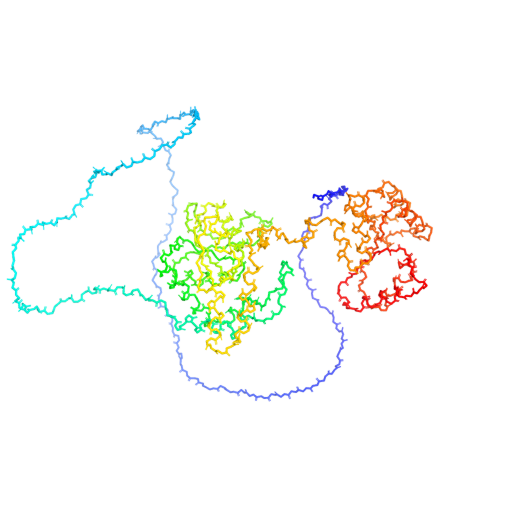 1.00 90.62 333 GLU A N 1
ATOM 2643 C CA . GLU A 1 333 ? -5.757 24.769 15.562 1.00 90.62 333 GLU A CA 1
ATOM 2644 C C . GLU A 1 333 ? -7.026 24.479 14.745 1.00 90.62 333 GLU A C 1
ATOM 2646 O O . GLU A 1 333 ? -7.039 23.605 13.875 1.00 90.62 333 GLU A O 1
ATOM 2651 N N . GLU A 1 334 ? -8.048 25.316 14.923 1.00 88.25 334 GLU A N 1
ATOM 2652 C CA . GLU A 1 334 ? -9.284 25.349 14.121 1.00 88.25 334 GLU A CA 1
ATOM 2653 C C . GLU A 1 334 ? -9.008 25.352 12.601 1.00 88.25 334 GLU A C 1
ATOM 2655 O O . GLU A 1 334 ? -9.622 24.619 11.824 1.00 88.25 334 GLU A O 1
ATOM 2660 N N . LYS A 1 335 ? -7.987 26.100 12.164 1.00 87.62 335 LYS A N 1
ATOM 2661 C CA . LYS A 1 335 ? -7.532 26.153 10.765 1.00 87.62 335 LYS A CA 1
ATOM 2662 C C . LYS A 1 335 ? -7.109 24.781 10.217 1.00 87.62 335 LYS A C 1
ATOM 2664 O O . LYS A 1 335 ? -7.318 24.496 9.035 1.00 87.62 335 LYS A O 1
ATOM 2669 N N . THR A 1 336 ? -6.528 23.924 11.057 1.00 85.50 336 THR A N 1
ATOM 2670 C CA . THR A 1 336 ? -6.160 22.549 10.690 1.00 85.50 336 THR A CA 1
ATOM 2671 C C . THR A 1 336 ? -7.411 21.701 10.494 1.00 85.50 336 THR A C 1
ATOM 2673 O O . THR A 1 336 ? -7.518 21.020 9.475 1.00 85.50 336 THR A O 1
ATOM 2676 N N . VAL A 1 337 ? -8.391 21.800 11.400 1.00 81.06 337 VAL A N 1
ATOM 2677 C CA . VAL A 1 337 ? -9.681 21.094 11.289 1.00 81.06 337 VAL A CA 1
ATOM 2678 C C . VAL A 1 337 ? -10.390 21.465 9.984 1.00 81.06 337 VAL A C 1
ATOM 2680 O O . VAL A 1 337 ? -10.744 20.580 9.206 1.00 81.06 337 VAL A O 1
ATOM 2683 N N . GLN A 1 338 ? -10.493 22.760 9.674 1.00 81.31 338 GLN A N 1
ATOM 2684 C CA . GLN A 1 338 ? -11.105 23.257 8.434 1.00 81.31 338 GLN A CA 1
ATOM 2685 C C . GLN A 1 338 ? -10.382 22.766 7.168 1.00 81.31 338 GLN A C 1
ATOM 2687 O O . GLN A 1 338 ? -11.025 22.382 6.187 1.00 81.31 338 GLN A O 1
ATOM 2692 N N . SER A 1 339 ? -9.044 22.739 7.185 1.00 84.44 339 SER A N 1
ATOM 2693 C CA . SER A 1 339 ? -8.227 22.218 6.080 1.00 84.44 339 SER A CA 1
ATOM 2694 C C . SER A 1 339 ? -8.496 20.730 5.821 1.00 84.44 339 SER A C 1
ATOM 2696 O O . SER A 1 339 ? -8.709 20.319 4.676 1.00 84.44 339 SER A O 1
ATOM 2698 N N . VAL A 1 340 ? -8.559 19.920 6.884 1.00 83.00 340 VAL A N 1
ATOM 2699 C CA . VAL A 1 340 ? -8.820 18.478 6.776 1.00 83.00 340 VAL A CA 1
ATOM 2700 C C . VAL A 1 340 ? -10.273 18.200 6.383 1.00 83.00 340 VAL A C 1
ATOM 2702 O O . VAL A 1 340 ? -10.499 17.378 5.499 1.00 83.00 340 VAL A O 1
ATOM 2705 N N . ALA A 1 341 ? -11.253 18.924 6.930 1.00 76.81 341 ALA A N 1
ATOM 2706 C CA . ALA A 1 341 ? -12.660 18.798 6.540 1.00 76.81 341 ALA A CA 1
ATOM 2707 C C . ALA A 1 341 ? -12.872 19.090 5.041 1.00 76.81 341 ALA A C 1
ATOM 2709 O O . ALA A 1 341 ? -13.515 18.314 4.330 1.00 76.81 341 ALA A O 1
ATOM 2710 N N . LYS A 1 342 ? -12.245 20.158 4.523 1.00 81.31 342 LYS A N 1
ATOM 2711 C CA . LYS A 1 342 ? -12.249 20.485 3.088 1.00 81.31 342 LYS A CA 1
ATOM 2712 C C . LYS A 1 342 ? -11.602 19.385 2.238 1.00 81.31 342 LYS A C 1
ATOM 2714 O O . LYS A 1 342 ? -12.074 19.110 1.134 1.00 81.31 342 LYS A O 1
ATOM 2719 N N . TYR A 1 343 ? -10.541 18.752 2.741 1.00 82.25 343 TYR A N 1
ATOM 2720 C CA . TYR A 1 343 ? -9.911 17.608 2.085 1.00 82.25 343 TYR A CA 1
ATOM 2721 C C . TYR A 1 343 ? -10.838 16.380 2.046 1.00 82.25 343 TYR A C 1
ATOM 2723 O O . TYR A 1 343 ? -11.024 15.828 0.966 1.00 82.25 343 TYR A O 1
ATOM 2731 N N . ILE A 1 344 ? -11.471 15.991 3.162 1.00 76.88 344 ILE A N 1
ATOM 2732 C CA . ILE A 1 344 ? -12.406 14.847 3.223 1.00 76.88 344 ILE A CA 1
ATOM 2733 C C . ILE A 1 344 ? -13.548 15.032 2.213 1.00 76.88 344 ILE A C 1
ATOM 2735 O O . ILE A 1 344 ? -13.817 14.140 1.406 1.00 76.88 344 ILE A O 1
ATOM 2739 N N . ALA A 1 345 ? -14.174 16.213 2.197 1.00 75.06 345 ALA A N 1
ATOM 2740 C CA . ALA A 1 345 ? -15.266 16.527 1.275 1.00 75.06 345 ALA A CA 1
ATOM 2741 C C . ALA A 1 345 ? -14.835 16.482 -0.207 1.00 75.06 345 ALA A C 1
ATOM 2743 O O . ALA A 1 345 ? -15.599 16.045 -1.064 1.00 75.06 345 ALA A O 1
ATOM 2744 N N . GLY A 1 346 ? -13.606 16.912 -0.518 1.00 73.00 346 GLY A N 1
ATOM 2745 C CA . GLY A 1 346 ? -13.070 16.934 -1.884 1.00 73.00 346 GLY A CA 1
ATOM 2746 C C . GLY A 1 346 ? -12.407 15.636 -2.364 1.00 73.00 346 GLY A C 1
ATOM 2747 O O . GLY A 1 346 ? -12.075 15.542 -3.546 1.00 73.00 346 GLY A O 1
ATOM 2748 N N . ALA A 1 347 ? -12.181 14.661 -1.477 1.00 76.19 347 ALA A N 1
ATOM 2749 C CA . ALA A 1 347 ? -11.374 13.464 -1.733 1.00 76.19 347 ALA A CA 1
ATOM 2750 C C . ALA A 1 347 ? -12.104 12.157 -1.371 1.00 76.19 347 ALA A C 1
ATOM 2752 O O . ALA A 1 347 ? -11.510 11.249 -0.786 1.00 76.19 347 ALA A O 1
ATOM 2753 N N . GLN A 1 348 ? -13.384 12.053 -1.731 1.00 79.19 348 GLN A N 1
ATOM 2754 C CA . GLN A 1 348 ? -14.163 10.813 -1.645 1.00 79.19 348 GLN A CA 1
ATOM 2755 C C . GLN A 1 348 ? -13.658 9.771 -2.659 1.00 79.19 348 GLN A C 1
ATOM 2757 O O . GLN A 1 348 ? -13.342 10.125 -3.798 1.00 79.19 348 GLN A O 1
ATOM 2762 N N . ILE A 1 349 ? -13.570 8.496 -2.265 1.00 73.00 349 ILE A N 1
ATOM 2763 C CA . ILE A 1 349 ? -12.922 7.423 -3.040 1.00 73.00 349 ILE A CA 1
ATOM 2764 C C . ILE A 1 349 ? -13.875 6.231 -3.196 1.00 73.00 349 ILE A C 1
ATOM 2766 O O . ILE A 1 349 ? -14.438 5.752 -2.216 1.00 73.00 349 ILE A O 1
ATOM 2770 N N . ARG A 1 350 ? -14.027 5.713 -4.418 1.00 71.62 350 ARG A N 1
ATOM 2771 C CA . ARG A 1 350 ? -14.770 4.475 -4.714 1.00 71.62 350 ARG A CA 1
ATOM 2772 C C . ARG A 1 350 ? -13.974 3.217 -4.347 1.00 71.62 350 ARG A C 1
ATOM 2774 O O . ARG A 1 350 ? -12.753 3.265 -4.182 1.00 71.62 350 ARG A O 1
ATOM 2781 N N . SER A 1 351 ? -14.650 2.071 -4.314 1.00 65.12 351 SER A N 1
ATOM 2782 C CA . SER A 1 351 ? -14.053 0.741 -4.111 1.00 65.12 351 SER A CA 1
ATOM 2783 C C . SER A 1 351 ? -12.896 0.438 -5.080 1.00 65.12 351 SER A C 1
ATOM 2785 O O . SER A 1 351 ? -11.883 -0.115 -4.657 1.00 65.12 351 SER A O 1
ATOM 2787 N N . ASP A 1 352 ? -12.989 0.887 -6.341 1.00 61.47 352 ASP A N 1
ATOM 2788 C CA . ASP A 1 352 ? -11.941 0.767 -7.375 1.00 61.47 352 ASP A CA 1
ATOM 2789 C C . ASP A 1 352 ? -10.735 1.718 -7.185 1.00 61.47 352 ASP A C 1
ATOM 2791 O O . ASP A 1 352 ? -9.782 1.691 -7.968 1.00 61.47 352 ASP A O 1
ATOM 2795 N N . GLY A 1 353 ? -10.759 2.572 -6.158 1.00 56.81 353 GLY A N 1
ATOM 2796 C CA . GLY A 1 353 ? -9.729 3.574 -5.887 1.00 56.81 353 GLY A CA 1
ATOM 2797 C C . GLY A 1 353 ? -9.828 4.848 -6.736 1.00 56.81 353 GLY A C 1
ATOM 2798 O O . GLY A 1 353 ? -8.929 5.687 -6.652 1.00 56.81 353 GLY A O 1
ATOM 2799 N N . SER A 1 354 ? -10.878 5.018 -7.551 1.00 60.16 354 SER A N 1
ATOM 2800 C CA . SER A 1 354 ? -11.150 6.275 -8.265 1.00 60.16 354 SER A CA 1
ATOM 2801 C C . SER A 1 354 ? -11.760 7.333 -7.345 1.00 60.16 354 SER A C 1
ATOM 2803 O O . SER A 1 354 ? -12.510 7.019 -6.421 1.00 60.16 354 SER A O 1
ATOM 2805 N N . PHE A 1 355 ? -11.469 8.605 -7.609 1.00 62.19 355 PHE A N 1
ATOM 2806 C CA . PHE A 1 355 ? -12.026 9.716 -6.847 1.00 62.19 355 PHE A CA 1
ATOM 2807 C C . PHE A 1 355 ? -13.399 10.146 -7.385 1.00 62.19 355 PHE A C 1
ATOM 2809 O O . PHE A 1 355 ? -13.666 10.173 -8.592 1.00 62.19 355 PHE A O 1
ATOM 2816 N N . MET A 1 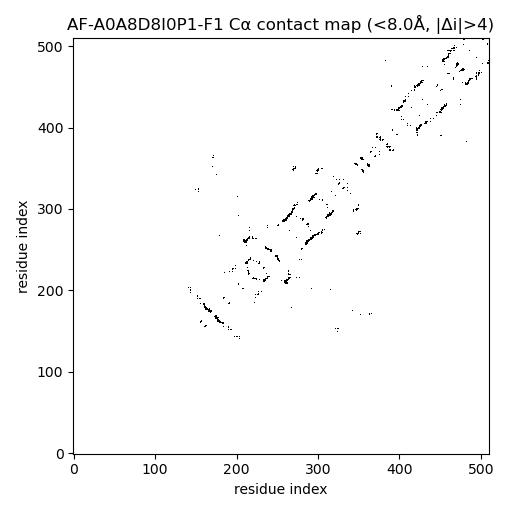356 ? -14.272 10.519 -6.455 1.00 59.28 356 MET A N 1
ATOM 2817 C CA . MET A 1 356 ? -15.551 11.179 -6.690 1.00 59.28 356 MET A CA 1
ATOM 2818 C C . MET A 1 356 ? -15.331 12.694 -6.629 1.00 59.28 356 MET A C 1
ATOM 2820 O O . MET A 1 356 ? -15.183 13.254 -5.546 1.00 59.28 356 MET A O 1
ATOM 2824 N N . LYS A 1 357 ? -15.315 13.370 -7.784 1.00 48.41 357 LYS A N 1
ATOM 2825 C CA . LYS A 1 357 ? -15.256 14.837 -7.855 1.00 48.41 357 LYS A CA 1
ATOM 2826 C C . LYS A 1 357 ? -16.376 15.347 -8.759 1.00 48.41 357 LYS A C 1
ATOM 2828 O O . LYS A 1 357 ? -16.314 15.167 -9.970 1.00 48.41 357 LYS A O 1
ATOM 2833 N N . ASN A 1 358 ? -17.398 15.962 -8.160 1.00 46.38 358 ASN A N 1
ATOM 2834 C CA . ASN A 1 358 ? -18.561 16.556 -8.838 1.00 46.38 358 ASN A CA 1
ATOM 2835 C C . ASN A 1 358 ? -19.193 15.652 -9.920 1.00 46.38 358 ASN A C 1
ATOM 2837 O O . ASN A 1 358 ? -19.375 16.074 -11.056 1.00 46.38 358 ASN A O 1
ATOM 2841 N N . GLY A 1 359 ? -19.478 14.385 -9.594 1.00 41.00 359 GLY A N 1
ATOM 2842 C CA . GLY A 1 359 ? -20.077 13.414 -10.528 1.00 41.00 359 GLY A CA 1
ATOM 2843 C C . GLY A 1 359 ? -19.132 12.876 -11.614 1.00 41.00 359 GLY A C 1
ATOM 2844 O O . GLY A 1 359 ? -19.368 11.794 -12.148 1.00 41.00 359 GLY A O 1
ATOM 2845 N N . THR A 1 360 ? -18.019 13.553 -11.892 1.00 30.86 360 THR A N 1
ATOM 2846 C CA . THR A 1 360 ? -17.018 13.110 -12.866 1.00 30.86 360 THR A CA 1
ATOM 2847 C C . THR A 1 360 ? -16.148 12.001 -12.275 1.00 30.86 360 THR A C 1
ATOM 2849 O O .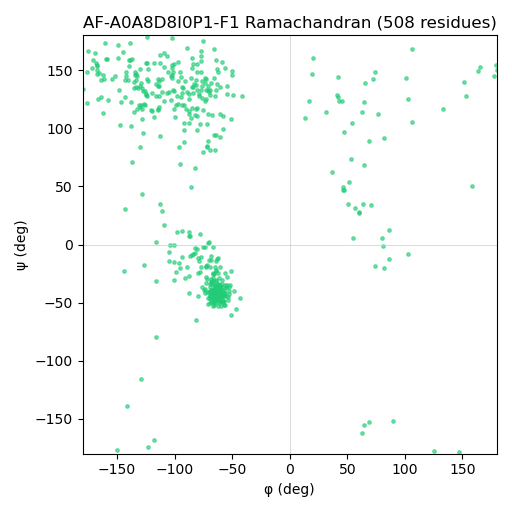 THR A 1 360 ? -15.640 12.103 -11.152 1.00 30.86 360 THR A O 1
ATOM 2852 N N . LYS A 1 361 ? -15.946 10.920 -13.039 1.00 34.97 361 LYS A N 1
ATOM 2853 C CA . LYS A 1 361 ? -15.022 9.838 -12.678 1.00 34.97 361 LYS A CA 1
ATOM 2854 C C . LYS A 1 361 ? -13.583 10.336 -12.815 1.00 34.97 361 LYS A C 1
ATOM 2856 O O . LYS A 1 361 ? -12.965 10.149 -13.859 1.00 34.97 361 LYS A O 1
ATOM 2861 N N . VAL A 1 362 ? -13.031 10.911 -11.747 1.00 37.97 362 VAL A N 1
ATOM 2862 C CA . VAL A 1 362 ? -11.583 11.121 -11.639 1.00 37.97 362 VAL A CA 1
ATOM 2863 C C . VAL A 1 362 ? -10.958 9.763 -11.333 1.00 37.97 362 VAL A C 1
ATOM 2865 O O . VAL A 1 362 ? -10.638 9.412 -10.196 1.00 37.97 362 VAL A O 1
ATOM 2868 N N . VAL A 1 363 ? -10.814 8.959 -12.389 1.00 36.16 363 VAL A N 1
ATOM 2869 C CA . VAL A 1 363 ? -9.835 7.871 -12.410 1.00 36.16 363 VAL A CA 1
ATOM 2870 C C . VAL A 1 363 ? -8.499 8.474 -11.980 1.00 36.16 363 VAL A C 1
ATOM 2872 O O . VAL A 1 363 ? -8.232 9.645 -12.245 1.00 36.16 363 VAL A O 1
ATOM 2875 N N . ASN A 1 364 ? -7.640 7.699 -11.325 1.00 39.09 364 ASN A N 1
ATOM 2876 C CA . ASN A 1 364 ? -6.255 8.112 -11.146 1.00 39.09 364 ASN A CA 1
ATOM 2877 C C . ASN A 1 364 ? -5.610 8.275 -12.539 1.00 39.09 364 ASN A C 1
ATOM 2879 O O . ASN A 1 364 ? -5.115 7.302 -13.108 1.00 39.09 364 ASN A O 1
ATOM 2883 N N . GLU A 1 365 ? -5.641 9.491 -13.092 1.00 41.62 365 GLU A N 1
ATOM 2884 C CA . GLU A 1 365 ? -5.117 9.828 -14.425 1.00 41.62 365 GLU A CA 1
ATOM 2885 C C . GLU A 1 365 ? -3.602 9.611 -14.518 1.00 41.62 365 GLU A C 1
ATOM 2887 O O . GLU A 1 365 ? -3.061 9.542 -15.611 1.00 41.62 365 GLU A O 1
ATOM 2892 N N . LEU A 1 366 ? -2.919 9.418 -13.382 1.00 43.75 366 LEU A N 1
ATOM 2893 C CA . LEU A 1 366 ? -1.509 9.034 -13.292 1.00 43.75 366 LEU A CA 1
ATOM 2894 C C . LEU A 1 366 ? -1.305 7.511 -13.179 1.00 43.75 366 LEU A C 1
ATOM 2896 O O . LEU A 1 366 ? -0.194 7.043 -12.902 1.00 43.75 366 LEU A O 1
ATOM 2900 N N . SER A 1 367 ? -2.349 6.707 -13.412 1.00 50.59 367 SER A N 1
ATOM 2901 C CA . SER A 1 367 ? -2.228 5.261 -13.591 1.00 50.59 367 SER A CA 1
ATOM 2902 C C . SER A 1 367 ? -1.417 4.968 -14.852 1.00 50.59 367 SER A C 1
ATOM 2904 O O . SER A 1 367 ? -1.954 4.875 -15.952 1.00 50.59 367 SER A O 1
ATOM 2906 N N . ARG A 1 368 ? -0.103 4.767 -14.695 1.00 54.94 368 ARG A N 1
ATOM 2907 C CA . ARG A 1 368 ? 0.833 4.455 -15.797 1.00 54.94 368 ARG A CA 1
ATOM 2908 C C . ARG A 1 368 ? 0.386 3.287 -16.688 1.00 54.94 368 ARG A C 1
ATOM 2910 O O . ARG A 1 368 ? 0.862 3.185 -17.813 1.00 54.94 368 ARG A O 1
ATOM 2917 N N . VAL A 1 369 ? -0.468 2.400 -16.172 1.00 55.19 369 VAL A N 1
ATOM 2918 C CA . VAL A 1 369 ? -1.013 1.228 -16.876 1.00 55.19 369 VAL A CA 1
ATOM 2919 C C . VAL A 1 369 ? -2.284 1.572 -17.671 1.00 55.19 369 VAL A C 1
ATOM 2921 O O . VAL A 1 369 ? -2.553 0.920 -18.670 1.00 55.19 369 VAL A O 1
ATOM 2924 N N . GLY A 1 370 ? -3.044 2.592 -17.252 1.00 54.53 370 GLY A N 1
ATOM 2925 C CA . GLY A 1 370 ? -4.241 3.080 -17.952 1.00 54.53 370 GLY A CA 1
ATOM 2926 C C . GLY A 1 370 ? -3.998 4.273 -18.886 1.00 54.53 370 GLY A C 1
ATOM 2927 O O . GLY A 1 370 ? -4.800 4.510 -19.782 1.00 54.53 370 GLY A O 1
ATOM 2928 N N . MET A 1 371 ? -2.905 5.021 -18.704 1.00 70.12 371 MET A N 1
ATOM 2929 C CA . MET A 1 371 ? -2.514 6.104 -19.613 1.00 70.12 371 MET A CA 1
ATOM 2930 C C . MET A 1 371 ? -1.954 5.579 -20.940 1.00 70.12 371 MET A C 1
ATOM 2932 O O . MET A 1 371 ? -1.147 4.645 -20.952 1.00 70.12 371 MET A O 1
ATOM 2936 N N . SER A 1 372 ? -2.270 6.278 -22.033 1.00 81.69 372 SER A N 1
ATOM 2937 C CA . SER A 1 372 ? -1.587 6.095 -23.317 1.00 81.69 372 SER A CA 1
ATOM 2938 C C . SER A 1 372 ? -0.102 6.485 -23.225 1.00 81.69 372 SER A C 1
ATOM 2940 O O . SER A 1 372 ? 0.325 7.219 -22.324 1.00 81.69 372 SER A O 1
ATOM 2942 N N . PHE A 1 373 ? 0.714 5.983 -24.151 1.00 89.19 373 PHE A N 1
ATOM 2943 C CA . PHE A 1 373 ? 2.150 6.266 -24.148 1.00 89.19 373 PHE A CA 1
ATOM 2944 C C . PHE A 1 373 ? 2.456 7.715 -24.555 1.00 89.19 373 PHE A C 1
ATOM 2946 O O . PHE A 1 373 ? 3.393 8.303 -24.028 1.00 89.19 373 PHE A O 1
ATOM 2953 N N . GLU A 1 374 ? 1.618 8.329 -25.385 1.00 88.69 374 GLU A N 1
ATOM 2954 C CA . GLU A 1 374 ? 1.661 9.746 -25.752 1.00 88.69 374 GLU A CA 1
ATOM 2955 C C . GLU A 1 374 ? 1.442 10.640 -24.521 1.00 88.69 374 GLU A C 1
ATOM 2957 O O . GLU A 1 374 ? 2.303 11.452 -24.187 1.00 88.69 374 GLU A O 1
ATOM 2962 N N . ALA A 1 375 ? 0.366 10.414 -23.757 1.00 76.94 375 ALA A N 1
ATOM 2963 C CA . ALA A 1 375 ? 0.098 11.166 -22.529 1.00 76.94 375 ALA A CA 1
ATOM 2964 C C . ALA A 1 375 ? 1.208 10.971 -21.473 1.00 76.94 375 ALA A C 1
ATOM 2966 O O . ALA A 1 375 ? 1.587 11.900 -20.757 1.00 76.94 375 ALA A O 1
ATOM 2967 N N . ARG A 1 376 ? 1.800 9.770 -21.408 1.00 84.81 376 ARG A N 1
ATOM 2968 C CA . ARG A 1 376 ? 2.984 9.493 -20.575 1.00 84.81 376 ARG A CA 1
ATOM 2969 C C . ARG A 1 376 ? 4.241 10.214 -21.067 1.00 84.81 376 ARG A C 1
ATOM 2971 O O . ARG A 1 376 ? 5.080 10.563 -20.238 1.00 84.81 376 ARG A O 1
ATOM 2978 N N . ALA A 1 377 ? 4.383 10.434 -22.373 1.00 88.19 377 ALA A N 1
ATOM 2979 C CA . ALA A 1 377 ? 5.483 11.189 -22.961 1.00 88.19 377 ALA A CA 1
ATOM 2980 C C . ALA A 1 377 ? 5.387 12.682 -22.612 1.00 88.19 377 ALA A C 1
ATOM 2982 O O . ALA A 1 377 ? 6.405 13.315 -22.341 1.00 88.19 377 ALA A O 1
ATOM 2983 N N . ASP A 1 378 ? 4.182 13.249 -22.556 1.00 81.31 378 ASP A N 1
ATOM 2984 C CA . ASP A 1 378 ? 4.002 14.658 -22.192 1.00 81.31 378 ASP A CA 1
ATOM 2985 C C . ASP A 1 378 ? 4.237 14.949 -20.708 1.00 81.31 378 ASP A C 1
ATOM 2987 O O . ASP A 1 378 ? 4.755 16.013 -20.375 1.00 81.31 378 ASP A O 1
ATOM 2991 N N . LEU A 1 379 ? 4.005 13.968 -19.831 1.00 81.88 379 LEU A N 1
ATOM 2992 C CA . LEU A 1 379 ? 4.392 14.036 -18.417 1.00 81.88 379 LEU A CA 1
ATOM 2993 C C . LEU A 1 379 ? 5.869 13.677 -18.142 1.00 81.88 379 LEU A C 1
ATOM 2995 O O . LEU A 1 379 ? 6.332 13.795 -17.001 1.00 81.88 379 LEU A O 1
ATOM 2999 N N . ALA A 1 380 ? 6.624 13.204 -19.138 1.00 83.69 380 ALA A N 1
ATOM 3000 C CA . ALA A 1 380 ? 7.997 12.749 -18.941 1.00 83.69 380 ALA A CA 1
ATOM 3001 C C . ALA A 1 380 ? 8.972 13.930 -18.774 1.00 83.69 380 ALA A C 1
ATOM 3003 O O . ALA A 1 380 ? 9.224 14.692 -19.703 1.00 83.69 380 ALA A O 1
ATOM 3004 N N . LYS A 1 381 ? 9.589 14.036 -17.588 1.00 86.19 381 LYS A N 1
ATOM 3005 C CA . LYS A 1 381 ? 10.605 15.064 -17.277 1.00 86.19 381 LYS A CA 1
ATOM 3006 C C . LYS A 1 381 ? 11.968 14.838 -17.949 1.00 86.19 381 LYS A C 1
ATOM 3008 O O . LYS A 1 381 ? 12.776 15.756 -17.990 1.00 86.19 381 LYS A O 1
ATOM 3013 N N . CYS A 1 382 ? 12.250 13.618 -18.406 1.00 86.19 382 CYS A N 1
ATOM 3014 C CA . CYS A 1 382 ? 13.508 13.246 -19.055 1.00 86.19 382 CYS A CA 1
ATOM 3015 C C . CYS A 1 382 ? 13.286 13.103 -20.566 1.00 86.19 382 CYS A C 1
ATOM 3017 O O . CYS A 1 382 ? 12.359 12.398 -20.967 1.00 86.19 382 CYS A O 1
ATOM 3019 N N . ALA A 1 383 ? 14.143 13.725 -21.385 1.00 89.25 383 ALA A N 1
ATOM 3020 C CA . ALA A 1 383 ? 14.046 13.706 -22.849 1.00 89.25 383 ALA A CA 1
ATOM 3021 C C . ALA A 1 383 ? 14.055 12.274 -23.417 1.00 89.25 383 ALA A C 1
ATOM 3023 O O . ALA A 1 383 ? 13.087 11.878 -24.057 1.00 89.25 383 ALA A O 1
ATOM 3024 N N . ILE A 1 384 ? 15.044 11.458 -23.036 1.00 90.06 384 ILE A N 1
ATOM 3025 C CA . ILE A 1 384 ? 15.142 10.026 -23.382 1.00 90.06 384 ILE A CA 1
ATOM 3026 C C . ILE A 1 384 ? 13.860 9.256 -23.015 1.00 90.06 384 ILE A C 1
ATOM 3028 O O . ILE A 1 384 ? 13.376 8.418 -23.772 1.00 90.06 384 ILE A O 1
ATOM 3032 N N . THR A 1 385 ? 13.249 9.554 -21.860 1.00 91.69 385 THR A N 1
ATOM 3033 C CA . THR A 1 385 ? 11.966 8.932 -21.487 1.00 91.69 385 THR A CA 1
ATOM 3034 C C . THR A 1 385 ? 10.820 9.414 -22.379 1.00 91.69 385 THR A C 1
ATOM 3036 O O . THR A 1 385 ? 9.972 8.609 -22.752 1.00 91.69 385 THR A O 1
ATOM 3039 N N . LYS A 1 386 ? 10.778 10.702 -22.736 1.00 94.50 386 LYS A N 1
ATOM 3040 C CA . LYS A 1 386 ? 9.772 11.261 -23.651 1.00 94.50 386 LYS A CA 1
ATOM 3041 C C . LYS A 1 386 ? 9.876 10.629 -25.042 1.00 94.50 386 LYS A C 1
ATOM 3043 O O . LYS A 1 386 ? 8.852 10.266 -25.617 1.00 94.50 386 LYS A O 1
ATOM 3048 N N . GLU A 1 387 ? 11.090 10.442 -25.547 1.00 94.94 387 GLU A N 1
ATOM 3049 C CA . GLU A 1 387 ? 11.372 9.784 -26.826 1.00 94.94 387 GLU A CA 1
ATOM 3050 C C . GLU A 1 387 ? 10.976 8.310 -26.816 1.00 94.94 387 GLU A C 1
ATOM 3052 O O . GLU A 1 387 ? 10.184 7.904 -27.663 1.00 94.94 387 GLU A O 1
ATOM 3057 N N . LEU A 1 388 ? 11.401 7.535 -25.812 1.00 96.62 388 LEU A N 1
ATOM 3058 C CA . LEU A 1 388 ? 11.018 6.126 -25.686 1.00 96.62 388 LEU A CA 1
ATOM 3059 C C . LEU A 1 388 ? 9.492 5.937 -25.641 1.00 96.62 388 LEU A C 1
ATOM 3061 O O . LEU A 1 388 ? 8.956 5.028 -26.270 1.00 96.62 388 LEU A O 1
ATOM 3065 N N . MET A 1 389 ? 8.767 6.798 -24.921 1.00 96.00 389 MET A N 1
ATOM 3066 C CA . MET A 1 389 ? 7.304 6.715 -24.848 1.00 96.00 389 MET A CA 1
ATOM 3067 C C . MET A 1 389 ? 6.652 7.069 -26.199 1.00 96.00 389 MET A C 1
ATOM 3069 O O . MET A 1 389 ? 5.748 6.359 -26.637 1.00 96.00 389 MET A O 1
ATOM 3073 N N . LYS A 1 390 ? 7.147 8.094 -26.911 1.00 95.44 390 LYS A N 1
ATOM 3074 C CA . LYS A 1 390 ? 6.712 8.413 -28.288 1.00 95.44 390 LYS A CA 1
ATOM 3075 C C . LYS A 1 390 ? 7.029 7.295 -29.287 1.00 95.44 390 LYS A C 1
ATOM 3077 O O . LYS A 1 390 ? 6.245 7.054 -30.202 1.00 95.44 390 LYS A O 1
ATOM 3082 N N . LEU A 1 391 ? 8.160 6.616 -29.121 1.00 96.81 391 LEU A N 1
ATOM 3083 C CA . LEU A 1 391 ? 8.569 5.490 -29.952 1.00 96.81 391 LEU A CA 1
ATOM 3084 C C . LEU A 1 391 ? 7.655 4.274 -29.741 1.00 96.81 391 LEU A C 1
ATOM 3086 O O . LEU A 1 391 ? 7.174 3.688 -30.707 1.00 96.81 391 LEU A O 1
ATOM 3090 N N . ILE A 1 392 ? 7.354 3.941 -28.484 1.00 97.19 392 ILE A N 1
ATOM 3091 C CA . ILE A 1 392 ? 6.404 2.876 -28.138 1.00 97.19 392 ILE A CA 1
ATOM 3092 C C . ILE A 1 392 ? 5.016 3.165 -28.727 1.00 97.19 392 ILE A C 1
ATOM 3094 O O . ILE A 1 392 ? 4.386 2.267 -29.290 1.00 97.19 392 ILE A O 1
ATOM 3098 N N . ALA A 1 393 ? 4.556 4.417 -28.630 1.00 93.19 393 ALA A N 1
ATOM 3099 C CA . ALA A 1 393 ? 3.305 4.872 -29.227 1.00 93.19 393 ALA A CA 1
ATOM 3100 C C . ALA A 1 393 ? 3.291 4.690 -30.756 1.00 93.19 393 ALA A C 1
ATOM 3102 O O . ALA A 1 393 ? 2.399 4.032 -31.292 1.00 93.19 393 ALA A O 1
ATOM 3103 N N . SER A 1 394 ? 4.304 5.212 -31.459 1.00 95.38 394 SER A N 1
ATOM 3104 C CA . SER A 1 394 ? 4.357 5.177 -32.927 1.00 95.38 394 SER A CA 1
ATOM 3105 C C . SER A 1 394 ? 4.507 3.759 -33.487 1.00 95.38 394 SER A C 1
ATOM 3107 O O . SER A 1 394 ? 3.831 3.415 -34.456 1.00 95.38 394 SER A O 1
ATOM 3109 N N . LYS A 1 395 ? 5.314 2.903 -32.845 1.00 95.12 395 LYS A N 1
ATOM 3110 C CA . LYS A 1 395 ? 5.463 1.487 -33.220 1.00 95.12 395 LYS A CA 1
ATOM 3111 C C . LYS A 1 395 ? 4.334 0.578 -32.744 1.00 95.12 395 LYS A C 1
ATOM 3113 O O . LYS A 1 395 ? 4.267 -0.566 -33.187 1.00 95.12 395 LYS A O 1
ATOM 3118 N N . LYS A 1 396 ? 3.486 1.038 -31.817 1.00 94.81 396 LYS A N 1
ATOM 3119 C CA . LYS A 1 396 ? 2.494 0.212 -31.100 1.00 94.81 396 LYS A CA 1
ATOM 3120 C C . LYS A 1 396 ? 3.118 -1.052 -30.483 1.00 94.81 396 LYS A C 1
ATOM 3122 O O . LYS A 1 396 ? 2.496 -2.111 -30.437 1.00 94.81 396 LYS A O 1
ATOM 3127 N N . SER A 1 397 ? 4.360 -0.937 -30.014 1.00 94.19 397 SER A N 1
ATOM 3128 C CA . SER A 1 397 ? 5.171 -2.045 -29.505 1.00 94.19 397 SER A CA 1
ATOM 3129 C C . SER A 1 397 ? 5.859 -1.642 -28.211 1.00 94.19 397 SER A C 1
ATOM 3131 O O . SER A 1 397 ? 6.365 -0.535 -28.094 1.00 94.19 397 SER A O 1
ATOM 3133 N N . THR A 1 398 ? 5.927 -2.551 -27.242 1.00 94.44 398 THR A N 1
ATOM 3134 C CA . THR A 1 398 ? 6.734 -2.388 -26.020 1.00 94.44 398 THR A CA 1
ATOM 3135 C C . THR A 1 398 ? 7.941 -3.327 -26.010 1.00 94.44 398 THR A C 1
ATOM 3137 O O . THR A 1 398 ? 8.477 -3.627 -24.944 1.00 94.44 398 THR A O 1
ATOM 3140 N N . LEU A 1 399 ? 8.315 -3.881 -27.168 1.00 97.19 399 LEU A N 1
ATOM 3141 C CA . LEU A 1 399 ? 9.297 -4.954 -27.251 1.00 97.19 399 LEU A CA 1
ATOM 3142 C C . LEU A 1 399 ? 10.726 -4.422 -27.071 1.00 97.19 399 LEU A C 1
ATOM 3144 O O . LEU A 1 399 ? 11.171 -3.522 -27.788 1.00 97.19 399 LEU A O 1
ATOM 3148 N N . CYS A 1 400 ? 11.441 -5.026 -26.125 1.00 97.56 400 CYS A N 1
ATOM 3149 C CA . CYS A 1 400 ? 12.884 -4.916 -25.963 1.00 97.56 400 CYS A CA 1
ATOM 3150 C C . CYS A 1 400 ? 13.495 -6.266 -26.353 1.00 97.56 400 CYS A C 1
ATOM 3152 O O . CYS A 1 400 ? 13.094 -7.291 -25.798 1.00 97.56 400 CYS A O 1
ATOM 3154 N N . LEU A 1 401 ? 14.419 -6.280 -27.313 1.00 97.69 401 LEU A N 1
ATOM 3155 C CA . LEU A 1 401 ? 15.145 -7.487 -27.710 1.00 97.69 401 LEU A CA 1
ATOM 3156 C C . LEU A 1 401 ? 16.463 -7.563 -26.949 1.00 97.69 401 LEU A C 1
ATOM 3158 O O . LEU A 1 401 ? 17.253 -6.633 -27.039 1.00 97.69 401 LEU A O 1
ATOM 3162 N N . ALA A 1 402 ? 16.741 -8.681 -26.285 1.00 97.25 402 ALA A N 1
ATOM 3163 C CA . ALA A 1 402 ? 18.095 -9.008 -25.854 1.00 97.25 402 ALA A CA 1
ATOM 3164 C C . ALA A 1 402 ? 18.827 -9.752 -26.982 1.00 97.25 402 ALA A C 1
ATOM 3166 O O . ALA A 1 402 ? 18.421 -10.853 -27.351 1.00 97.25 402 ALA A O 1
ATOM 3167 N N . ALA A 1 403 ? 19.876 -9.142 -27.534 1.00 95.31 403 ALA A N 1
ATOM 3168 C CA . ALA A 1 403 ? 20.764 -9.767 -28.512 1.00 95.31 403 ALA A CA 1
ATOM 3169 C C . ALA A 1 403 ? 21.990 -10.347 -27.789 1.00 95.31 403 ALA A C 1
ATOM 3171 O O . ALA A 1 403 ? 23.094 -9.819 -27.880 1.00 95.31 403 ALA A O 1
ATOM 3172 N N . ASP A 1 404 ? 21.761 -11.410 -27.015 1.00 95.00 404 ASP A N 1
ATOM 3173 C CA . ASP A 1 404 ? 22.797 -12.111 -26.249 1.00 95.00 404 ASP A CA 1
ATOM 3174 C C . ASP A 1 404 ? 23.542 -13.115 -27.167 1.00 95.00 404 ASP A C 1
ATOM 3176 O O . ASP A 1 404 ? 23.405 -14.328 -27.027 1.00 95.00 404 ASP A O 1
ATOM 3180 N N . LEU A 1 405 ? 24.273 -12.581 -28.155 1.00 96.75 405 LEU A N 1
ATOM 3181 C CA . LEU A 1 405 ? 25.059 -13.294 -29.179 1.00 96.75 405 LEU A CA 1
ATOM 3182 C C . LEU A 1 405 ? 26.520 -12.808 -29.153 1.00 96.75 405 LEU A C 1
ATOM 3184 O O . LEU A 1 405 ? 26.770 -11.681 -28.724 1.00 96.75 405 LEU A O 1
ATOM 3188 N N . THR A 1 406 ? 27.471 -13.625 -29.622 1.00 97.62 406 THR A N 1
ATOM 3189 C CA . THR A 1 406 ? 28.912 -13.292 -29.568 1.00 97.62 406 THR A CA 1
ATOM 3190 C C . THR A 1 406 ? 29.505 -12.772 -30.882 1.00 97.62 406 THR A C 1
ATOM 3192 O O . THR A 1 406 ? 30.575 -12.172 -30.856 1.00 97.62 406 THR A O 1
ATOM 3195 N N . SER A 1 407 ? 28.811 -12.933 -32.016 1.00 98.00 407 SER A N 1
ATOM 3196 C CA . SER A 1 407 ? 29.250 -12.433 -33.329 1.00 98.00 407 SER A CA 1
ATOM 3197 C C . SER A 1 407 ? 28.526 -11.148 -33.738 1.00 98.00 407 SER A C 1
ATOM 3199 O O . SER A 1 407 ? 27.294 -11.065 -33.705 1.00 98.00 407 SER A O 1
ATOM 3201 N N . SER A 1 408 ? 29.291 -10.161 -34.206 1.00 97.81 408 SER A N 1
ATOM 3202 C CA . SER A 1 408 ? 28.780 -8.900 -34.741 1.00 97.81 408 SER A CA 1
ATOM 3203 C C . SER A 1 408 ? 27.858 -9.102 -35.951 1.00 97.81 408 SER A C 1
ATOM 3205 O O . SER A 1 408 ? 26.821 -8.440 -36.048 1.00 97.81 408 SER A O 1
ATOM 3207 N N . GLU A 1 409 ? 28.177 -10.053 -36.836 1.00 98.00 409 GLU A N 1
ATOM 3208 C CA . GLU A 1 409 ? 27.372 -10.379 -38.016 1.00 98.00 409 GLU A CA 1
ATOM 3209 C C . GLU A 1 409 ? 26.009 -10.963 -37.620 1.00 98.00 409 GLU A C 1
ATOM 3211 O O . GLU A 1 409 ? 24.975 -10.525 -38.132 1.00 98.00 409 GLU A O 1
ATOM 3216 N N . GLU A 1 410 ? 25.975 -11.907 -36.675 1.00 98.12 410 GLU A N 1
ATOM 3217 C CA . GLU A 1 410 ? 24.718 -12.496 -36.200 1.00 98.12 410 GLU A CA 1
ATOM 3218 C C . GLU A 1 410 ? 23.816 -11.454 -35.526 1.00 98.12 410 GLU A C 1
ATOM 3220 O O . GLU A 1 410 ? 22.606 -11.436 -35.771 1.00 98.12 410 GLU A O 1
ATOM 3225 N N . ILE A 1 411 ? 24.398 -10.540 -34.735 1.00 98.38 411 ILE A N 1
ATOM 3226 C CA . ILE A 1 411 ? 23.666 -9.419 -34.131 1.00 98.38 411 ILE A CA 1
ATOM 3227 C C . ILE A 1 411 ? 23.071 -8.526 -35.224 1.00 98.38 411 ILE A C 1
ATOM 3229 O O . ILE A 1 411 ? 21.873 -8.243 -35.184 1.00 98.38 411 ILE A O 1
ATOM 3233 N N . LEU A 1 412 ? 23.859 -8.095 -36.214 1.00 98.50 412 LEU A N 1
ATOM 3234 C CA . LEU A 1 412 ? 23.372 -7.223 -37.290 1.00 98.50 412 LEU A CA 1
ATOM 3235 C C . LEU A 1 412 ? 22.276 -7.907 -38.127 1.00 98.50 412 LEU A C 1
ATOM 3237 O O . LEU A 1 412 ? 21.238 -7.295 -38.385 1.00 98.50 412 LEU A O 1
ATOM 3241 N N . ASN A 1 413 ? 22.450 -9.185 -38.474 1.00 98.19 413 ASN A N 1
ATOM 3242 C CA . ASN A 1 413 ? 21.468 -9.979 -39.218 1.00 98.19 413 ASN A CA 1
ATOM 3243 C C . ASN A 1 413 ? 20.161 -10.199 -38.435 1.00 98.19 413 ASN A C 1
ATOM 3245 O O . ASN A 1 413 ? 19.069 -10.164 -39.013 1.00 98.19 413 ASN A O 1
ATOM 3249 N N . LEU A 1 414 ? 20.238 -10.400 -37.115 1.00 98.06 414 LEU A N 1
ATOM 3250 C CA . LEU A 1 414 ? 19.061 -10.454 -36.248 1.00 98.06 414 LEU A CA 1
ATOM 3251 C C . LEU A 1 414 ? 18.351 -9.093 -36.211 1.00 98.06 414 LEU A C 1
ATOM 3253 O O . LEU A 1 414 ? 17.136 -9.022 -36.411 1.00 98.06 414 LEU A O 1
ATOM 3257 N N . VAL A 1 415 ? 19.107 -8.016 -35.986 1.00 98.00 415 VAL A N 1
ATOM 3258 C CA . VAL A 1 415 ? 18.598 -6.648 -35.813 1.00 98.00 415 VAL A CA 1
ATOM 3259 C C . VAL A 1 415 ? 17.962 -6.095 -37.090 1.00 98.00 415 VAL A C 1
ATOM 3261 O O . VAL A 1 415 ? 16.908 -5.474 -36.995 1.00 98.00 415 VAL A O 1
ATOM 3264 N N . GLU A 1 416 ? 18.508 -6.369 -38.275 1.00 98.00 416 GLU A N 1
ATOM 3265 C CA . GLU A 1 416 ? 17.883 -6.028 -39.567 1.00 98.00 416 GLU A CA 1
ATOM 3266 C C . GLU A 1 416 ? 16.477 -6.650 -39.696 1.00 98.00 416 GLU A C 1
ATOM 3268 O O . GLU A 1 416 ? 15.528 -5.997 -40.130 1.00 98.00 416 GLU A O 1
ATOM 3273 N N . ARG A 1 417 ? 16.310 -7.905 -39.256 1.00 97.56 417 ARG A N 1
ATOM 3274 C CA . ARG A 1 417 ? 15.041 -8.645 -39.372 1.00 97.56 417 ARG A CA 1
ATOM 3275 C C . ARG A 1 417 ? 13.987 -8.215 -38.351 1.00 97.56 417 ARG A C 1
ATOM 3277 O O . ARG A 1 417 ? 12.798 -8.224 -38.666 1.00 97.56 417 ARG A O 1
ATOM 3284 N N . VAL A 1 418 ? 14.394 -7.882 -37.123 1.00 97.19 418 VAL A N 1
ATOM 3285 C CA . VAL A 1 418 ? 13.462 -7.581 -36.013 1.00 97.19 418 VAL A CA 1
ATOM 3286 C C . VAL A 1 418 ? 13.353 -6.092 -35.676 1.00 97.19 418 VAL A C 1
ATOM 3288 O O . VAL A 1 418 ? 12.398 -5.686 -35.012 1.00 97.19 418 VAL A O 1
ATOM 3291 N N . GLY A 1 419 ? 14.279 -5.272 -36.179 1.00 97.25 419 GLY A N 1
ATOM 3292 C CA . GLY A 1 419 ? 14.358 -3.820 -36.016 1.00 97.25 419 GLY A CA 1
ATOM 3293 C C . GLY A 1 419 ? 13.023 -3.082 -36.163 1.00 97.25 419 GLY A C 1
ATOM 3294 O O . GLY A 1 419 ? 12.701 -2.267 -35.293 1.00 97.25 419 GLY A O 1
ATOM 3295 N N . PRO A 1 420 ? 12.190 -3.368 -37.189 1.00 97.56 420 PRO A N 1
ATOM 3296 C CA . PRO A 1 420 ? 10.878 -2.737 -37.337 1.00 97.56 420 PRO A CA 1
ATOM 3297 C C . PRO A 1 420 ? 9.977 -2.872 -36.099 1.00 97.56 420 PRO A C 1
ATOM 3299 O O . PRO A 1 420 ? 9.263 -1.931 -35.760 1.00 97.56 420 PRO A O 1
ATOM 3302 N N . TYR A 1 421 ? 10.052 -3.996 -35.381 1.00 96.94 421 TYR A N 1
ATOM 3303 C CA . TYR A 1 421 ? 9.113 -4.372 -34.318 1.00 96.94 421 TYR A CA 1
ATOM 3304 C C . TYR A 1 421 ? 9.578 -4.015 -32.897 1.00 96.94 421 TYR A C 1
ATOM 3306 O O . TYR A 1 421 ? 8.764 -4.018 -31.971 1.00 96.94 421 TYR A O 1
ATOM 3314 N N . ILE A 1 422 ? 10.865 -3.717 -32.700 1.00 98.19 422 ILE A N 1
ATOM 3315 C CA . ILE A 1 422 ? 11.456 -3.431 -31.381 1.00 98.19 422 ILE A CA 1
ATOM 3316 C C . ILE A 1 422 ? 11.513 -1.927 -31.094 1.00 98.19 422 ILE A C 1
ATOM 3318 O O . ILE A 1 422 ? 11.687 -1.118 -32.002 1.00 98.19 422 ILE A O 1
ATOM 3322 N N . CYS A 1 423 ? 11.395 -1.537 -29.827 1.00 98.12 423 CYS A N 1
ATOM 3323 C CA . CYS A 1 423 ? 11.655 -0.160 -29.383 1.00 98.12 423 CYS A CA 1
ATOM 3324 C C . CYS A 1 423 ? 13.039 -0.011 -28.746 1.00 98.12 423 CYS A C 1
ATOM 3326 O O . CYS A 1 423 ? 13.646 1.052 -28.843 1.00 98.12 423 CYS A O 1
ATOM 3328 N N . ILE A 1 424 ? 13.539 -1.077 -28.116 1.00 98.50 424 ILE A N 1
ATOM 3329 C CA . ILE A 1 424 ? 14.881 -1.130 -27.536 1.00 98.50 424 ILE A CA 1
ATOM 3330 C C . ILE A 1 424 ? 15.592 -2.382 -28.053 1.00 98.50 424 ILE A C 1
ATOM 3332 O O . ILE A 1 424 ? 15.025 -3.477 -28.039 1.00 98.50 424 ILE A O 1
ATOM 3336 N N . LEU A 1 425 ? 16.843 -2.214 -28.467 1.00 98.50 425 LEU A N 1
ATOM 3337 C CA . LEU A 1 425 ? 17.811 -3.291 -28.595 1.00 98.50 425 LEU A CA 1
ATOM 3338 C C . LEU A 1 425 ? 18.709 -3.280 -27.358 1.00 98.50 425 LEU A C 1
ATOM 3340 O O . LEU A 1 425 ? 19.383 -2.287 -27.109 1.00 98.50 425 LEU A O 1
ATOM 3344 N N . LYS A 1 426 ? 18.730 -4.373 -26.599 1.00 98.50 426 LYS A N 1
ATOM 3345 C CA . LYS A 1 426 ? 19.637 -4.586 -25.475 1.00 98.50 426 LYS A CA 1
ATOM 3346 C C . LYS A 1 426 ? 20.839 -5.414 -25.923 1.00 98.50 426 LYS A C 1
ATOM 3348 O O . LYS A 1 426 ? 20.665 -6.560 -26.343 1.00 98.50 426 LYS A O 1
ATOM 3353 N N . THR A 1 427 ? 22.033 -4.859 -25.772 1.00 97.50 427 THR A N 1
ATOM 3354 C CA . THR A 1 427 ? 23.319 -5.513 -26.046 1.00 97.50 427 THR A CA 1
ATOM 3355 C C . THR A 1 427 ? 24.053 -5.870 -24.750 1.00 97.50 427 THR A C 1
ATOM 3357 O O . THR A 1 427 ? 23.724 -5.366 -23.673 1.00 97.50 427 THR A O 1
ATOM 3360 N N . HIS A 1 428 ? 25.028 -6.770 -24.867 1.00 96.56 428 HIS A N 1
ATOM 3361 C CA . HIS A 1 428 ? 26.103 -6.970 -23.900 1.00 96.56 428 HIS A CA 1
ATOM 3362 C C . HIS A 1 428 ? 27.417 -6.901 -24.682 1.00 96.56 428 HIS A C 1
ATOM 3364 O O . HIS A 1 428 ? 27.822 -7.881 -25.303 1.00 96.56 428 HIS A O 1
ATOM 3370 N N . VAL A 1 429 ? 28.071 -5.744 -24.709 1.00 95.06 429 VAL A N 1
ATOM 3371 C CA . VAL A 1 429 ? 29.249 -5.541 -25.566 1.00 95.06 429 VAL A CA 1
ATOM 3372 C C . VAL A 1 429 ? 30.445 -6.402 -25.136 1.00 95.06 429 VAL A C 1
ATOM 3374 O O . VAL A 1 429 ? 31.221 -6.834 -25.982 1.00 95.06 429 VAL A O 1
ATOM 3377 N N . ASP A 1 430 ? 30.549 -6.724 -23.839 1.00 93.88 430 ASP A N 1
ATOM 3378 C CA . ASP A 1 430 ? 31.651 -7.517 -23.274 1.00 93.88 430 ASP A CA 1
ATOM 3379 C C . ASP A 1 430 ? 31.714 -8.972 -23.804 1.00 93.88 430 ASP A C 1
ATOM 3381 O O . ASP A 1 430 ? 32.724 -9.636 -23.581 1.00 93.88 430 ASP A O 1
ATOM 3385 N N . ILE A 1 431 ? 30.661 -9.488 -24.465 1.00 96.06 431 ILE A N 1
ATOM 3386 C CA . ILE A 1 431 ? 30.638 -10.849 -25.048 1.00 96.06 431 ILE A CA 1
ATOM 3387 C C . ILE A 1 431 ? 30.807 -10.877 -26.575 1.00 96.06 431 ILE A C 1
ATOM 3389 O O . ILE A 1 431 ? 30.782 -11.959 -27.155 1.00 96.06 431 ILE A O 1
ATOM 3393 N N . VAL A 1 432 ? 30.955 -9.722 -27.234 1.00 97.00 432 VAL A N 1
ATOM 3394 C CA . VAL A 1 432 ? 31.113 -9.649 -28.696 1.00 97.00 432 VAL A CA 1
ATOM 3395 C C . VAL A 1 432 ? 32.588 -9.836 -29.055 1.00 97.00 432 VAL A C 1
ATOM 3397 O O . VAL A 1 432 ? 33.412 -8.958 -28.799 1.00 97.00 432 VAL A O 1
ATOM 3400 N N . GLU A 1 433 ? 32.919 -10.986 -29.638 1.00 96.94 433 GLU A N 1
ATOM 3401 C CA . GLU A 1 433 ? 34.298 -11.434 -29.895 1.00 96.94 433 GLU A CA 1
ATOM 3402 C C . GLU A 1 433 ? 35.010 -10.583 -30.962 1.00 96.94 433 GLU A C 1
ATOM 3404 O O . GLU A 1 433 ? 36.215 -10.349 -30.882 1.00 96.94 433 GLU A O 1
ATOM 3409 N N . ASP A 1 434 ? 34.255 -10.079 -31.939 1.00 96.75 434 ASP A N 1
ATOM 3410 C CA . ASP A 1 434 ? 34.707 -9.323 -33.111 1.00 96.75 434 ASP A CA 1
ATOM 3411 C C . ASP A 1 434 ? 34.292 -7.834 -33.064 1.00 96.75 434 ASP A C 1
ATOM 3413 O O . ASP A 1 434 ? 34.096 -7.180 -34.095 1.00 96.75 434 ASP A O 1
ATOM 3417 N N . PHE A 1 435 ? 34.156 -7.272 -31.855 1.00 96.75 435 PHE A N 1
ATOM 3418 C CA . PHE A 1 435 ? 33.742 -5.880 -31.660 1.00 96.75 435 PHE A CA 1
ATOM 3419 C C . PHE A 1 435 ? 34.634 -4.883 -32.423 1.00 96.75 435 PHE A C 1
ATOM 3421 O O . PHE A 1 435 ? 35.859 -4.866 -32.292 1.00 96.75 435 PHE A O 1
ATOM 3428 N N . SER A 1 436 ? 34.006 -3.983 -33.185 1.00 96.38 436 SER A N 1
ATOM 3429 C CA . SER A 1 436 ? 34.700 -2.971 -33.984 1.00 96.38 436 SER A CA 1
ATOM 3430 C C . SER A 1 436 ? 33.888 -1.684 -34.147 1.00 96.38 436 SER A C 1
ATOM 3432 O O . SER A 1 436 ? 32.659 -1.674 -34.048 1.00 96.38 436 SER A O 1
ATOM 3434 N N . GLU A 1 437 ? 34.554 -0.578 -34.496 1.00 94.19 437 GLU A N 1
ATOM 3435 C CA . GLU A 1 437 ? 33.858 0.678 -34.822 1.00 94.19 437 GLU A CA 1
ATOM 3436 C C . GLU A 1 437 ? 32.938 0.545 -36.052 1.00 94.19 437 GLU A C 1
ATOM 3438 O O . GLU A 1 437 ? 31.964 1.288 -36.179 1.00 94.19 437 GLU A O 1
ATOM 3443 N N . ASN A 1 438 ? 33.207 -0.409 -36.950 1.00 96.88 438 ASN A N 1
ATOM 3444 C CA . ASN A 1 438 ? 32.348 -0.697 -38.102 1.00 96.88 438 ASN A CA 1
ATOM 3445 C C . ASN A 1 438 ? 31.059 -1.418 -37.686 1.00 96.88 438 ASN A C 1
ATOM 3447 O O . ASN A 1 438 ? 29.990 -1.083 -38.204 1.00 96.88 438 ASN A O 1
ATOM 3451 N N . PHE A 1 439 ? 31.130 -2.336 -36.715 1.00 97.12 439 PHE A N 1
ATOM 3452 C CA . PHE A 1 439 ? 29.945 -2.921 -36.086 1.00 97.12 439 PHE A CA 1
ATOM 3453 C C . PHE A 1 439 ? 29.082 -1.831 -35.435 1.00 97.12 439 PHE A C 1
ATOM 3455 O O . PHE A 1 439 ? 27.896 -1.734 -35.745 1.00 97.12 439 PHE A O 1
ATOM 3462 N N . VAL A 1 440 ? 29.682 -0.940 -34.635 1.00 96.94 440 VAL A N 1
ATOM 3463 C CA . VAL A 1 440 ? 28.967 0.178 -33.988 1.00 96.94 440 VAL A CA 1
ATOM 3464 C C . VAL A 1 440 ? 28.274 1.087 -35.011 1.00 96.94 440 VAL A C 1
ATOM 3466 O O . VAL A 1 440 ? 27.079 1.358 -34.880 1.00 96.94 440 VAL A O 1
ATOM 3469 N N . LYS A 1 441 ? 28.978 1.515 -36.070 1.00 97.25 441 LYS A N 1
ATOM 3470 C CA . LYS A 1 441 ? 28.399 2.340 -37.152 1.00 97.25 441 LYS A CA 1
ATOM 3471 C C . LYS A 1 441 ? 27.236 1.635 -37.855 1.00 97.25 441 LYS A C 1
ATOM 3473 O O . LYS A 1 441 ? 26.215 2.263 -38.139 1.00 97.25 441 LYS A O 1
ATOM 3478 N N . SER A 1 442 ? 27.367 0.333 -38.104 1.00 98.19 442 SER A N 1
ATOM 3479 C CA . SER A 1 442 ? 26.315 -0.485 -38.720 1.00 98.19 442 SER A CA 1
ATOM 3480 C C . SER A 1 442 ? 25.095 -0.597 -37.804 1.00 98.19 442 SER A C 1
ATOM 3482 O O . SER A 1 442 ? 23.969 -0.367 -38.243 1.00 98.19 442 SER A O 1
ATOM 3484 N N . LEU A 1 443 ? 25.310 -0.831 -36.508 1.00 98.00 443 LEU A N 1
ATOM 3485 C CA . LEU A 1 443 ? 24.254 -0.914 -35.501 1.00 98.00 443 LEU A CA 1
ATOM 3486 C C . LEU A 1 443 ? 23.491 0.412 -35.351 1.00 98.00 443 LEU A C 1
ATOM 3488 O O . LEU A 1 443 ? 22.261 0.421 -35.325 1.00 98.00 443 LEU A O 1
ATOM 3492 N N . GLN A 1 444 ? 24.205 1.542 -35.337 1.00 97.75 444 GLN A N 1
ATOM 3493 C CA . GLN A 1 444 ? 23.612 2.883 -35.349 1.00 97.75 444 GLN A CA 1
ATOM 3494 C C . GLN A 1 444 ? 22.829 3.169 -36.641 1.00 97.75 444 GLN A C 1
ATOM 3496 O O . GLN A 1 444 ? 21.797 3.841 -36.598 1.00 97.75 444 GLN A O 1
ATOM 3501 N N . SER A 1 445 ? 23.292 2.663 -37.789 1.00 98.19 445 SER A N 1
ATOM 3502 C CA . SER A 1 445 ? 22.565 2.760 -39.061 1.00 98.19 445 SER A CA 1
ATOM 3503 C C . SER A 1 445 ? 21.231 2.011 -38.990 1.00 98.19 445 SER A C 1
ATOM 3505 O O . SER A 1 445 ? 20.189 2.585 -39.311 1.00 98.19 445 SER A O 1
ATOM 3507 N N . LEU A 1 446 ? 21.228 0.778 -38.466 1.00 98.44 446 LEU A N 1
ATOM 3508 C CA . LEU A 1 446 ? 20.008 -0.008 -38.242 1.00 98.44 446 LEU A CA 1
ATOM 3509 C C . LEU A 1 446 ? 19.058 0.665 -37.238 1.00 98.44 446 LEU A C 1
ATOM 3511 O O . LEU A 1 446 ? 17.856 0.738 -37.496 1.00 98.44 446 LEU A O 1
ATOM 3515 N N . ALA A 1 447 ? 19.591 1.215 -36.143 1.00 98.06 447 ALA A N 1
ATOM 3516 C CA . ALA A 1 447 ? 18.822 1.952 -35.139 1.00 98.06 447 ALA A CA 1
ATOM 3517 C C . ALA A 1 447 ? 18.101 3.172 -35.733 1.00 98.06 447 ALA A C 1
ATOM 3519 O O . ALA A 1 447 ? 16.920 3.385 -35.455 1.00 98.06 447 ALA A O 1
ATOM 3520 N N . LYS A 1 448 ? 18.767 3.927 -36.618 1.00 97.44 448 LYS A N 1
ATOM 3521 C CA . LYS A 1 448 ? 18.157 5.044 -37.362 1.00 97.44 448 LYS A CA 1
ATOM 3522 C C . LYS A 1 448 ? 17.141 4.553 -38.398 1.00 97.44 448 LYS A C 1
ATOM 3524 O O . LYS A 1 448 ? 16.005 5.015 -38.396 1.00 97.44 448 LYS A O 1
ATOM 3529 N N . LYS A 1 449 ? 17.525 3.590 -39.245 1.00 98.06 449 LYS A N 1
ATOM 3530 C CA . LYS A 1 449 ? 16.701 3.008 -40.323 1.00 98.06 449 LYS A CA 1
ATOM 3531 C C . LYS A 1 449 ? 15.375 2.451 -39.811 1.00 98.06 449 LYS A C 1
ATOM 3533 O O . LYS A 1 449 ? 14.334 2.673 -40.420 1.00 98.06 449 LYS A O 1
ATOM 3538 N N . HIS A 1 450 ? 15.417 1.724 -38.698 1.00 97.94 450 HIS A N 1
ATOM 3539 C CA . HIS A 1 450 ? 14.244 1.078 -38.121 1.00 97.94 450 HIS A CA 1
ATOM 3540 C C . HIS A 1 450 ? 13.644 1.839 -36.939 1.00 97.94 450 HIS A C 1
ATOM 3542 O O . HIS A 1 450 ? 12.638 1.379 -36.406 1.00 97.94 450 HIS A O 1
ATOM 3548 N N . ASN A 1 451 ? 14.217 2.979 -36.540 1.00 97.38 451 ASN A N 1
ATOM 3549 C CA . ASN A 1 451 ? 13.797 3.790 -35.398 1.00 97.38 451 ASN A CA 1
ATOM 3550 C C . ASN A 1 451 ? 13.699 2.964 -34.096 1.00 97.38 451 ASN A C 1
ATOM 3552 O O . ASN A 1 451 ? 12.607 2.613 -33.655 1.00 97.38 451 ASN A O 1
ATOM 3556 N N . PHE A 1 452 ? 14.831 2.588 -33.501 1.00 98.12 452 PHE A N 1
ATOM 3557 C CA . PHE A 1 452 ? 14.888 1.984 -32.161 1.00 98.12 452 PHE A CA 1
ATOM 3558 C C . PHE A 1 452 ? 16.064 2.537 -31.346 1.00 98.12 452 PHE A C 1
ATOM 3560 O O . PHE A 1 452 ? 17.021 3.060 -31.911 1.00 98.12 452 PHE A O 1
ATOM 3567 N N . MET A 1 453 ? 15.993 2.416 -30.019 1.00 98.19 453 MET A N 1
ATOM 3568 C CA . MET A 1 453 ? 17.051 2.856 -29.099 1.00 98.19 453 MET A CA 1
ATOM 3569 C C . MET A 1 453 ? 17.988 1.694 -28.748 1.00 98.19 453 MET A C 1
ATOM 3571 O O . MET A 1 453 ? 17.535 0.559 -28.593 1.00 98.19 453 MET A O 1
ATOM 3575 N N . ILE A 1 454 ? 19.280 1.965 -28.586 1.00 98.19 454 ILE A N 1
ATOM 3576 C CA . ILE A 1 454 ? 20.291 0.984 -28.179 1.00 98.19 454 ILE A CA 1
ATOM 3577 C C . ILE A 1 454 ? 20.531 1.107 -26.668 1.00 98.19 454 ILE A C 1
ATOM 3579 O O . ILE A 1 454 ? 20.807 2.194 -26.163 1.00 98.19 454 ILE A O 1
ATOM 3583 N N . MET A 1 455 ? 20.438 -0.007 -25.944 1.00 98.12 455 MET A N 1
ATOM 3584 C CA . MET A 1 455 ? 20.686 -0.102 -24.507 1.00 98.12 455 MET A CA 1
ATOM 3585 C C . MET A 1 455 ? 21.822 -1.079 -24.218 1.00 98.12 455 MET A C 1
ATOM 3587 O O . MET A 1 455 ? 21.662 -2.281 -24.408 1.00 98.12 455 MET A O 1
ATOM 3591 N N . GLU A 1 456 ? 22.936 -0.588 -23.689 1.00 97.12 456 GLU A N 1
ATOM 3592 C CA . GLU A 1 456 ? 24.054 -1.447 -23.303 1.00 97.12 456 GLU A CA 1
ATOM 3593 C C . GLU A 1 456 ? 23.903 -1.906 -21.843 1.00 97.12 456 GLU A C 1
ATOM 3595 O O . GLU A 1 456 ? 23.883 -1.102 -20.903 1.00 97.12 456 GLU A O 1
ATOM 3600 N N . ASP A 1 457 ? 23.760 -3.218 -21.635 1.00 96.38 457 ASP A N 1
ATOM 3601 C CA . ASP A 1 457 ? 23.448 -3.817 -20.333 1.00 96.38 457 ASP A CA 1
ATOM 3602 C C . ASP A 1 457 ? 24.704 -4.077 -19.478 1.00 96.38 457 ASP A C 1
ATOM 3604 O O . ASP A 1 457 ? 24.910 -5.161 -18.916 1.00 96.38 457 ASP A O 1
ATOM 3608 N N . ARG A 1 458 ? 25.541 -3.036 -19.362 1.00 91.44 458 ARG A N 1
ATOM 3609 C CA . ARG A 1 458 ? 26.881 -3.098 -18.761 1.00 91.44 458 ARG A CA 1
ATOM 3610 C C . ARG A 1 458 ? 26.911 -3.267 -17.242 1.00 91.44 458 ARG A C 1
ATOM 3612 O O . ARG A 1 458 ? 27.959 -3.615 -16.692 1.00 91.44 458 ARG A O 1
ATOM 3619 N N . LYS A 1 459 ? 25.789 -2.994 -16.563 1.00 91.44 459 LYS A N 1
ATOM 3620 C CA . LYS A 1 459 ? 25.591 -3.090 -15.103 1.00 91.44 459 LYS A CA 1
ATOM 3621 C C . LYS A 1 459 ? 26.731 -2.444 -14.309 1.00 91.44 459 LYS A C 1
ATOM 3623 O O . LYS A 1 459 ? 27.244 -3.050 -13.371 1.00 91.44 459 LYS A O 1
ATOM 3628 N N . PHE A 1 460 ? 27.134 -1.224 -14.683 1.00 93.44 460 PHE A N 1
ATOM 3629 C CA . PHE A 1 460 ? 28.260 -0.528 -14.047 1.00 93.44 460 PHE A CA 1
ATOM 3630 C C . PHE A 1 460 ? 28.123 -0.542 -12.512 1.00 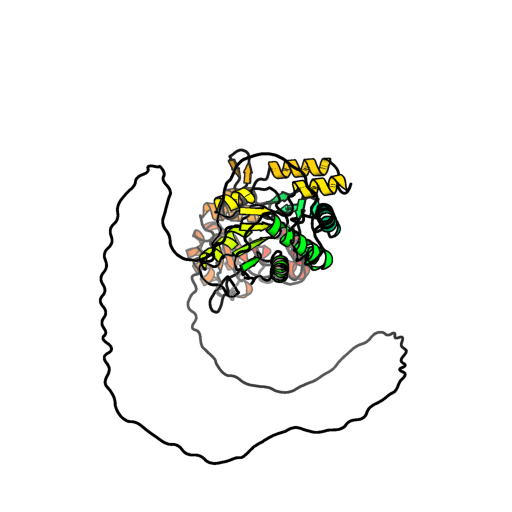93.44 460 PHE A C 1
ATOM 3632 O O . PHE A 1 460 ? 27.069 -0.183 -11.981 1.00 93.44 460 PHE A O 1
ATOM 3639 N N . ALA A 1 461 ? 29.173 -0.973 -11.808 1.00 92.50 461 ALA A N 1
ATOM 3640 C CA . ALA A 1 461 ? 29.123 -1.294 -10.377 1.00 92.50 461 ALA A CA 1
ATOM 3641 C C . ALA A 1 461 ? 30.406 -0.889 -9.617 1.00 92.50 461 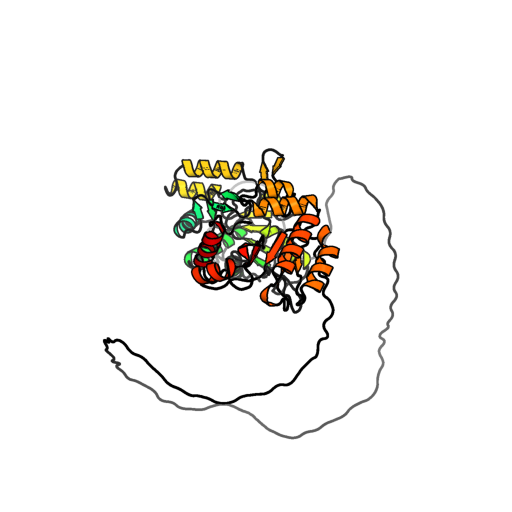ALA A C 1
ATOM 3643 O O . ALA A 1 461 ? 30.775 -1.528 -8.637 1.00 92.50 461 ALA A O 1
ATOM 3644 N N . ASP A 1 462 ? 31.073 0.176 -10.066 1.00 91.00 462 ASP A N 1
ATOM 3645 C CA . ASP A 1 462 ? 32.362 0.653 -9.544 1.00 91.00 462 ASP A CA 1
ATOM 3646 C C . ASP A 1 462 ? 32.271 2.131 -9.087 1.00 91.00 462 ASP A C 1
ATOM 3648 O O . ASP A 1 462 ? 31.217 2.773 -9.188 1.00 91.00 462 ASP A O 1
ATOM 3652 N N . ILE A 1 463 ? 33.365 2.690 -8.569 1.00 91.38 463 ILE A N 1
ATOM 3653 C CA . ILE A 1 463 ? 33.473 4.093 -8.162 1.00 91.38 463 ILE A CA 1
ATOM 3654 C C . ILE A 1 463 ? 33.306 5.043 -9.357 1.00 91.38 463 ILE A C 1
ATOM 3656 O O . ILE A 1 463 ? 33.665 4.736 -10.494 1.00 91.38 463 ILE A O 1
ATOM 3660 N N . GLY A 1 464 ? 32.792 6.249 -9.090 1.00 90.25 464 GLY A N 1
ATOM 3661 C CA . GLY A 1 464 ? 32.370 7.191 -10.135 1.00 90.25 464 GLY A CA 1
ATOM 3662 C C . GLY A 1 464 ? 33.440 7.537 -11.177 1.00 90.25 464 GLY A C 1
ATOM 3663 O O . GLY A 1 464 ? 33.113 7.639 -12.355 1.00 90.25 464 GLY A O 1
ATOM 3664 N N . ASN A 1 465 ? 34.710 7.672 -10.776 1.00 91.94 465 ASN A N 1
ATOM 3665 C CA . ASN A 1 465 ? 35.800 7.966 -11.713 1.00 91.94 465 ASN A CA 1
ATOM 3666 C C . ASN A 1 465 ? 36.102 6.783 -12.649 1.00 91.94 465 ASN A C 1
ATOM 3668 O O . ASN A 1 465 ? 36.231 6.975 -13.856 1.00 91.94 465 ASN A O 1
ATOM 3672 N N . THR A 1 466 ? 36.161 5.559 -12.115 1.00 93.56 466 THR A N 1
ATOM 3673 C CA . THR A 1 466 ? 36.381 4.346 -12.917 1.00 93.56 466 THR A CA 1
ATOM 3674 C C . THR A 1 466 ? 35.235 4.136 -13.902 1.00 93.56 466 THR A C 1
ATOM 3676 O O . THR A 1 466 ? 35.478 3.912 -15.084 1.00 93.56 466 THR A O 1
ATOM 3679 N N . VAL A 1 467 ? 33.984 4.305 -13.456 1.00 93.06 467 VAL A N 1
ATOM 3680 C CA . VAL A 1 467 ? 32.812 4.193 -14.340 1.00 93.06 467 VAL A CA 1
ATOM 3681 C C . VAL A 1 467 ? 32.806 5.276 -15.421 1.00 93.06 467 VAL A C 1
ATOM 3683 O O . VAL A 1 467 ? 32.470 4.976 -16.562 1.00 93.06 467 VAL A O 1
ATOM 3686 N N . ALA A 1 468 ? 33.228 6.509 -15.117 1.00 94.00 468 ALA A N 1
ATOM 3687 C CA . ALA A 1 468 ? 33.379 7.549 -16.136 1.00 94.00 468 ALA A CA 1
ATOM 3688 C C . ALA A 1 468 ? 34.373 7.126 -17.235 1.00 94.00 468 ALA A C 1
ATOM 3690 O O . ALA A 1 468 ? 34.059 7.239 -18.416 1.00 94.00 468 ALA A O 1
ATOM 3691 N N . GLN A 1 469 ? 35.528 6.564 -16.863 1.00 93.88 469 GLN A N 1
ATOM 3692 C CA . GLN A 1 469 ? 36.533 6.078 -17.819 1.00 93.88 469 GLN A CA 1
ATOM 3693 C C . GLN A 1 469 ? 36.059 4.851 -18.620 1.00 93.88 469 GLN A C 1
ATOM 3695 O O . GLN A 1 469 ? 36.293 4.785 -19.825 1.00 93.88 469 GLN A O 1
ATOM 3700 N N . GLN A 1 470 ? 35.357 3.907 -17.983 1.00 93.44 470 GLN A N 1
ATOM 3701 C CA . GLN A 1 470 ? 34.769 2.736 -18.651 1.00 93.44 470 GLN A CA 1
ATOM 3702 C C . GLN A 1 470 ? 33.641 3.114 -19.626 1.00 93.44 470 GLN A C 1
ATOM 3704 O O . GLN A 1 470 ? 33.462 2.454 -20.646 1.00 93.44 470 GLN A O 1
ATOM 3709 N N . TYR A 1 471 ? 32.872 4.160 -19.314 1.00 94.44 471 TYR A N 1
ATOM 3710 C CA . TYR A 1 471 ? 31.772 4.635 -20.150 1.00 94.44 471 TYR A CA 1
ATOM 3711 C C . TYR A 1 471 ? 32.264 5.496 -21.324 1.00 94.44 471 TYR A C 1
ATOM 3713 O O . TYR A 1 471 ? 31.825 5.285 -22.452 1.00 94.44 471 TYR A O 1
ATOM 3721 N N . ALA A 1 472 ? 33.198 6.420 -21.071 1.00 93.69 472 ALA A N 1
ATOM 3722 C CA . ALA A 1 472 ? 33.738 7.363 -22.058 1.00 93.69 472 ALA A CA 1
ATOM 3723 C C . ALA A 1 472 ? 34.805 6.776 -22.998 1.00 93.69 472 ALA A C 1
ATOM 3725 O O . ALA A 1 472 ? 35.065 7.321 -24.072 1.00 93.69 472 ALA A O 1
ATOM 3726 N N . GLY A 1 473 ? 35.486 5.716 -22.558 1.00 89.25 473 GLY A N 1
ATOM 3727 C CA . GLY A 1 473 ? 36.691 5.192 -23.193 1.00 89.25 473 GLY A CA 1
ATOM 3728 C C . GLY A 1 473 ? 36.747 3.668 -23.192 1.00 89.25 473 GLY A C 1
ATOM 3729 O O . GLY A 1 473 ? 35.759 2.989 -23.474 1.00 89.25 473 GLY A O 1
ATOM 3730 N N . GLY A 1 474 ? 37.937 3.124 -22.924 1.00 88.00 474 GLY A N 1
ATOM 3731 C CA . GLY A 1 474 ? 38.212 1.695 -23.082 1.00 88.00 474 GLY A CA 1
ATOM 3732 C C . GLY A 1 474 ? 38.063 1.223 -24.534 1.00 88.00 474 GLY A C 1
ATOM 3733 O O . GLY A 1 474 ? 38.056 2.025 -25.468 1.00 88.00 474 GLY A O 1
ATOM 3734 N N . ALA A 1 475 ? 37.934 -0.092 -24.721 1.00 88.56 475 ALA A N 1
ATOM 3735 C CA . ALA A 1 475 ? 37.715 -0.685 -26.043 1.00 88.56 475 ALA A CA 1
ATOM 3736 C C . ALA A 1 475 ? 36.350 -0.302 -26.647 1.00 88.56 475 ALA A C 1
ATOM 3738 O O . ALA A 1 475 ? 36.227 -0.176 -27.862 1.00 88.56 475 ALA A O 1
ATOM 3739 N N . PHE A 1 476 ? 35.336 -0.096 -25.798 1.00 93.75 476 PHE A N 1
ATOM 3740 C CA . PHE A 1 476 ? 33.938 -0.027 -26.223 1.00 93.75 476 PHE A CA 1
ATOM 3741 C C . PHE A 1 476 ? 33.380 1.390 -26.398 1.00 93.75 476 PHE A C 1
ATOM 3743 O O . PHE A 1 476 ? 32.417 1.539 -27.146 1.00 93.75 476 PHE A O 1
ATOM 3750 N N . LYS A 1 477 ? 33.944 2.422 -25.744 1.00 94.00 477 LYS A N 1
ATOM 3751 C CA . LYS A 1 477 ? 33.527 3.841 -25.862 1.00 94.00 477 LYS A CA 1
ATOM 3752 C C . LYS A 1 477 ? 31.998 4.028 -25.772 1.00 94.00 477 LYS A C 1
ATOM 3754 O O . LYS A 1 477 ? 31.395 4.674 -26.629 1.00 94.00 477 LYS A O 1
ATOM 3759 N N . ILE A 1 478 ? 31.361 3.390 -24.786 1.00 95.38 478 ILE A N 1
ATOM 3760 C CA . ILE A 1 478 ? 29.903 3.145 -24.733 1.00 95.38 478 ILE A CA 1
ATOM 3761 C C . ILE A 1 478 ? 29.075 4.442 -24.844 1.00 95.38 478 ILE A C 1
ATOM 3763 O O . ILE A 1 478 ? 28.034 4.446 -25.503 1.00 95.38 478 ILE A O 1
ATOM 3767 N N . SER A 1 479 ? 29.565 5.552 -24.283 1.00 93.56 479 SER A N 1
ATOM 3768 C CA . SER A 1 479 ? 28.977 6.898 -24.397 1.00 93.56 479 SER A CA 1
ATOM 3769 C C . SER A 1 479 ? 28.694 7.342 -25.835 1.00 93.56 479 SER A C 1
ATOM 3771 O O . SER A 1 479 ? 27.698 8.015 -26.084 1.00 93.56 479 SER A O 1
ATOM 3773 N N . SER A 1 480 ? 29.539 6.943 -26.788 1.00 92.00 480 SER A N 1
ATOM 3774 C CA . SER A 1 480 ? 29.455 7.375 -28.187 1.00 92.00 480 SER A CA 1
ATOM 3775 C C . SER A 1 480 ? 28.351 6.683 -28.995 1.00 92.00 480 SER A C 1
ATOM 3777 O O . SER A 1 480 ? 28.064 7.093 -30.125 1.00 92.00 480 SER A O 1
ATOM 3779 N N . TRP A 1 481 ? 27.726 5.626 -28.457 1.00 93.69 481 TRP A N 1
ATOM 3780 C CA . TRP A 1 481 ? 26.757 4.836 -29.218 1.00 93.69 481 TRP A CA 1
ATOM 3781 C C . TRP A 1 481 ? 25.555 4.286 -28.460 1.00 93.69 481 TRP A C 1
ATOM 3783 O O . TRP A 1 481 ? 24.549 4.040 -29.124 1.00 93.69 481 TRP A O 1
ATOM 3793 N N . ALA A 1 482 ? 25.584 4.118 -27.140 1.00 95.38 482 ALA A N 1
ATOM 3794 C CA . ALA A 1 482 ? 24.412 3.659 -26.396 1.00 95.38 482 ALA A CA 1
ATOM 3795 C C . ALA A 1 482 ? 23.472 4.832 -26.048 1.00 95.38 482 ALA A C 1
ATOM 3797 O O . ALA A 1 482 ? 23.906 5.837 -25.496 1.00 95.38 482 ALA A O 1
ATOM 3798 N N . ASP A 1 483 ? 22.171 4.695 -26.326 1.00 94.94 483 ASP A N 1
ATOM 3799 C CA . ASP A 1 483 ? 21.141 5.661 -25.896 1.00 94.94 483 ASP A CA 1
ATOM 3800 C C . ASP A 1 483 ? 20.778 5.480 -24.405 1.00 94.94 483 ASP A C 1
ATOM 3802 O O . ASP A 1 483 ? 20.253 6.380 -23.746 1.00 94.94 483 ASP A O 1
ATOM 3806 N N . LEU A 1 484 ? 21.018 4.277 -23.876 1.00 95.44 484 LEU A N 1
ATOM 3807 C CA . LEU A 1 484 ? 20.692 3.837 -22.522 1.00 95.44 484 LEU A CA 1
ATOM 3808 C C . LEU A 1 484 ? 21.814 2.930 -21.989 1.00 95.44 484 LEU A C 1
ATOM 3810 O O . LEU A 1 484 ? 22.355 2.112 -22.728 1.00 95.44 484 LEU A O 1
ATOM 3814 N N . VAL A 1 485 ? 22.111 3.000 -20.689 1.00 95.25 485 VAL A N 1
ATOM 3815 C CA . VAL A 1 485 ? 23.028 2.061 -20.013 1.00 95.25 485 VAL A CA 1
ATOM 3816 C C . VAL A 1 485 ? 22.457 1.573 -18.689 1.00 95.25 485 VAL A C 1
ATOM 3818 O O . VAL A 1 485 ? 21.747 2.313 -18.001 1.00 95.25 485 VAL A O 1
ATOM 3821 N N . THR A 1 486 ? 22.777 0.335 -18.304 1.00 94.94 486 THR A N 1
ATOM 3822 C CA . THR A 1 486 ? 22.391 -0.203 -16.991 1.00 94.94 486 THR A CA 1
ATOM 3823 C C . THR A 1 486 ? 23.465 0.050 -15.929 1.00 94.94 486 THR A C 1
ATOM 3825 O O . THR A 1 486 ? 24.670 -0.042 -16.170 1.00 94.94 486 THR A O 1
ATOM 3828 N N . VAL A 1 487 ? 23.015 0.388 -14.718 1.00 93.38 487 VAL A N 1
ATOM 3829 C CA . VAL A 1 487 ? 23.862 0.733 -13.566 1.00 93.38 487 VAL A CA 1
ATOM 3830 C C . VAL A 1 487 ? 23.376 -0.009 -12.328 1.00 93.38 487 VAL A C 1
ATOM 3832 O O . VAL A 1 487 ? 22.169 -0.138 -12.109 1.00 93.38 487 VAL A O 1
ATOM 3835 N N . HIS A 1 488 ? 24.297 -0.483 -11.494 1.00 91.19 488 HIS A N 1
ATOM 3836 C CA . HIS A 1 488 ? 23.952 -1.060 -10.203 1.00 91.19 488 HIS A CA 1
ATOM 3837 C C . HIS A 1 488 ? 23.726 0.055 -9.175 1.00 91.19 488 HIS A C 1
ATOM 3839 O O . HIS A 1 488 ? 24.461 1.036 -9.110 1.00 91.19 488 HIS A O 1
ATOM 3845 N N . SER A 1 489 ? 22.733 -0.119 -8.306 1.00 87.31 489 SER A N 1
ATOM 3846 C CA . SER A 1 489 ? 22.450 0.788 -7.184 1.00 87.31 489 SER A CA 1
ATOM 3847 C C . SER A 1 489 ? 23.489 0.767 -6.047 1.00 87.31 489 SER A C 1
ATOM 3849 O O . SER A 1 489 ? 23.452 1.646 -5.187 1.00 87.31 489 SER A O 1
ATOM 3851 N N . LEU A 1 490 ? 24.391 -0.224 -6.010 1.00 86.88 490 LEU A N 1
ATOM 3852 C CA . LEU A 1 490 ? 25.257 -0.507 -4.858 1.00 86.88 490 LEU A CA 1
ATOM 3853 C C . LEU A 1 490 ? 26.343 0.565 -4.615 1.00 86.88 490 LEU A C 1
ATOM 3855 O O . LEU A 1 490 ? 26.508 0.947 -3.458 1.00 86.88 490 LEU A O 1
ATOM 3859 N N . PRO A 1 491 ? 27.022 1.135 -5.638 1.00 85.19 491 PRO A N 1
ATOM 3860 C CA . PRO A 1 491 ? 28.021 2.197 -5.439 1.00 85.19 491 PRO A CA 1
ATOM 3861 C C . PRO A 1 491 ? 27.438 3.564 -5.022 1.00 85.19 491 PRO A C 1
ATOM 3863 O O . PRO A 1 491 ? 28.169 4.549 -4.890 1.00 85.19 491 PRO A O 1
ATOM 3866 N N . GLY A 1 492 ? 26.115 3.665 -4.846 1.00 87.81 492 GLY A N 1
ATOM 3867 C CA . GLY A 1 492 ? 25.438 4.895 -4.440 1.00 87.81 492 GLY A CA 1
ATOM 3868 C C . GLY A 1 492 ? 25.540 6.024 -5.473 1.00 87.81 492 GLY A C 1
ATOM 3869 O O . GLY A 1 492 ? 25.718 5.805 -6.665 1.00 87.81 492 GLY A O 1
ATOM 3870 N N . GLN A 1 493 ? 25.415 7.275 -5.025 1.00 89.19 493 GLN A N 1
ATOM 3871 C CA . GLN A 1 493 ? 25.330 8.448 -5.915 1.00 89.19 493 GLN A CA 1
ATOM 3872 C C . GLN A 1 493 ? 26.626 8.765 -6.689 1.00 89.19 493 GLN A C 1
ATOM 3874 O O . GLN A 1 493 ? 26.592 9.561 -7.629 1.00 89.19 493 GLN A O 1
ATOM 3879 N N . GLY A 1 494 ? 27.767 8.170 -6.319 1.00 89.06 494 GLY A N 1
ATOM 3880 C CA . GLY A 1 494 ? 29.052 8.411 -6.986 1.00 89.06 494 GLY A CA 1
ATOM 3881 C C . GLY A 1 494 ? 29.043 8.002 -8.461 1.00 89.06 494 GLY A C 1
ATOM 3882 O O . GLY A 1 494 ? 29.554 8.738 -9.303 1.00 89.06 494 GLY A O 1
ATOM 3883 N N . ILE A 1 495 ? 28.384 6.885 -8.784 1.00 92.56 495 ILE A N 1
ATOM 3884 C CA . ILE A 1 495 ? 28.290 6.366 -10.154 1.00 92.56 495 ILE A CA 1
ATOM 3885 C C . ILE A 1 495 ? 27.522 7.308 -11.089 1.00 92.56 495 ILE A C 1
ATOM 3887 O O . ILE A 1 495 ? 27.965 7.596 -12.199 1.00 92.56 495 ILE A O 1
ATOM 3891 N N . LEU A 1 496 ? 26.410 7.868 -10.604 1.00 90.75 496 LEU A N 1
ATOM 3892 C CA . LEU A 1 496 ? 25.567 8.787 -11.368 1.00 90.75 496 LEU A CA 1
ATOM 3893 C C . LEU A 1 496 ? 26.282 10.116 -11.632 1.00 90.75 496 LEU A C 1
ATOM 3895 O O . LEU A 1 496 ? 26.095 10.707 -12.692 1.00 90.75 496 LEU A O 1
ATOM 3899 N N . LYS A 1 497 ? 27.132 10.572 -10.700 1.00 91.38 497 LYS A N 1
ATOM 3900 C CA . LYS A 1 497 ? 28.001 11.738 -10.918 1.00 91.38 497 LYS A CA 1
ATOM 3901 C C . LYS A 1 497 ? 29.039 11.468 -12.011 1.00 91.38 497 LYS A C 1
ATOM 3903 O O . LYS A 1 497 ? 29.179 12.307 -12.892 1.00 91.38 497 LYS A O 1
ATOM 3908 N N . GLY A 1 498 ? 29.695 10.304 -11.983 1.00 91.94 498 GLY A N 1
ATOM 3909 C CA . GLY A 1 498 ? 30.695 9.902 -12.981 1.00 91.94 498 GLY A CA 1
ATOM 3910 C C . GLY A 1 498 ? 30.134 9.802 -14.401 1.00 91.94 498 GLY A C 1
ATOM 3911 O O . GLY A 1 498 ? 30.663 10.413 -15.328 1.00 91.94 498 GLY A O 1
ATOM 3912 N N . LEU A 1 499 ? 28.999 9.118 -14.569 1.00 91.69 499 LEU A N 1
ATOM 3913 C CA . LEU A 1 499 ? 28.310 9.047 -15.864 1.00 91.69 499 LEU A CA 1
ATOM 3914 C C . LEU A 1 499 ? 27.844 10.431 -16.338 1.00 91.69 499 LEU A C 1
ATOM 3916 O O . LEU A 1 499 ? 27.999 10.774 -17.508 1.00 91.69 499 LEU A O 1
ATOM 3920 N N . LYS A 1 500 ? 27.332 11.269 -15.425 1.00 90.62 500 LYS A N 1
ATOM 3921 C CA . LYS A 1 500 ? 26.901 12.631 -15.761 1.00 90.62 500 LYS A CA 1
ATOM 3922 C C . LYS A 1 500 ? 28.062 13.545 -16.170 1.00 90.62 500 LYS A C 1
ATOM 3924 O O . LYS A 1 500 ? 27.851 14.394 -17.028 1.00 90.62 500 LYS A O 1
ATOM 3929 N N . SER A 1 501 ? 29.265 13.391 -15.608 1.00 91.44 501 SER A N 1
ATOM 3930 C CA . SER A 1 501 ? 30.428 14.166 -16.073 1.00 91.44 501 SER A CA 1
ATOM 3931 C C . SER A 1 501 ? 30.806 13.845 -17.519 1.00 91.44 501 SER A C 1
ATOM 3933 O O . SER A 1 501 ? 31.152 14.768 -18.242 1.00 91.44 501 SER A O 1
ATOM 3935 N N . VAL A 1 502 ? 30.659 12.589 -17.959 1.00 90.44 502 VAL A N 1
ATOM 3936 C CA . VAL A 1 502 ? 30.885 12.197 -19.364 1.00 90.44 502 VAL A CA 1
ATOM 3937 C C . VAL A 1 502 ? 29.805 12.777 -20.278 1.00 90.44 502 VAL A C 1
ATOM 3939 O O . VAL A 1 502 ? 30.120 13.383 -21.290 1.00 90.44 502 VAL A O 1
ATOM 3942 N N . LEU A 1 503 ? 28.527 12.658 -19.900 1.00 85.31 503 LEU A N 1
ATOM 3943 C CA . LEU A 1 503 ? 27.405 13.188 -20.693 1.00 85.31 503 LEU A CA 1
ATOM 3944 C C . LEU A 1 503 ? 27.415 14.721 -20.833 1.00 85.31 503 LEU A C 1
ATOM 3946 O O . LEU A 1 503 ? 26.799 15.262 -21.749 1.00 85.31 503 LEU A O 1
ATOM 3950 N N . ASN A 1 504 ? 28.077 15.425 -19.915 1.00 81.25 504 ASN A N 1
ATOM 3951 C CA . ASN A 1 504 ? 28.242 16.875 -19.960 1.00 81.25 504 ASN A CA 1
ATOM 3952 C C . ASN A 1 504 ? 29.434 17.328 -20.828 1.00 81.25 504 ASN A C 1
ATOM 3954 O O . ASN A 1 504 ? 29.577 18.532 -21.039 1.00 81.25 504 ASN A O 1
ATOM 3958 N N . ASP A 1 505 ? 30.294 16.416 -21.291 1.00 75.31 505 ASP A N 1
ATOM 3959 C CA . ASP A 1 505 ? 31.431 16.736 -22.157 1.00 75.31 505 ASP A CA 1
ATOM 3960 C C . ASP A 1 505 ? 30.950 16.897 -23.617 1.00 75.31 505 ASP A C 1
ATOM 3962 O O . ASP A 1 505 ? 30.451 15.929 -24.201 1.00 75.31 505 ASP A O 1
ATOM 3966 N N . PRO A 1 506 ? 31.095 18.084 -24.244 1.00 61.38 506 PRO A N 1
ATOM 3967 C CA . PRO A 1 506 ? 30.643 18.318 -25.618 1.00 61.38 506 PRO A CA 1
ATOM 3968 C C . PRO A 1 506 ? 31.314 17.422 -26.668 1.00 61.38 506 PRO A C 1
ATOM 3970 O O . PRO A 1 506 ? 30.793 17.283 -27.769 1.00 61.38 506 PRO A O 1
ATOM 3973 N N . THR A 1 507 ? 32.466 16.819 -26.354 1.00 59.59 507 THR A N 1
ATOM 3974 C CA . THR A 1 507 ? 33.198 15.917 -27.260 1.00 59.59 507 THR A CA 1
ATOM 3975 C C . THR A 1 507 ? 32.686 14.471 -27.227 1.00 59.59 507 THR A C 1
ATOM 3977 O O . THR A 1 507 ? 33.097 13.656 -28.052 1.00 59.59 507 THR A O 1
ATOM 3980 N N . GLN A 1 508 ? 31.788 14.152 -26.288 1.00 55.44 508 GLN A N 1
ATOM 3981 C CA . GLN A 1 508 ? 31.304 12.799 -25.976 1.00 55.44 508 GLN A CA 1
ATOM 3982 C C . GLN A 1 508 ? 29.796 12.609 -26.239 1.00 55.44 508 GLN A C 1
ATOM 3984 O O . GLN A 1 508 ? 29.260 11.540 -25.949 1.00 55.44 508 GLN A O 1
ATOM 3989 N N . GLN A 1 509 ? 29.092 13.627 -26.745 1.00 51.41 509 GLN A N 1
ATOM 3990 C CA . GLN A 1 509 ? 27.634 13.590 -26.920 1.00 51.41 509 GLN A CA 1
ATOM 3991 C C . GLN A 1 509 ? 27.194 12.912 -28.228 1.00 51.41 509 GLN A C 1
ATOM 3993 O O . GLN A 1 509 ? 27.731 13.188 -29.303 1.00 51.41 509 GLN A O 1
ATOM 3998 N N . ARG A 1 510 ? 26.169 12.059 -28.108 1.00 56.16 510 ARG A N 1
ATOM 3999 C CA . ARG A 1 510 ? 25.350 11.507 -29.196 1.00 56.16 510 ARG A CA 1
ATOM 4000 C C . ARG A 1 510 ? 23.996 12.222 -29.243 1.00 56.16 510 ARG A C 1
ATOM 4002 O O . ARG A 1 510 ? 23.500 12.576 -28.151 1.00 56.16 510 ARG A O 1
#

Radius of gyration: 38.4 Å; Cα contacts (8 Å, |Δi|>4): 627; chains: 1; bounding box: 110×96×97 Å

Secondary structure (DSSP, 8-state):
--------------------------------------------------------------------------------------------------------------------------------------------------HHHHHHHHHHHHHTTSEEEEEEE-TTS-EEEEEE-GGGGGG-HHHHHHHHHHHHHHHHHTT---BSEEEEPTTTHHHHHHHHHHHHT--EEEE-SS--SSSS--SEES---TT-BEEEEEEEESSSHHHHHHHHHHHHTT-B--EEEEEEE-SSSHHHHHHTTT-EEEEEEEHHHHHHHHHHTTSS-HHHHHHHHHHHHH-EE-TTS-EEETTEEE--TT-TTTS-HHHHHHT-SSHHHHHHHHHHHHHT---EEE---S-HHHHHHHHHHHGGG-SEEEE-GGG-TT--HHHHHHHHHHHHHHT-EEEEEEEE-S-HHHHHHHHHSTTT-GGGT-SEEEE-STTTHHHHHHHHHHHT-TTS--

pLDDT: mean 70.48, std 31.05, range [19.67, 98.5]

InterPro domains:
  IPR000836 Phosphoribosyltransferase domain [cd06223] (195-318)
  IPR001754 Orotidine 5'-phosphate decarboxylase domain [PF00215] (398-504)
  IPR004467 Orotate phosphoribosyl transferase domain [TIGR00336] (157-320)
  IPR011060 Ribulose-phosphate binding barrel [SSF51366] (371-505)
  IPR013785 Aldolase-type TIM barrel [G3DSA:3.20.20.70] (369-510)
  IPR014732 Orotidine 5'-phosphate decarboxylase [TIGR01740] (399-505)
  IPR018089 Orotidine 5'-phosphate decarboxylase, active site [PS00156] (454-467)
  IPR023031 Orotate phosphoribosyltransferase [MF_01208] (107-377)
  IPR029057 Phosphoribosyltransferase-like [G3DSA:3.40.50.2020] (141-352)
  IPR029057 Phosphoribosyltransferase-like [SSF53271] (152-342)

Mean predicted aligned error: 20.79 Å

Sequence (510 aa):
TFLHIQAQSTVIKFNSSLHSYFTVLGHMFAPTERNRTTQNIQFNSISHHPTCLLRSTAWSVETKTRRIYYQAKRPPGKVSVKFRERQTVPVLLEGIPTVWLVSPATILRNQQVELLFNKEKLEFVPATIKPRAISCLRVCYARTMDQTKLKELGLRLFEINAFKFGDFKMKVGINSPVYFDLRVIVSYPDVMNTLSELLTEYIRQIRVDMGVHLCGVPYTALPIATLISIKADKPMLIRRKEAKTYGTKKLIEGKFNAGDKCLIIEDVVTSGSSILDTVNDLRGEGLVVTDAIVVVDREQGGVQNTEESGVRMHSLFTLSYLLNVLLEAGRIEEKTVQSVAKYIAGAQIRSDGSFMKNGTKVVNELSRVGMSFEARADLAKCAITKELMKLIASKKSTLCLAADLTSSEEILNLVERVGPYICILKTHVDIVEDFSENFVKSLQSLAKKHNFMIMEDRKFADIGNTVAQQYAGGAFKISSWADLVTVHSLPGQGILKGLKSVLNDPTQQR

Foldseek 3Di:
DDDDDDDDDDDDDDDDDDDDDDDDDDDDDDDDDDDDDDDDDDDDDDDDDDDDDDDDDDDDDDDDDDDDDDDDDDDDDDDDDDDDDDDDDDDDDDDDDDDDDDDDDDDDDDDDDDDDDDDDDDDDDDDDDDDDDPDDPPPPPLPDQPVVLLLVLLVVCVVLVQKDADFDQDPLRDTARIDGHLQSCVVPVPSLLSLLVSLLSQCVVVVPDQWQEEEEQPDSRPSSSVSVCVVVVHHYKYAAPAFDPDDPRQRIDDDDDAATEYEYEYEEDAQLLSVVVVCVSCVVRRYHAQEYEYAEYALQNNQVQQVVVRYGYDYSYYPLRSVVSCVVVVNDDPVSSVVNVVVSVQARAHSVRFGDHPNDTRDSCPPPVPDQLCVVLVVDPDPLSNLLSVLCNVLVAPDEDEPADQELVVSLVVLLVCLLHHQEYEYAQVRHPPDDPVSLVSVVVSCVVNVHFYEYAPQAEDFLQVLLCVCCDDPCNVLQRHSHYHYDCHNPPRNVVSVVVQCPDPVRHD

Organism: Culex pipiens (NCBI:txid7175)

Nearest PDB structures (foldseek):
  2wns-assembly1_A  TM=9.445E-01  e=3.848E-24  Homo sapiens
  3g3d-assembly1_B  TM=9.820E-01  e=5.551E-14  Homo sapiens
  2qcc-assembly1_A  TM=9.749E-01  e=8.894E-14  Homo sapiens
  2jgy-assembly1_A  TM=9.807E-01  e=2.725E-13  Homo sapiens
  8u0z-assembly1_A  TM=9.414E-01  e=2.283E-13  Coffea arabica

Solvent-accessible surface area (backbone atoms only — not comparable to full-atom values): 32130 Å² total; per-residue (Å²): 137,85,87,82,86,74,82,91,75,87,86,81,85,84,88,82,88,87,81,90,87,87,87,92,85,83,92,88,88,85,90,88,88,87,89,87,82,87,87,93,86,86,88,88,78,92,87,88,85,86,88,85,85,89,82,87,89,81,89,83,86,86,88,81,90,81,92,79,89,86,88,82,83,85,86,89,82,88,86,89,87,89,87,84,87,83,89,87,86,91,85,85,84,89,86,87,84,90,84,88,88,88,88,90,82,90,89,87,84,90,79,91,79,89,82,87,85,82,87,84,81,91,84,93,78,94,76,88,77,78,95,75,81,93,74,76,83,72,75,76,72,76,79,69,80,60,63,66,60,55,48,52,49,52,54,50,38,39,75,71,57,24,43,43,78,49,89,40,74,40,98,80,72,53,71,30,60,56,51,76,40,68,66,56,43,80,82,32,67,68,58,48,52,53,50,30,49,52,51,54,51,47,38,60,72,75,63,57,77,57,60,59,26,38,31,20,41,78,67,62,12,39,67,49,35,51,49,33,23,67,77,65,78,34,56,64,37,43,57,49,96,62,62,47,95,67,82,90,44,62,41,68,45,71,90,84,55,71,67,40,31,37,24,37,28,40,48,74,38,42,26,30,41,70,57,51,59,50,50,49,57,41,43,72,68,38,31,41,61,52,44,34,41,28,49,30,30,54,73,14,37,21,54,59,42,30,43,79,70,57,24,47,64,46,57,80,32,45,47,71,55,50,46,49,54,33,42,79,68,69,74,48,57,71,70,55,50,55,54,47,52,55,44,37,73,62,53,25,24,40,54,88,65,27,36,52,48,94,89,43,81,42,54,56,80,81,38,78,88,78,44,54,41,54,65,51,20,75,70,38,91,44,68,72,55,22,49,52,25,44,45,27,49,76,64,73,28,88,38,66,43,76,54,91,56,42,47,55,67,60,46,51,59,49,43,69,73,46,29,72,62,28,40,31,41,33,38,48,73,92,55,32,79,67,74,44,73,65,54,52,53,50,51,54,48,49,26,63,77,34,60,36,42,38,29,35,62,71,49,48,70,50,57,17,68,60,44,23,47,57,34,63,28,76,97,72,29,42,44,66,70,42,78,37,74,41,66,46,75,80,52,48,72,45,35,60,52,19,49,47,56,42,65,68,33,86,92,43,64,115